Protein 1ZL0 (pdb70)

Sequence (609 aa):
SRPSSDQQTWQPIDGRVALIAPASAIATDVLEATLRQLEVHGVDYHLGRHVEARRYRYLAGTVEQRLEDLHNAFDMPPDITAVWCLRGGYGCGQLLPGLDWGRLQAASPRPLIGFSSDISVLLLSAFHRHGLPAIHGPVATGLGLSPLSAPREQQERLASLASVSRLLAGIDHELPVQHLGGHKQRVEGALIGGNLTALACCMAGTLGGLHAPAGSILVLEDVGEPYYRLERSLWQLLESIDARQLGAICLGSFTDCPRKEVAHSLERIFGEYAAAIEVPLYHHLPSGHGAQQNRAWPYGKTAVLEGNRLRWGGSSDQTWQPIDGRVALIAPASAIATDVLEATLRQLEVHGVDYHLGRHVEARYRYLAGTVEQRLEDLHNAFDMPPDDITAVWCLRGGGYGCGQLLPGLDWGRLQAASPRPLIGFSDISVLLSAFHRHGLPAIHGPVATGLGLSPLSAPREQQERLASLASVSRLLAGIDHELPVQHLGGHKQRVEGALIGGNLTALACMAGTLGGLHAPAGSILVLEDVGEPYYRLERSLWQLLESIDARQLGAICLGSFTDCPRKEVAHSLERIFFGEYAAAIEVPLYHHLPSGHGAQNRAWPYGKTAVLEGNRLRWGS

Radius of gyration: 25.65 Å; Cα contacts (8 Å, |Δi|>4): 1525; chains: 2; bounding box: 60×50×72 Å

B-factor: mean 13.14, std 9.2, range [4.33, 57.63]

Nearest PDB structures (foldseek):
  1zl0-assembly2_B  TM=1.003E+00  e=1.869E-71  Pseudomonas aeruginosa
  1zrs-assembly1_B  TM=9.990E-01  e=1.155E-65  Pseudomonas aeruginosa
  1zrs-assembly1_A  TM=1.002E+00  e=7.236E-65  Pseudomonas aeruginosa
  2aum-assembly1_A  TM=1.001E+00  e=9.242E-65  Pseudomonas aeruginosa
  2aun-assembly1_A  TM=1.001E+00  e=1.811E-64  Pseudomonas aeruginosa

Organism: Pseudomonas aeruginosa (strain ATCC 15692 / DSM 22644 / CIP 104116 / JCM 14847 / LMG 12228 / 1C / PRS 101 / PAO1) (NCBI:txid208964)

CATH classification: 3.40.50.10740 (+1 more: 3.50.30.60)

Foldseek 3Di:
DLPDLDQDADDDFFEEEEAALFFADDPQLVVLLVVVCVVNVHHYDYFPQNRDHDPGGSDDLVSRLVSVLVLLVDQRAAAYFYADHDGGNVVNVVPHDLVSNVPGDAYAYEEADLCLLVLQVCLVSVHWYKYAHGSSLSRDDADPDVVLSSLLSNRNSLVNCVSVVNDWKFWWAWQAFDQDKAKFFEGEGELVSQLVCQPHPSHGDADFRYEYEYEYEQAELVVSLVSVVSNCVRDVNLRYQAYEYEYHYNHDHVPPPDDSSRSVNVVCVVSNHTYMYHGQDYDGSRHHMDIGGAMWMDHHTMITRD/DLLDADADWFAEEEAALFFADDPQLVVLLVVLCVVRVHHYDYFPQNRDPDPGTSDDLVSRQVSVLVCQVDPRAAAYFYADHDGDNVVNVVPHPLVSSVPGDAYAYEEADLCLLVLQVCLVSVHWYKYAHGSSLSRDDADPPVVLSSLLSSRVSLVNCVSVVNDWKFWWFWDDFDQDKAKFFEGEGELQSQLVCQPHPSHGDADFRYEYEYEYEQDELVSSLVSVVSNCVRDVNLRYQAYEYEYHYNHDHPPPPDDSSRSVRVVCVVSRHTYMYHTQPYDGSRHHMDIGGFMWMDHHTMITGDD

Solvent-accessible surface area: 23197 Å² total; per-residue (Å²): 77,179,10,34,43,84,76,95,28,46,106,21,117,38,82,0,1,0,3,5,1,0,16,16,4,51,69,108,32,0,69,40,0,6,110,66,0,86,110,70,60,6,79,48,59,57,5,198,41,4,71,21,127,51,18,47,2,0,0,45,55,105,58,5,15,69,9,0,32,50,1,10,75,32,123,66,1,52,0,0,0,0,0,112,3,40,16,0,0,5,13,0,9,75,44,12,63,43,44,104,0,94,93,23,59,108,8,26,0,0,0,23,13,8,0,0,2,0,0,0,10,1,30,146,35,68,21,58,6,7,0,0,10,19,0,9,13,21,9,78,93,97,57,119,37,112,202,90,35,79,28,37,65,1,2,3,0,9,0,1,31,19,55,52,42,72,42,69,44,12,23,8,96,44,59,22,55,87,158,128,141,11,94,11,19,0,0,0,0,10,0,8,6,0,2,21,10,2,34,18,91,3,29,15,52,18,49,87,24,0,0,0,0,0,0,2,46,48,4,33,20,76,34,1,1,26,13,1,30,2,1,10,80,35,26,100,8,145,99,12,14,0,3,0,9,7,40,40,34,107,11,82,101,142,171,30,74,13,31,20,77,118,1,5,21,62,30,2,70,65,23,148,4,4,1,4,16,118,3,3,0,0,55,31,29,76,7,16,5,0,12,8,22,85,69,1,20,0,55,63,111,79,0,82,10,85,112,63,66,77,30,56,101,17,110,41,83,0,0,0,4,4,1,0,15,3,4,40,80,121,37,1,80,38,0,10,110,70,0,82,110,66,58,6,73,50,58,52,5,203,29,0,78,26,154,53,15,43,4,1,0,40,44,116,59,4,22,102,10,0,52,60,1,13,109,31,123,71,2,48,0,0,0,0,0,106,4,35,16,0,0,5,13,0,7,84,40,14,50,45,47,174,1,91,87,22,59,109,9,25,0,0,0,22,18,9,0,0,2,0,0,0,3,1,29,93,50,67,20,57,6,7,0,0,7,15,0,10,13,18,11,83,93,98,58,114,39,97,188,90,34,68,34,40,71,2,3,9,0,8,0,0,40,18,50,48,34,75,39,83,66,14,62,8,95,43,62,24,58,81,149,118,127,11,94,12,19,0,0,0,0,8,0,9,5,0,2,22,12,3,36,20,83,1,14,12,48,25,49,77,24,0,0,0,0,0,0,2,44,47,12,53,19,73,42,0,1,21,12,2,22,2,1,12,74,37,28,96,9,146,94,13,14,0,3,0,9,8,31,36,37,114,11,77,100,160,147,20,71,29,29,18,80,95,0,4,23,57,29,2,73,66,25,144,5,4,2,1,19,117,3,7,0,0,58,32,24,92,8,50,5,0,11,8,20,68,72,1,29,0,83,52,92,73,0,115,17,44,142

Structure (mmCIF, N/CA/C/O backbone):
data_1ZL0
#
_entry.id   1ZL0
#
_cell.length_a   53.678
_cell.length_b   79.803
_cell.length_c   70.832
_cell.angle_alpha   90.00
_cell.angle_beta   104.01
_cell.angle_gamma   90.00
#
_symmetry.space_group_name_H-M   'P 1 21 1'
#
loop_
_entity.id
_entity.type
_entity.pdbx_description
1 polymer 'hypothetical protein PA5198'
2 non-polymer 'POTASSIUM ION'
3 non-polymer 'SODIUM ION'
4 non-polymer 'L(+)-TARTARIC ACID'
5 non-polymer 1,2-ETHANEDIOL
6 non-polymer GLYCEROL
7 non-polymer DI(HYDROXYETHYL)ETHER
8 water water
#
loop_
_atom_site.group_PDB
_atom_site.id
_atom_site.type_symbol
_atom_site.label_atom_id
_atom_site.label_alt_id
_atom_site.label_comp_id
_atom_site.label_asym_id
_atom_site.label_entity_id
_atom_site.label_seq_id
_atom_site.pdbx_PDB_ins_code
_atom_site.Cartn_x
_atom_site.Cartn_y
_atom_site.Cartn_z
_atom_site.occupancy
_atom_site.B_iso_or_equiv
_atom_site.auth_seq_id
_atom_site.auth_comp_id
_atom_site.auth_asym_id
_atom_site.auth_atom_id
_atom_site.pdbx_PDB_model_num
ATOM 1 N N . SER A 1 5 ? -2.432 37.990 25.622 0.53 26.56 3 SER A N 1
ATOM 2 C CA . SER A 1 5 ? -2.331 39.035 24.597 0.53 26.82 3 SER A CA 1
ATOM 3 C C . SER A 1 5 ? -1.801 40.373 25.171 0.53 26.51 3 SER A C 1
ATOM 4 O O . SER A 1 5 ? -0.594 40.575 25.220 0.53 28.19 3 SER A O 1
ATOM 7 N N . ARG A 1 6 ? -2.697 41.271 25.583 0.53 25.96 4 ARG A N 1
ATOM 8 C CA . ARG A 1 6 ? -2.351 42.622 26.081 0.53 24.15 4 ARG A CA 1
ATOM 9 C C . ARG A 1 6 ? -2.834 43.052 27.487 0.53 22.60 4 ARG A C 1
ATOM 10 O O . ARG A 1 6 ? -2.341 44.045 28.024 0.53 22.18 4 ARG A O 1
ATOM 18 N N . PRO A 1 7 ? -3.788 42.331 28.095 1.00 20.83 5 PRO A N 1
ATOM 19 C CA . PRO A 1 7 ? -4.557 41.246 27.525 1.00 20.40 5 PRO A CA 1
ATOM 20 C C . PRO A 1 7 ? -5.589 41.741 26.499 1.00 21.28 5 PRO A C 1
ATOM 21 O O . PRO A 1 7 ? -5.837 42.946 26.372 1.00 20.66 5 PRO A O 1
ATOM 25 N N . SER A 1 8 ? -6.192 40.808 25.780 1.00 22.55 6 SER A N 1
ATOM 26 C CA . SER A 1 8 ? -7.146 41.150 24.750 1.00 23.60 6 SER A CA 1
ATOM 27 C C . SER A 1 8 ? -8.384 41.786 25.367 1.00 21.89 6 SER A C 1
ATOM 28 O O . SER A 1 8 ? -8.802 41.445 26.448 1.00 22.07 6 SER A O 1
ATOM 31 N N . SER A 1 9 ? -9.021 42.688 24.639 1.00 20.42 7 SER A N 1
ATOM 32 C CA . SER A 1 9 ? -10.252 43.358 25.071 1.00 19.63 7 SER A CA 1
ATOM 33 C C . SER A 1 9 ? -11.526 42.530 24.813 1.00 17.79 7 SER A C 1
ATOM 34 O O . SER A 1 9 ? -12.625 42.914 25.186 1.00 17.26 7 SER A O 1
ATOM 37 N N . ASP A 1 10 ? -11.358 41.395 24.184 1.00 17.83 8 ASP A N 1
ATOM 38 C CA . ASP A 1 10 ? -12.487 40.608 23.759 1.00 17.84 8 ASP A CA 1
ATOM 39 C C . ASP A 1 10 ? -13.348 40.155 25.024 1.00 15.83 8 ASP A C 1
ATOM 40 O O . ASP A 1 10 ? -12.779 39.782 26.063 1.00 17.82 8 ASP A O 1
ATOM 49 N N A GLN A 1 11 ? -14.668 40.231 24.949 0.62 12.69 9 GLN A N 1
ATOM 50 N N B GLN A 1 11 ? -14.679 40.292 24.894 0.38 14.01 9 GLN A N 1
ATOM 51 C CA A GLN A 1 11 ? -15.548 39.961 26.043 0.62 13.96 9 GLN A CA 1
ATOM 52 C CA B GLN A 1 11 ? -15.740 40.271 25.924 0.38 14.04 9 GLN A CA 1
ATOM 53 C C A GLN A 1 11 ? -16.818 39.187 25.657 0.62 12.20 9 GLN A C 1
ATOM 54 C C B GLN A 1 11 ? -16.827 39.210 25.649 0.38 12.46 9 GLN A C 1
ATOM 55 O O A GLN A 1 11 ? -17.768 39.054 26.455 0.62 14.06 9 GLN A O 1
ATOM 56 O O B GLN A 1 11 ? -17.707 38.981 26.493 0.38 13.16 9 GLN A O 1
ATOM 67 N N . THR A 1 12 ? -16.820 38.577 24.469 1.00 12.49 10 THR A N 1
ATOM 68 C CA . THR A 1 12 ? -17.913 37.679 24.135 1.00 11.27 10 THR A CA 1
ATOM 69 C C . THR A 1 12 ? -17.743 36.335 24.848 1.00 10.27 10 THR A C 1
ATOM 70 O O . THR A 1 12 ? -16.718 35.661 24.753 1.00 11.20 10 THR A O 1
ATOM 74 N N . TRP A 1 13 ? -18.788 35.947 25.541 1.00 9.66 11 TRP A N 1
ATOM 75 C CA . TRP A 1 13 ? -18.816 34.647 26.182 1.00 8.53 11 TRP A CA 1
ATOM 76 C C . TRP A 1 13 ? -18.932 33.540 25.196 1.00 9.62 11 TRP A C 1
ATOM 77 O O . TRP A 1 13 ? -19.526 33.676 24.127 1.00 13.97 11 TRP A O 1
ATOM 88 N N . GLN A 1 14 ? -18.342 32.410 25.510 1.00 8.56 12 GLN A N 1
ATOM 89 C CA . GLN A 1 14 ? -18.619 31.177 24.811 1.00 8.30 12 GLN A CA 1
ATOM 90 C C . GLN A 1 14 ? -19.752 30.440 25.482 1.00 8.85 12 GLN A C 1
ATOM 91 O O . GLN A 1 14 ? -19.934 30.551 26.701 1.00 9.37 12 GLN A O 1
ATOM 97 N N . PRO A 1 15 ? -20.530 29.644 24.737 1.00 9.36 13 PRO A N 1
ATOM 98 C CA . PRO A 1 15 ? -21.570 28.849 25.360 1.00 10.00 13 PRO A CA 1
ATOM 99 C C . PRO A 1 15 ? -20.973 27.977 26.438 1.00 9.98 13 PRO A C 1
ATOM 100 O O . PRO A 1 15 ? -19.875 27.446 26.263 1.00 9.69 13 PRO A O 1
ATOM 104 N N . ILE A 1 16 ? -21.706 27.779 27.520 1.00 10.93 14 ILE A N 1
ATOM 105 C CA . ILE A 1 16 ? -21.351 26.798 28.556 1.00 11.64 14 ILE A CA 1
ATOM 106 C C . ILE A 1 16 ? -22.340 25.679 28.424 1.00 15.32 14 ILE A C 1
ATOM 107 O O . ILE A 1 16 ? -23.521 25.888 28.606 1.00 17.32 14 ILE A O 1
ATOM 112 N N . ASP A 1 17 ? -21.833 24.519 28.029 1.00 18.41 15 ASP A N 1
ATOM 113 C CA . ASP A 1 17 ? -22.681 23.360 27.892 1.00 21.88 15 ASP A CA 1
ATOM 114 C C . ASP A 1 17 ? -23.001 22.823 29.281 1.00 19.11 15 ASP A C 1
ATOM 115 O O . ASP A 1 17 ? -22.206 22.945 30.218 1.00 21.11 15 ASP A O 1
ATOM 120 N N . GLY A 1 18 ? -24.197 22.319 29.464 1.00 18.00 16 GLY A N 1
ATOM 121 C CA . GLY A 1 18 ? -24.577 21.704 30.704 1.00 15.93 16 GLY A CA 1
ATOM 122 C C . GLY A 1 18 ? -25.107 22.741 31.674 1.00 14.35 16 GLY A C 1
ATOM 123 O O . GLY A 1 18 ? -25.826 23.676 31.300 1.00 17.23 16 GLY A O 1
ATOM 124 N N . ARG A 1 19 ? -24.789 22.551 32.938 1.00 12.79 17 ARG A N 1
ATOM 125 C CA . ARG A 1 19 ? -25.311 23.402 33.999 1.00 10.90 17 ARG A CA 1
ATOM 126 C C . ARG A 1 19 ? -24.181 23.745 34.953 1.00 9.68 17 ARG A C 1
ATOM 127 O O . ARG A 1 19 ? -23.345 22.896 35.266 1.00 9.72 17 ARG A O 1
ATOM 135 N N . VAL A 1 20 ? -24.156 25.002 35.380 1.00 8.29 18 VAL A N 1
ATOM 136 C CA . VAL A 1 20 ? -23.168 25.490 36.333 1.00 7.76 18 VAL A CA 1
ATOM 137 C C . VAL A 1 20 ? -23.741 25.427 37.738 1.00 7.41 18 VAL A C 1
ATOM 138 O O . VAL A 1 20 ? -24.793 26.031 38.018 1.00 8.45 18 VAL A O 1
ATOM 142 N N . ALA A 1 21 ? -23.077 24.718 38.638 1.00 7.36 19 ALA A N 1
ATOM 143 C CA . ALA A 1 21 ? -23.449 24.762 40.062 1.00 6.92 19 ALA A CA 1
ATOM 144 C C . ALA A 1 21 ? -22.850 25.986 40.709 1.00 6.40 19 ALA A C 1
ATOM 145 O O . ALA A 1 21 ? -21.638 26.213 40.612 1.00 8.02 19 ALA A O 1
ATOM 147 N N . LEU A 1 22 ? -23.679 26.761 41.386 1.00 6.61 20 LEU A N 1
ATOM 148 C CA . LEU A 1 22 ? -23.266 27.976 42.095 1.00 6.52 20 LEU A CA 1
ATOM 149 C C . LEU A 1 22 ? -23.284 27.678 43.594 1.00 6.57 20 LEU A C 1
ATOM 150 O O . LEU A 1 22 ? -24.294 27.196 44.130 1.00 7.58 20 LEU A O 1
ATOM 155 N N . ILE A 1 23 ? -22.155 27.909 44.259 1.00 6.19 21 ILE A N 1
ATOM 156 C CA . ILE A 1 23 ? -21.994 27.666 45.691 1.00 6.31 21 ILE A CA 1
ATOM 157 C C . ILE A 1 23 ? -21.292 28.846 46.328 1.00 6.01 21 ILE A C 1
ATOM 158 O O . ILE A 1 23 ? -20.617 29.620 45.625 1.00 6.35 21 ILE A O 1
ATOM 163 N N . ALA A 1 24 ? -21.428 28.974 47.643 1.00 5.94 22 ALA A N 1
ATOM 164 C CA . ALA A 1 24 ? -20.842 30.067 48.423 1.00 6.11 22 ALA A CA 1
ATOM 165 C C . ALA A 1 24 ? -20.048 29.451 49.580 1.00 6.34 22 ALA A C 1
ATOM 166 O O . ALA A 1 24 ? -20.561 29.338 50.684 1.00 6.45 22 ALA A O 1
ATOM 168 N N . PRO A 1 25 ? -18.800 29.035 49.337 1.00 5.99 23 PRO A N 1
ATOM 169 C CA . PRO A 1 25 ? -18.053 28.269 50.342 1.00 5.99 23 PRO A CA 1
ATOM 170 C C . PRO A 1 25 ? -17.302 29.136 51.306 1.00 5.77 23 PRO A C 1
ATOM 171 O O . PRO A 1 25 ? -16.620 28.587 52.204 1.00 6.39 23 PRO A O 1
ATOM 175 N N . ALA A 1 26 ? -17.341 30.449 51.143 1.00 6.01 24 ALA A N 1
ATOM 176 C CA . ALA A 1 26 ? -16.508 31.399 51.898 1.00 6.03 24 ALA A CA 1
ATOM 177 C C . ALA A 1 26 ? -17.398 32.465 52.495 1.00 6.30 24 ALA A C 1
ATOM 178 O O . ALA A 1 26 ? -18.238 32.148 53.362 1.00 7.03 24 ALA A O 1
ATOM 180 N N . SER A 1 27 ? -17.281 33.719 52.091 1.00 6.59 25 SER A N 1
ATOM 181 C CA . SER A 1 27 ? -18.076 34.798 52.667 1.00 6.93 25 SER A CA 1
ATOM 182 C C . SER A 1 27 ? -19.503 34.800 52.162 1.00 6.94 25 SER A C 1
ATOM 183 O O . SER A 1 27 ? -19.834 34.368 51.047 1.00 7.20 25 SER A O 1
ATOM 186 N N . ALA A 1 28 ? -20.364 35.342 53.025 1.00 7.04 26 ALA A N 1
ATOM 187 C CA . ALA A 1 28 ? -21.769 35.546 52.756 1.00 7.40 26 ALA A CA 1
ATOM 188 C C . ALA A 1 28 ? -21.991 36.485 51.590 1.00 8.33 26 ALA A C 1
ATOM 189 O O . ALA A 1 28 ? -21.152 37.334 51.245 1.00 10.20 26 ALA A O 1
ATOM 191 N N . ILE A 1 29 ? -23.137 36.353 50.970 1.00 8.59 27 ILE A N 1
ATOM 192 C CA . ILE A 1 29 ? -23.466 37.122 49.755 1.00 10.31 27 ILE A CA 1
ATOM 193 C C . ILE A 1 29 ? -24.711 37.970 49.959 1.00 9.84 27 ILE A C 1
ATOM 194 O O . ILE A 1 29 ? -25.649 37.584 50.653 1.00 11.82 27 ILE A O 1
ATOM 203 N N . ALA A 1 30 ? -24.747 39.110 49.328 1.00 9.50 28 ALA A N 1
ATOM 204 C CA . ALA A 1 30 ? -25.896 39.983 49.377 1.00 10.00 28 ALA A CA 1
ATOM 205 C C . ALA A 1 30 ? -26.959 39.536 48.390 1.00 8.83 28 ALA A C 1
ATOM 206 O O . ALA A 1 30 ? -26.660 39.147 47.268 1.00 9.31 28 ALA A O 1
ATOM 208 N N . THR A 1 31 ? -28.215 39.629 48.793 1.00 9.72 29 THR A N 1
ATOM 209 C CA . THR A 1 31 ? -29.318 39.186 47.963 1.00 9.72 29 THR A CA 1
ATOM 210 C C . THR A 1 31 ? -29.415 39.951 46.656 1.00 9.39 29 THR A C 1
ATOM 211 O O . THR A 1 31 ? -29.653 39.361 45.605 1.00 9.46 29 THR A O 1
ATOM 215 N N . ASP A 1 32 ? -29.230 41.277 46.682 1.00 9.19 30 ASP A N 1
ATOM 216 C CA . ASP A 1 32 ? -29.356 42.076 45.456 1.00 9.48 30 ASP A CA 1
ATOM 217 C C . ASP A 1 32 ? -28.271 41.708 44.463 1.00 9.32 30 ASP A C 1
ATOM 218 O O . ASP A 1 32 ? -28.553 41.529 43.277 1.00 9.96 30 ASP A O 1
ATOM 223 N N . VAL A 1 33 ? -27.047 41.533 44.932 1.00 8.79 31 VAL A N 1
ATOM 224 C CA . VAL A 1 33 ? -25.944 41.108 44.075 1.00 9.72 31 VAL A CA 1
ATOM 225 C C . VAL A 1 33 ? -26.208 39.714 43.523 1.00 8.57 31 VAL A C 1
ATOM 226 O O . VAL A 1 33 ? -25.958 39.445 42.341 1.00 8.83 31 VAL A O 1
ATOM 230 N N . LEU A 1 34 ? -26.716 38.802 44.365 1.00 8.28 32 LEU A N 1
ATOM 231 C CA . LEU A 1 34 ? -27.045 37.469 43.907 1.00 8.04 32 LEU A CA 1
ATOM 232 C C . LEU A 1 34 ? -28.072 37.528 42.785 1.00 8.22 32 LEU A C 1
ATOM 233 O O . LEU A 1 34 ? -27.909 36.877 41.737 1.00 8.67 32 LEU A O 1
ATOM 238 N N . GLU A 1 35 ? -29.152 38.280 42.965 1.00 8.84 33 GLU A N 1
ATOM 239 C CA . GLU A 1 35 ? -30.189 38.318 41.944 1.00 9.31 33 GLU A CA 1
ATOM 240 C C . GLU A 1 35 ? -29.652 38.889 40.654 1.00 8.71 33 GLU A C 1
ATOM 241 O O . GLU A 1 35 ? -29.983 38.369 39.584 1.00 9.77 33 GLU A O 1
ATOM 247 N N . ALA A 1 36 ? -28.840 39.933 40.733 1.00 9.28 34 ALA A N 1
ATOM 248 C CA . ALA A 1 36 ? -28.262 40.513 39.531 1.00 10.18 34 ALA A CA 1
ATOM 249 C C . ALA A 1 36 ? -27.346 39.523 38.828 1.00 9.79 34 ALA A C 1
ATOM 250 O O . ALA A 1 36 ? -27.283 39.456 37.591 1.00 10.49 34 ALA A O 1
ATOM 252 N N . THR A 1 37 ? -26.619 38.715 39.603 1.00 9.29 35 THR A N 1
ATOM 253 C CA . THR A 1 37 ? -25.773 37.649 39.068 1.00 8.67 35 THR A CA 1
ATOM 254 C C . THR A 1 37 ? -26.575 36.662 38.272 1.00 8.86 35 THR A C 1
ATOM 255 O O . THR A 1 37 ? -26.198 36.287 37.144 1.00 9.09 35 THR A O 1
ATOM 259 N N . LEU A 1 38 ? -27.663 36.180 38.861 1.00 8.05 36 LEU A N 1
ATOM 260 C CA . LEU A 1 38 ? -28.490 35.184 38.190 1.00 8.81 36 LEU A CA 1
ATOM 261 C C . LEU A 1 38 ? -29.096 35.719 36.904 1.00 9.52 36 LEU A C 1
ATOM 262 O O . LEU A 1 38 ? -29.147 35.002 35.883 1.00 10.16 36 LEU A O 1
ATOM 267 N N . ARG A 1 39 ? -29.535 36.974 36.919 1.00 10.21 37 ARG A N 1
ATOM 268 C CA . ARG A 1 39 ? -30.073 37.565 35.704 1.00 11.51 37 ARG A CA 1
ATOM 269 C C . ARG A 1 39 ? -29.017 37.604 34.607 1.00 10.14 37 ARG A C 1
ATOM 270 O O . ARG A 1 39 ? -29.356 37.372 33.443 1.00 10.60 37 ARG A O 1
ATOM 285 N N . GLN A 1 40 ? -27.780 37.953 34.942 1.00 9.44 38 GLN A N 1
ATOM 286 C CA . GLN A 1 40 ? -26.740 37.959 33.923 1.00 9.49 38 GLN A CA 1
ATOM 287 C C . GLN A 1 40 ? -26.428 36.568 33.388 1.00 8.46 38 GLN A C 1
ATOM 288 O O . GLN A 1 40 ? -26.123 36.426 32.208 1.00 9.46 38 GLN A O 1
ATOM 294 N N . LEU A 1 41 ? -26.452 35.526 34.218 1.00 8.56 39 LEU A N 1
ATOM 295 C CA . LEU A 1 41 ? -26.270 34.177 33.720 1.00 8.87 39 LEU A CA 1
ATOM 296 C C . LEU A 1 41 ? -27.371 33.846 32.711 1.00 10.08 39 LEU A C 1
ATOM 297 O O . LEU A 1 41 ? -27.090 33.264 31.642 1.00 9.96 39 LEU A O 1
ATOM 302 N N . GLU A 1 42 ? -28.595 34.237 33.003 1.00 9.91 40 GLU A N 1
ATOM 303 C CA . GLU A 1 42 ? -29.672 33.996 32.061 1.00 10.96 40 GLU A CA 1
ATOM 304 C C . GLU A 1 42 ? -29.469 34.782 30.752 1.00 11.07 40 GLU A C 1
ATOM 305 O O . GLU A 1 42 ? -29.724 34.249 29.666 1.00 12.33 40 GLU A O 1
ATOM 316 N N . VAL A 1 43 ? -29.022 36.026 30.831 1.00 10.62 41 VAL A N 1
ATOM 317 C CA . VAL A 1 43 ? -28.712 36.818 29.641 1.00 11.18 41 VAL A CA 1
ATOM 318 C C . VAL A 1 43 ? -27.760 36.040 28.729 1.00 10.73 41 VAL A C 1
ATOM 319 O O . VAL A 1 43 ? -27.919 36.055 27.500 1.00 10.60 41 VAL A O 1
ATOM 323 N N . HIS A 1 44 ? -26.760 35.383 29.306 1.00 10.23 42 HIS A N 1
ATOM 324 C CA . HIS A 1 44 ? -25.761 34.635 28.554 1.00 10.09 42 HIS A CA 1
ATOM 325 C C . HIS A 1 44 ? -26.200 33.205 28.228 1.00 10.56 42 HIS A C 1
ATOM 326 O O . HIS A 1 44 ? -25.414 32.423 27.670 1.00 13.48 42 HIS A O 1
ATOM 333 N N . GLY A 1 45 ? -27.426 32.829 28.562 1.00 11.32 43 GLY A N 1
ATOM 334 C CA . GLY A 1 45 ? -27.883 31.495 28.231 1.00 11.88 43 GLY A CA 1
ATOM 335 C C . GLY A 1 45 ? -27.224 30.394 29.053 1.00 11.79 43 GLY A C 1
ATOM 336 O O . GLY A 1 45 ? -27.091 29.257 28.574 1.00 14.11 43 GLY A O 1
ATOM 337 N N . VAL A 1 46 ? -26.789 30.725 30.267 1.00 9.94 44 VAL A N 1
ATOM 338 C CA . VAL A 1 46 ? -26.093 29.755 31.120 1.00 10.20 44 VAL A CA 1
ATOM 339 C C . VAL A 1 46 ? -27.095 29.169 32.095 1.00 9.65 44 VAL A C 1
ATOM 340 O O . VAL A 1 46 ? -27.589 29.870 32.969 1.00 12.91 44 VAL A O 1
ATOM 344 N N . ASP A 1 47 ? -27.335 27.875 32.002 1.00 9.62 45 ASP A N 1
ATOM 345 C CA . ASP A 1 47 ? -28.149 27.152 32.941 1.00 10.55 45 ASP A CA 1
ATOM 346 C C . ASP A 1 47 ? -27.380 26.970 34.239 1.00 9.35 45 ASP A C 1
ATOM 347 O O . ASP A 1 47 ? -26.174 26.687 34.208 1.00 9.62 45 ASP A O 1
ATOM 352 N N . TYR A 1 48 ? -28.041 27.146 35.362 1.00 9.54 46 TYR A N 1
ATOM 353 C CA . TYR A 1 48 ? -27.384 27.033 36.660 1.00 9.22 46 TYR A CA 1
ATOM 354 C C . TYR A 1 48 ? -28.212 26.224 37.623 1.00 8.75 46 TYR A C 1
ATOM 355 O O . TYR A 1 48 ? -29.432 26.055 37.473 1.00 10.94 46 TYR A O 1
ATOM 364 N N . HIS A 1 49 ? -27.561 25.800 38.696 1.00 8.46 47 HIS A N 1
ATOM 365 C CA . HIS A 1 49 ? -28.169 25.288 39.896 1.00 7.73 47 HIS A CA 1
ATOM 366 C C . HIS A 1 49 ? -27.656 26.123 41.056 1.00 7.45 47 HIS A C 1
ATOM 367 O O . HIS A 1 49 ? -26.476 26.273 41.234 1.00 8.75 47 HIS A O 1
ATOM 374 N N . LEU A 1 50 ? -28.593 26.680 41.806 1.00 7.78 48 LEU A N 1
ATOM 375 C CA . LEU A 1 50 ? -28.231 27.539 42.920 1.00 8.24 48 LEU A CA 1
ATOM 376 C C . LEU A 1 50 ? -28.167 26.711 44.197 1.00 7.73 48 LEU A C 1
ATOM 377 O O . LEU A 1 50 ? -29.123 26.073 44.609 1.00 8.82 48 LEU A O 1
ATOM 382 N N . GLY A 1 51 ? -27.039 26.760 44.903 1.00 7.86 49 GLY A N 1
ATOM 383 C CA . GLY A 1 51 ? -26.917 26.002 46.125 1.00 7.70 49 GLY A CA 1
ATOM 384 C C . GLY A 1 51 ? -27.972 26.409 47.135 1.00 8.02 49 GLY A C 1
ATOM 385 O O . GLY A 1 51 ? -28.303 27.594 47.301 1.00 8.35 49 GLY A O 1
ATOM 386 N N . ARG A 1 52 ? -28.470 25.410 47.871 1.00 7.61 50 ARG A N 1
ATOM 387 C CA . ARG A 1 52 ? -29.564 25.659 48.801 1.00 8.28 50 ARG A CA 1
ATOM 388 C C . ARG A 1 52 ? -29.214 26.591 49.941 1.00 8.92 50 ARG A C 1
ATOM 389 O O . ARG A 1 52 ? -30.128 27.172 50.539 1.00 11.85 50 ARG A O 1
ATOM 404 N N . HIS A 1 53 ? -27.950 26.749 50.270 1.00 7.52 51 HIS A N 1
ATOM 405 C CA . HIS A 1 53 ? -27.527 27.567 51.411 1.00 7.55 51 HIS A CA 1
ATOM 406 C C . HIS A 1 53 ? -26.783 28.813 51.015 1.00 7.46 51 HIS A C 1
ATOM 407 O O . HIS A 1 53 ? -26.156 29.431 51.866 1.00 7.39 51 HIS A O 1
ATOM 414 N N . VAL A 1 54 ? -26.866 29.234 49.745 1.00 7.25 52 VAL A N 1
ATOM 415 C CA . VAL A 1 54 ? -26.051 30.368 49.326 1.00 7.50 52 VAL A CA 1
ATOM 416 C C . VAL A 1 54 ? -26.417 31.684 49.996 1.00 7.91 52 VAL A C 1
ATOM 417 O O . VAL A 1 54 ? -25.573 32.577 50.021 1.00 9.89 52 VAL A O 1
ATOM 421 N N . GLU A 1 55 ? -27.629 31.799 50.531 1.00 8.34 53 GLU A N 1
ATOM 422 C CA . GLU A 1 55 ? -28.035 33.001 51.272 1.00 9.36 53 GLU A CA 1
ATOM 423 C C . GLU A 1 55 ? -27.858 32.872 52.767 1.00 9.78 53 GLU A C 1
ATOM 424 O O . GLU A 1 55 ? -28.192 33.812 53.486 1.00 11.99 53 GLU A O 1
ATOM 435 N N . ALA A 1 56 ? -27.306 31.756 53.250 1.00 9.38 54 ALA A N 1
ATOM 436 C CA . ALA A 1 56 ? -27.083 31.588 54.671 1.00 8.71 54 ALA A CA 1
ATOM 437 C C . ALA A 1 56 ? -26.055 32.567 55.175 1.00 9.23 54 ALA A C 1
ATOM 438 O O . ALA A 1 56 ? -25.175 32.991 54.440 1.00 9.86 54 ALA A O 1
ATOM 440 N N A ARG A 1 57 ? -26.182 32.848 56.462 0.51 9.06 55 ARG A N 1
ATOM 441 N N B ARG A 1 57 ? -26.159 32.960 56.441 0.49 9.56 55 ARG A N 1
ATOM 442 C CA A ARG A 1 57 ? -25.298 33.756 57.133 0.51 9.72 55 ARG A CA 1
ATOM 443 C CA B ARG A 1 57 ? -25.225 33.937 57.022 0.49 10.10 55 ARG A CA 1
ATOM 444 C C A ARG A 1 57 ? -24.902 33.181 58.468 0.51 9.56 55 ARG A C 1
ATOM 445 C C B ARG A 1 57 ? -24.912 33.475 58.452 0.49 9.85 55 ARG A C 1
ATOM 446 O O A ARG A 1 57 ? -25.727 32.638 59.218 0.51 11.69 55 ARG A O 1
ATOM 447 O O B ARG A 1 57 ? -25.842 33.329 59.255 0.49 12.56 55 ARG A O 1
ATOM 462 N N . TYR A 1 58 ? -23.618 33.271 58.770 1.00 8.29 56 TYR A N 1
ATOM 463 C CA . TYR A 1 58 ? -23.112 32.800 60.053 1.00 7.21 56 TYR A CA 1
ATOM 464 C C . TYR A 1 58 ? -21.903 33.684 60.324 1.00 6.93 56 TYR A C 1
ATOM 465 O O . TYR A 1 58 ? -20.843 33.493 59.731 1.00 6.86 56 TYR A O 1
ATOM 474 N N . ARG A 1 59 ? -22.086 34.718 61.154 1.00 7.05 57 ARG A N 1
ATOM 475 C CA . ARG A 1 59 ? -21.177 35.887 61.127 1.00 7.00 57 ARG A CA 1
ATOM 476 C C . ARG A 1 59 ? -20.919 36.243 59.672 1.00 7.19 57 ARG A C 1
ATOM 477 O O . ARG A 1 59 ? -21.873 36.265 58.881 1.00 8.14 57 ARG A O 1
ATOM 485 N N . TYR A 1 60 ? -19.695 36.479 59.261 1.00 6.65 58 TYR A N 1
ATOM 486 C CA . TYR A 1 60 ? -19.343 36.898 57.905 1.00 7.41 58 TYR A CA 1
ATOM 487 C C . TYR A 1 60 ? -19.323 35.749 56.913 1.00 6.74 58 TYR A C 1
ATOM 488 O O . TYR A 1 60 ? -19.198 35.977 55.709 1.00 8.11 58 TYR A O 1
ATOM 497 N N . LEU A 1 61 ? -19.434 34.501 57.376 1.00 6.50 59 LEU A N 1
ATOM 498 C CA . LEU A 1 61 ? -19.398 33.300 56.550 1.00 6.23 59 LEU A CA 1
ATOM 499 C C . LEU A 1 61 ? -20.768 33.038 55.934 1.00 6.36 59 LEU A C 1
ATOM 500 O O . LEU A 1 61 ? -21.811 33.360 56.491 1.00 6.70 59 LEU A O 1
ATOM 505 N N . ALA A 1 62 ? -20.746 32.365 54.776 1.00 6.42 60 ALA A N 1
ATOM 506 C CA . ALA A 1 62 ? -21.973 31.960 54.085 1.00 6.90 60 ALA A CA 1
ATOM 507 C C . ALA A 1 62 ? -22.527 30.683 54.702 1.00 6.80 60 ALA A C 1
ATOM 508 O O . ALA A 1 62 ? -22.564 29.616 54.108 1.00 8.06 60 ALA A O 1
ATOM 510 N N . GLY A 1 63 ? -22.964 30.807 55.950 1.00 6.81 61 GLY A N 1
ATOM 511 C CA . GLY A 1 63 ? -23.451 29.656 56.692 1.00 7.53 61 GLY A CA 1
ATOM 512 C C . GLY A 1 63 ? -22.354 28.899 57.403 1.00 6.90 61 GLY A C 1
ATOM 513 O O . GLY A 1 63 ? -21.159 29.185 57.334 1.00 7.05 61 GLY A O 1
ATOM 514 N N . THR A 1 64 ? -22.815 27.904 58.141 1.00 7.08 62 THR A N 1
ATOM 515 C CA . THR A 1 64 ? -21.914 27.010 58.865 1.00 7.13 62 THR A CA 1
ATOM 516 C C . THR A 1 64 ? -21.113 26.148 57.921 1.00 6.81 62 THR A C 1
ATOM 517 O O . THR A 1 64 ? -21.420 26.000 56.733 1.00 6.91 62 THR A O 1
ATOM 521 N N . VAL A 1 65 ? -20.054 25.531 58.437 1.00 6.91 63 VAL A N 1
ATOM 522 C CA . VAL A 1 65 ? -19.290 24.545 57.693 1.00 7.34 63 VAL A CA 1
ATOM 523 C C . VAL A 1 65 ? -20.224 23.469 57.143 1.00 7.52 63 VAL A C 1
ATOM 524 O O . VAL A 1 65 ? -20.092 23.067 55.991 1.00 7.56 63 VAL A O 1
ATOM 528 N N . GLU A 1 66 ? -21.145 22.969 57.976 1.00 7.40 64 GLU A N 1
ATOM 529 C CA . GLU A 1 66 ? -22.025 21.921 57.526 1.00 8.26 64 GLU A CA 1
ATOM 530 C C . GLU A 1 66 ? -22.904 22.390 56.362 1.00 7.79 64 GLU A C 1
ATOM 531 O O . GLU A 1 66 ? -23.094 21.655 55.382 1.00 8.56 64 GLU A O 1
ATOM 542 N N . GLN A 1 67 ? -23.461 23.594 56.442 1.00 7.57 65 GLN A N 1
ATOM 543 C CA . GLN A 1 67 ? -24.272 24.120 55.338 1.00 7.40 65 GLN A CA 1
ATOM 544 C C . GLN A 1 67 ? -23.473 24.228 54.039 1.00 7.38 65 GLN A C 1
ATOM 545 O O . GLN A 1 67 ? -23.958 23.899 52.956 1.00 7.65 65 GLN A O 1
ATOM 551 N N . ARG A 1 68 ? -22.269 24.755 54.162 1.00 6.79 66 ARG A N 1
ATOM 552 C CA . ARG A 1 68 ? -21.415 24.925 52.974 1.00 6.72 66 ARG A CA 1
ATOM 553 C C . ARG A 1 68 ? -20.957 23.597 52.395 1.00 6.74 66 ARG A C 1
ATOM 554 O O . ARG A 1 68 ? -20.900 23.439 51.170 1.00 6.83 66 ARG A O 1
ATOM 562 N N . LEU A 1 69 ? -20.634 22.611 53.247 1.00 7.02 67 LEU A N 1
ATOM 563 C CA . LEU A 1 69 ? -20.309 21.276 52.768 1.00 7.66 67 LEU A CA 1
ATOM 564 C C . LEU A 1 69 ? -21.495 20.621 52.088 1.00 7.61 67 LEU A C 1
ATOM 565 O O . LEU A 1 69 ? -21.320 19.939 51.079 1.00 8.15 67 LEU A O 1
ATOM 570 N N . GLU A 1 70 ? -22.687 20.816 52.619 1.00 7.60 68 GLU A N 1
ATOM 571 C CA . GLU A 1 70 ? -23.858 20.253 51.939 1.00 7.77 68 GLU A CA 1
ATOM 572 C C . GLU A 1 70 ? -23.925 20.756 50.497 1.00 7.86 68 GLU A C 1
ATOM 573 O O . GLU A 1 70 ? -24.184 19.986 49.558 1.00 8.41 68 GLU A O 1
ATOM 579 N N . ASP A 1 71 ? -23.736 22.059 50.286 1.00 7.37 69 ASP A N 1
ATOM 580 C CA . ASP A 1 71 ? -23.836 22.605 48.957 1.00 7.35 69 ASP A CA 1
ATOM 581 C C . ASP A 1 71 ? -22.683 22.149 48.079 1.00 7.59 69 ASP A C 1
ATOM 582 O O . ASP A 1 71 ? -22.872 21.857 46.901 1.00 7.79 69 ASP A O 1
ATOM 587 N N . LEU A 1 72 ? -21.466 22.107 48.630 1.00 7.30 70 LEU A N 1
ATOM 588 C CA . LEU A 1 72 ? -20.300 21.694 47.852 1.00 7.70 70 LEU A CA 1
ATOM 589 C C . LEU A 1 72 ? -20.440 20.247 47.436 1.00 8.18 70 LEU A C 1
ATOM 590 O O . LEU A 1 72 ? -20.271 19.890 46.261 1.00 8.49 70 LEU A O 1
ATOM 595 N N . HIS A 1 73 ? -20.796 19.365 48.350 1.00 8.21 71 HIS A N 1
ATOM 596 C CA . HIS A 1 73 ? -21.004 17.960 48.023 1.00 8.47 71 HIS A CA 1
ATOM 597 C C . HIS A 1 73 ? -22.127 17.811 46.990 1.00 8.98 71 HIS A C 1
ATOM 598 O O . HIS A 1 73 ? -22.001 17.037 46.053 1.00 8.97 71 HIS A O 1
ATOM 605 N N . ASN A 1 74 ? -23.233 18.531 47.144 1.00 8.58 72 ASN A N 1
ATOM 606 C CA . ASN A 1 74 ? -24.322 18.419 46.211 1.00 9.19 72 ASN A CA 1
ATOM 607 C C . ASN A 1 74 ? -23.904 18.795 44.784 1.00 8.64 72 ASN A C 1
ATOM 608 O O . ASN A 1 74 ? -24.399 18.241 43.810 1.00 8.69 72 ASN A O 1
ATOM 613 N N . ALA A 1 75 ? -23.016 19.789 44.658 1.00 8.35 73 ALA A N 1
ATOM 614 C CA . ALA A 1 75 ? -22.514 20.199 43.356 1.00 8.25 73 ALA A CA 1
ATOM 615 C C . ALA A 1 75 ? -21.831 19.074 42.608 1.00 8.90 73 ALA A C 1
ATOM 616 O O . ALA A 1 75 ? -21.752 19.124 41.376 1.00 9.57 73 ALA A O 1
ATOM 618 N N . PHE A 1 76 ? -21.336 18.079 43.358 1.00 8.98 74 PHE A N 1
ATOM 619 C CA . PHE A 1 76 ? -20.725 16.887 42.774 1.00 9.68 74 PHE A CA 1
ATOM 620 C C . PHE A 1 76 ? -21.656 15.702 42.701 1.00 10.54 74 PHE A C 1
ATOM 621 O O . PHE A 1 76 ? -21.408 14.762 41.964 1.00 13.11 74 PHE A O 1
ATOM 629 N N . ASP A 1 77 ? -22.765 15.716 43.398 1.00 11.69 75 ASP A N 1
ATOM 630 C CA . ASP A 1 77 ? -23.788 14.677 43.297 1.00 13.05 75 ASP A CA 1
ATOM 631 C C . ASP A 1 77 ? -24.654 14.765 42.079 1.00 13.40 75 ASP A C 1
ATOM 632 O O . ASP A 1 77 ? -25.160 13.730 41.614 1.00 15.97 75 ASP A O 1
ATOM 637 N N . MET A 1 78 ? -24.919 15.955 41.592 1.00 13.37 76 MET A N 1
ATOM 638 C CA . MET A 1 78 ? -25.887 16.159 40.523 1.00 13.44 76 MET A CA 1
ATOM 639 C C . MET A 1 78 ? -25.271 15.788 39.162 1.00 14.45 76 MET A C 1
ATOM 640 O O . MET A 1 78 ? -24.177 16.202 38.828 1.00 15.54 76 MET A O 1
ATOM 645 N N A PRO A 1 79 ? -25.989 15.014 38.360 0.71 16.15 77 PRO A N 1
ATOM 646 N N B PRO A 1 79 ? -25.926 14.898 38.408 0.28 17.03 77 PRO A N 1
ATOM 647 C CA A PRO A 1 79 ? -25.412 14.511 37.131 0.71 17.69 77 PRO A CA 1
ATOM 648 C CA B PRO A 1 79 ? -25.259 14.492 37.169 0.28 18.38 77 PRO A CA 1
ATOM 649 C C . PRO A 1 79 ? -25.100 15.511 36.036 1.00 19.18 77 PRO A C 1
ATOM 650 O O . PRO A 1 79 ? -24.234 15.296 35.185 1.00 20.21 77 PRO A O 1
ATOM 657 N N . ASP A 1 80 ? -25.844 16.589 35.989 1.00 18.03 78 ASP A N 1
ATOM 658 C CA . ASP A 1 80 ? -25.748 17.427 34.789 1.00 20.29 78 ASP A CA 1
ATOM 659 C C . ASP A 1 80 ? -24.761 18.605 34.862 1.00 16.35 78 ASP A C 1
ATOM 660 O O . ASP A 1 80 ? -24.667 19.443 33.946 1.00 16.56 78 ASP A O 1
ATOM 665 N N . ILE A 1 81 ? -23.983 18.659 35.941 1.00 13.46 79 ILE A N 1
ATOM 666 C CA . ILE A 1 81 ? -23.185 19.801 36.218 1.00 11.06 79 ILE A CA 1
ATOM 667 C C . ILE A 1 81 ? -21.853 19.703 35.495 1.00 11.09 79 ILE A C 1
ATOM 668 O O . ILE A 1 81 ? -21.177 18.661 35.568 1.00 12.56 79 ILE A O 1
ATOM 673 N N . THR A 1 82 ? -21.467 20.791 34.812 1.00 10.42 80 THR A N 1
ATOM 674 C CA . THR A 1 82 ? -20.217 20.829 34.055 1.00 10.93 80 THR A CA 1
ATOM 675 C C . THR A 1 82 ? -19.215 21.854 34.565 1.00 9.59 80 THR A C 1
ATOM 676 O O . THR A 1 82 ? -18.096 21.916 34.047 1.00 10.34 80 THR A O 1
ATOM 680 N N . ALA A 1 83 ? -19.573 22.648 35.571 1.00 9.13 81 ALA A N 1
ATOM 681 C CA . ALA A 1 83 ? -18.637 23.588 36.199 1.00 7.98 81 ALA A CA 1
ATOM 682 C C . ALA A 1 83 ? -19.233 23.950 37.546 1.00 7.24 81 ALA A C 1
ATOM 683 O O . ALA A 1 83 ? -20.443 23.930 37.718 1.00 7.88 81 ALA A O 1
ATOM 685 N N . VAL A 1 84 ? -18.377 24.285 38.505 1.00 6.72 82 VAL A N 1
ATOM 686 C CA . VAL A 1 84 ? -18.782 24.692 39.850 1.00 6.50 82 VAL A CA 1
ATOM 687 C C . VAL A 1 84 ? -18.192 26.066 40.078 1.00 6.33 82 VAL A C 1
ATOM 688 O O . VAL A 1 84 ? -16.974 26.196 40.231 1.00 7.09 82 VAL A O 1
ATOM 692 N N . TRP A 1 85 ? -19.010 27.097 40.028 1.00 6.13 83 TRP A N 1
ATOM 693 C CA . TRP A 1 85 ? -18.548 28.475 40.044 1.00 5.81 83 TRP A CA 1
ATOM 694 C C . TRP A 1 85 ? -18.843 29.050 41.411 1.00 6.39 83 TRP A C 1
ATOM 695 O O . TRP A 1 85 ? -20.000 29.211 41.848 1.00 6.75 83 TRP A O 1
ATOM 706 N N . CYS A 1 86 ? -17.775 29.357 42.158 1.00 6.18 84 CYS A N 1
ATOM 707 C CA . CYS A 1 86 ? -17.934 29.917 43.498 1.00 6.35 84 CYS A CA 1
ATOM 708 C C . CYS A 1 86 ? -18.430 31.370 43.406 1.00 5.89 84 CYS A C 1
ATOM 709 O O . CYS A 1 86 ? -17.933 32.158 42.593 1.00 6.92 84 CYS A O 1
ATOM 712 N N . LEU A 1 87 ? -19.395 31.699 44.256 1.00 6.25 85 LEU A N 1
ATOM 713 C CA . LEU A 1 87 ? -20.052 32.974 44.170 1.00 6.16 85 LEU A CA 1
ATOM 714 C C . LEU A 1 87 ? -19.213 34.114 44.717 1.00 6.56 85 LEU A C 1
ATOM 715 O O . LEU A 1 87 ? -19.289 35.230 44.202 1.00 6.89 85 LEU A O 1
ATOM 720 N N . ARG A 1 88 ? -18.447 33.884 45.771 1.00 6.67 86 ARG A N 1
ATOM 721 C CA . ARG A 1 88 ? -17.666 34.915 46.445 1.00 6.84 86 ARG A CA 1
ATOM 722 C C . ARG A 1 88 ? -16.509 34.250 47.159 1.00 6.39 86 ARG A C 1
ATOM 723 O O . ARG A 1 88 ? -16.633 33.102 47.602 1.00 6.94 86 ARG A O 1
ATOM 731 N N . GLY A 1 89 ? -15.377 34.930 47.226 1.00 6.63 87 GLY A N 1
ATOM 732 C CA . GLY A 1 89 ? -14.276 34.547 48.090 1.00 7.03 87 GLY A CA 1
ATOM 733 C C . GLY A 1 89 ? -14.407 35.202 49.436 1.00 6.72 87 GLY A C 1
ATOM 734 O O . GLY A 1 89 ? -15.419 35.063 50.106 1.00 7.28 87 GLY A O 1
ATOM 735 N N . GLY A 1 90 ? -13.369 35.928 49.834 1.00 7.16 88 GLY A N 1
ATOM 736 C CA . GLY A 1 90 ? -13.344 36.633 51.114 1.00 8.14 88 GLY A CA 1
ATOM 737 C C . GLY A 1 90 ? -12.622 35.829 52.115 1.00 7.93 88 GLY A C 1
ATOM 738 O O . GLY A 1 90 ? -11.392 35.912 52.224 1.00 8.68 88 GLY A O 1
ATOM 739 N N . TYR A 1 91 ? -13.319 35.038 52.842 1.00 7.67 89 TYR A N 1
ATOM 740 C CA . TYR A 1 91 ? -12.730 34.142 53.859 1.00 8.05 89 TYR A CA 1
ATOM 741 C C . TYR A 1 91 ? -13.651 32.993 54.142 1.00 7.13 89 TYR A C 1
ATOM 742 O O . TYR A 1 91 ? -14.852 33.165 54.352 1.00 7.21 89 TYR A O 1
ATOM 751 N N . GLY A 1 92 ? -13.082 31.787 54.225 1.00 7.08 90 GLY A N 1
ATOM 752 C CA . GLY A 1 92 ? -13.702 30.672 54.925 1.00 7.07 90 GLY A CA 1
ATOM 753 C C . GLY A 1 92 ? -13.682 29.328 54.259 1.00 6.63 90 GLY A C 1
ATOM 754 O O . GLY A 1 92 ? -14.071 28.344 54.913 1.00 6.74 90 GLY A O 1
ATOM 755 N N . CYS A 1 93 ? -13.277 29.199 52.998 1.00 6.92 91 CYS A N 1
ATOM 756 C CA . CYS A 1 93 ? -13.430 27.893 52.357 1.00 7.13 91 CYS A CA 1
ATOM 757 C C . CYS A 1 93 ? -12.481 26.838 52.859 1.00 6.36 91 CYS A C 1
ATOM 758 O O . CYS A 1 93 ? -12.755 25.659 52.762 1.00 6.95 91 CYS A O 1
ATOM 763 N N . GLY A 1 94 ? -11.345 27.259 53.421 1.00 6.55 92 GLY A N 1
ATOM 764 C CA . GLY A 1 94 ? -10.440 26.275 54.025 1.00 6.72 92 GLY A CA 1
ATOM 765 C C . GLY A 1 94 ? -11.067 25.515 55.157 1.00 6.31 92 GLY A C 1
ATOM 766 O O . GLY A 1 94 ? -10.699 24.370 55.436 1.00 6.69 92 GLY A O 1
ATOM 767 N N . GLN A 1 95 ? -12.070 26.107 55.806 1.00 5.94 93 GLN A N 1
ATOM 768 C CA . GLN A 1 95 ? -12.806 25.472 56.880 1.00 6.15 93 GLN A CA 1
ATOM 769 C C . GLN A 1 95 ? -13.502 24.204 56.426 1.00 6.22 93 GLN A C 1
ATOM 770 O O . GLN A 1 95 ? -13.850 23.369 57.271 1.00 6.80 93 GLN A O 1
ATOM 776 N N . LEU A 1 96 ? -13.744 24.064 55.132 1.00 6.18 94 LEU A N 1
ATOM 777 C CA . LEU A 1 96 ? -14.449 22.903 54.583 1.00 6.40 94 LEU A CA 1
ATOM 778 C C . LEU A 1 96 ? -13.541 21.699 54.390 1.00 6.44 94 LEU A C 1
ATOM 779 O O . LEU A 1 96 ? -14.018 20.585 54.142 1.00 7.71 94 LEU A O 1
ATOM 784 N N . LEU A 1 97 ? -12.226 21.907 54.427 1.00 6.72 95 LEU A N 1
ATOM 785 C CA . LEU A 1 97 ? -11.336 20.823 54.064 1.00 7.05 95 LEU A CA 1
ATOM 786 C C . LEU A 1 97 ? -11.375 19.616 54.969 1.00 7.88 95 LEU A C 1
ATOM 787 O O . LEU A 1 97 ? -11.342 18.499 54.458 1.00 8.77 95 LEU A O 1
ATOM 792 N N . PRO A 1 98 ? -11.428 19.776 56.289 1.00 7.85 96 PRO A N 1
ATOM 793 C CA . PRO A 1 98 ? -11.476 18.547 57.146 1.00 9.83 96 PRO A CA 1
ATOM 794 C C . PRO A 1 98 ? -12.638 17.629 56.817 1.00 9.96 96 PRO A C 1
ATOM 795 O O . PRO A 1 98 ? -12.459 16.401 56.835 1.00 12.68 96 PRO A O 1
ATOM 799 N N . GLY A 1 99 ? -13.793 18.154 56.472 1.00 9.15 97 GLY A N 1
ATOM 800 C CA . GLY A 1 99 ? -14.999 17.377 56.212 1.00 9.56 97 GLY A CA 1
ATOM 801 C C . GLY A 1 99 ? -15.295 17.026 54.772 1.00 9.55 97 GLY A C 1
ATOM 802 O O . GLY A 1 99 ? -16.305 16.408 54.491 1.00 11.27 97 GLY A O 1
ATOM 803 N N . LEU A 1 100 ? -14.430 17.439 53.850 1.00 9.60 98 LEU A N 1
ATOM 804 C CA . LEU A 1 100 ? -14.714 17.290 52.428 1.00 10.00 98 LEU A CA 1
ATOM 805 C C . LEU A 1 100 ? -14.521 15.843 52.019 1.00 10.56 98 LEU A C 1
ATOM 806 O O . LEU A 1 100 ? -13.485 15.231 52.290 1.00 12.40 98 LEU A O 1
ATOM 811 N N . ASP A 1 101 ? -15.511 15.305 51.321 1.00 11.63 99 ASP A N 1
ATOM 812 C CA . ASP A 1 101 ? -15.458 13.908 50.841 1.00 12.42 99 ASP A CA 1
ATOM 813 C C . ASP A 1 101 ? -14.859 13.847 49.441 1.00 11.44 99 ASP A C 1
ATOM 814 O O . ASP A 1 101 ? -15.536 14.019 48.432 1.00 10.92 99 ASP A O 1
ATOM 819 N N . TRP A 1 102 ? -13.543 13.653 49.402 1.00 11.45 100 TRP A N 1
ATOM 820 C CA . TRP A 1 102 ? -12.817 13.672 48.147 1.00 11.21 100 TRP A CA 1
ATOM 821 C C . TRP A 1 102 ? -13.251 12.568 47.188 1.00 11.08 100 TRP A C 1
ATOM 822 O O . TRP A 1 102 ? -13.297 12.790 45.998 1.00 11.67 100 TRP A O 1
ATOM 833 N N . GLY A 1 103 ? -13.612 11.403 47.710 1.00 12.33 101 GLY A N 1
ATOM 834 C CA . GLY A 1 103 ? -14.122 10.330 46.882 1.00 13.64 101 GLY A CA 1
ATOM 835 C C . GLY A 1 103 ? -15.383 10.699 46.150 1.00 12.98 101 GLY A C 1
ATOM 836 O O . GLY A 1 103 ? -15.555 10.351 44.973 1.00 13.29 101 GLY A O 1
ATOM 837 N N . ARG A 1 104 ? -16.299 11.396 46.823 1.00 12.45 102 ARG A N 1
ATOM 838 C CA . ARG A 1 104 ? -17.524 11.889 46.211 1.00 12.91 102 ARG A CA 1
ATOM 839 C C . ARG A 1 104 ? -17.223 12.862 45.097 1.00 11.60 102 ARG A C 1
ATOM 840 O O . ARG A 1 104 ? -17.794 12.768 44.015 1.00 12.74 102 ARG A O 1
ATOM 855 N N . LEU A 1 105 ? -16.260 13.766 45.310 1.00 10.59 103 LEU A N 1
ATOM 856 C CA . LEU A 1 105 ? -15.883 14.700 44.267 1.00 10.17 103 LEU A CA 1
ATOM 857 C C . LEU A 1 105 ? -15.236 13.994 43.082 1.00 9.88 103 LEU A C 1
ATOM 858 O O . LEU A 1 105 ? -15.535 14.285 41.933 1.00 11.22 103 LEU A O 1
ATOM 863 N N . GLN A 1 106 ? -14.348 13.043 43.354 1.00 10.27 104 GLN A N 1
ATOM 864 C CA . GLN A 1 106 ? -13.614 12.370 42.282 1.00 11.52 104 GLN A CA 1
ATOM 865 C C . GLN A 1 106 ? -14.508 11.441 41.460 1.00 13.03 104 GLN A C 1
ATOM 866 O O . GLN A 1 106 ? -14.199 11.159 40.300 1.00 13.96 104 GLN A O 1
ATOM 872 N N . ALA A 1 107 ? -15.599 10.969 42.028 1.00 12.56 105 ALA A N 1
ATOM 873 C CA . ALA A 1 107 ? -16.527 10.073 41.314 1.00 13.30 105 ALA A CA 1
ATOM 874 C C . ALA A 1 107 ? -17.355 10.778 40.265 1.00 13.59 105 ALA A C 1
ATOM 875 O O . ALA A 1 107 ? -17.889 10.136 39.343 1.00 16.03 105 ALA A O 1
ATOM 877 N N . ALA A 1 108 ? -17.501 12.100 40.411 1.00 11.94 106 ALA A N 1
ATOM 878 C CA . ALA A 1 108 ? -18.349 12.864 39.479 1.00 12.14 106 ALA A CA 1
ATOM 879 C C . ALA A 1 108 ? -17.665 13.153 38.170 1.00 10.97 106 ALA A C 1
ATOM 880 O O . ALA A 1 108 ? -16.425 13.274 38.103 1.00 11.76 106 ALA A O 1
ATOM 882 N N . SER A 1 109 ? -18.463 13.337 37.130 1.00 10.71 107 SER A N 1
ATOM 883 C CA . SER A 1 109 ? -17.944 13.740 35.848 1.00 11.08 107 SER A CA 1
ATOM 884 C C . SER A 1 109 ? -17.238 15.105 35.955 1.00 10.13 107 SER A C 1
ATOM 885 O O . SER A 1 109 ? -17.526 15.894 36.868 1.00 11.16 107 SER A O 1
ATOM 888 N N . PRO A 1 110 ? -16.295 15.400 35.056 1.00 10.96 108 PRO A N 1
ATOM 889 C CA . PRO A 1 110 ? -15.493 16.593 35.236 1.00 11.07 108 PRO A CA 1
ATOM 890 C C . PRO A 1 110 ? -16.315 17.881 35.300 1.00 10.08 108 PRO A C 1
ATOM 891 O O . PRO A 1 110 ? -17.193 18.128 34.479 1.00 11.31 108 PRO A O 1
ATOM 895 N N . ARG A 1 111 ? -15.963 18.733 36.267 1.00 8.33 109 ARG A N 1
ATOM 896 C CA . ARG A 1 111 ? -16.698 19.984 36.498 1.00 8.15 109 ARG A CA 1
ATOM 897 C C . ARG A 1 111 ? -15.737 20.959 37.173 1.00 7.77 109 ARG A C 1
ATOM 898 O O . ARG A 1 111 ? -15.628 20.998 38.404 1.00 7.89 109 ARG A O 1
ATOM 906 N N . PRO A 1 112 ? -14.976 21.719 36.386 1.00 7.14 110 PRO A N 1
ATOM 907 C CA . PRO A 1 112 ? -13.991 22.609 36.960 1.00 6.85 110 PRO A CA 1
ATOM 908 C C . PRO A 1 112 ? -14.556 23.545 38.025 1.00 6.98 110 PRO A C 1
ATOM 909 O O . PRO A 1 112 ? -15.597 24.161 37.845 1.00 7.61 110 PRO A O 1
ATOM 913 N N . LEU A 1 113 ? -13.807 23.682 39.118 1.00 6.74 111 LEU A N 1
ATOM 914 C CA . LEU A 1 113 ? -14.087 24.620 40.185 1.00 6.49 111 LEU A CA 1
ATOM 915 C C . LEU A 1 113 ? -13.481 25.976 39.866 1.00 6.42 111 LEU A C 1
ATOM 916 O O . LEU A 1 113 ? -12.298 26.033 39.525 1.00 7.06 111 LEU A O 1
ATOM 921 N N . ILE A 1 114 ? -14.262 27.069 39.956 1.00 6.32 112 ILE A N 1
ATOM 922 C CA . ILE A 1 114 ? -13.841 28.376 39.547 1.00 6.05 112 ILE A CA 1
ATOM 923 C C . ILE A 1 114 ? -13.906 29.386 40.690 1.00 5.72 112 ILE A C 1
ATOM 924 O O . ILE A 1 114 ? -14.930 29.526 41.362 1.00 6.02 112 ILE A O 1
ATOM 929 N N . GLY A 1 115 ? -12.830 30.156 40.862 1.00 5.67 113 GLY A N 1
ATOM 930 C CA . GLY A 1 115 ? -12.860 31.302 41.735 1.00 5.94 113 GLY A CA 1
ATOM 931 C C . GLY A 1 115 ? -11.464 31.860 41.955 1.00 5.46 113 GLY A C 1
ATOM 932 O O . GLY A 1 115 ? -10.512 31.442 41.288 1.00 5.93 113 GLY A O 1
ATOM 933 N N . PHE A 1 116 ? -11.326 32.783 42.870 1.00 5.72 114 PHE A N 1
ATOM 934 C CA . PHE A 1 116 ? -10.031 33.361 43.225 1.00 5.77 114 PHE A CA 1
ATOM 935 C C . PHE A 1 116 ? -10.120 33.834 44.670 1.00 5.45 114 PHE A C 1
ATOM 936 O O . PHE A 1 116 ? -11.061 33.485 45.384 1.00 6.06 114 PHE A O 1
ATOM 944 N N A SER A 1 117 ? -9.180 34.669 45.122 0.58 6.01 115 SER A N 1
ATOM 945 N N B SER A 1 117 ? -9.099 34.566 45.097 0.42 6.82 115 SER A N 1
ATOM 946 C CA A SER A 1 117 ? -9.256 35.171 46.496 0.58 5.96 115 SER A CA 1
ATOM 947 C CA B SER A 1 117 ? -9.054 35.038 46.460 0.42 7.81 115 SER A CA 1
ATOM 948 C C A SER A 1 117 ? -9.070 33.962 47.432 0.58 5.66 115 SER A C 1
ATOM 949 C C B SER A 1 117 ? -9.052 33.856 47.421 0.42 6.61 115 SER A C 1
ATOM 950 O O A SER A 1 117 ? -8.236 33.095 47.177 0.58 4.95 115 SER A O 1
ATOM 951 O O B SER A 1 117 ? -8.336 32.888 47.174 0.42 7.12 115 SER A O 1
ATOM 956 N N . ASP A 1 118 ? -9.873 33.873 48.464 1.00 6.21 116 ASP A N 1
ATOM 957 C CA . ASP A 1 118 ? -9.882 32.777 49.403 1.00 5.92 116 ASP A CA 1
ATOM 958 C C . ASP A 1 118 ? -10.086 31.440 48.712 1.00 6.11 116 ASP A C 1
ATOM 959 O O . ASP A 1 118 ? -9.596 30.408 49.191 1.00 6.31 116 ASP A O 1
ATOM 964 N N . ILE A 1 119 ? -10.802 31.431 47.567 1.00 5.69 117 ILE A N 1
ATOM 965 C CA . ILE A 1 119 ? -11.049 30.197 46.832 1.00 5.91 117 ILE A CA 1
ATOM 966 C C . ILE A 1 119 ? -9.775 29.536 46.367 1.00 5.81 117 ILE A C 1
ATOM 967 O O . ILE A 1 119 ? -9.740 28.323 46.147 1.00 5.72 117 ILE A O 1
ATOM 972 N N . SER A 1 120 ? -8.667 30.280 46.274 1.00 5.81 118 SER A N 1
ATOM 973 C CA . SER A 1 120 ? -7.358 29.731 45.958 1.00 6.04 118 SER A CA 1
ATOM 974 C C . SER A 1 120 ? -7.053 28.503 46.822 1.00 6.50 118 SER A C 1
ATOM 975 O O . SER A 1 120 ? -6.404 27.564 46.351 1.00 6.26 118 SER A O 1
ATOM 978 N N . VAL A 1 121 ? -7.486 28.506 48.076 1.00 6.14 119 VAL A N 1
ATOM 979 C CA . VAL A 1 121 ? -7.273 27.344 48.935 1.00 6.04 119 VAL A CA 1
ATOM 980 C C . VAL A 1 121 ? -7.919 26.085 48.388 1.00 5.87 119 VAL A C 1
ATOM 981 O O . VAL A 1 121 ? -7.316 25.019 48.424 1.00 6.02 119 VAL A O 1
ATOM 985 N N A LEU A 1 122 ? -9.182 26.150 47.995 0.52 6.30 120 LEU A N 1
ATOM 986 N N B LEU A 1 122 ? -9.160 26.193 47.959 0.48 5.96 120 LEU A N 1
ATOM 987 C CA A LEU A 1 122 ? -9.819 25.025 47.324 0.52 6.42 120 LEU A CA 1
ATOM 988 C CA B LEU A 1 122 ? -9.830 25.098 47.312 0.48 5.97 120 LEU A CA 1
ATOM 989 C C A LEU A 1 122 ? -9.202 24.710 45.950 0.52 6.18 120 LEU A C 1
ATOM 990 C C B LEU A 1 122 ? -9.212 24.734 45.989 0.48 5.78 120 LEU A C 1
ATOM 991 O O A LEU A 1 122 ? -9.093 23.520 45.594 0.52 8.05 120 LEU A O 1
ATOM 992 O O B LEU A 1 122 ? -9.137 23.529 45.723 0.48 6.10 120 LEU A O 1
ATOM 1001 N N . LEU A 1 123 ? -8.795 25.698 45.182 1.00 5.72 121 LEU A N 1
ATOM 1002 C CA . LEU A 1 123 ? -8.168 25.377 43.894 1.00 6.14 121 LEU A CA 1
ATOM 1003 C C . LEU A 1 123 ? -6.973 24.471 44.105 1.00 6.04 121 LEU A C 1
ATOM 1004 O O . LEU A 1 123 ? -6.814 23.450 43.439 1.00 6.40 121 LEU A O 1
ATOM 1009 N N . SER A 1 124 ? -6.130 24.827 45.076 1.00 5.94 122 SER A N 1
ATOM 1010 C CA . SER A 1 124 ? -4.960 24.043 45.438 1.00 6.49 122 SER A CA 1
ATOM 1011 C C . SER A 1 124 ? -5.337 22.649 45.892 1.00 5.94 122 SER A C 1
ATOM 1012 O O . SER A 1 124 ? -4.743 21.665 45.463 1.00 6.93 122 SER A O 1
ATOM 1015 N N . ALA A 1 125 ? -6.325 22.540 46.783 1.00 6.35 123 ALA A N 1
ATOM 1016 C CA . ALA A 1 125 ? -6.736 21.233 47.270 1.00 6.75 123 ALA A CA 1
ATOM 1017 C C . ALA A 1 125 ? -7.291 20.404 46.109 1.00 6.95 123 ALA A C 1
ATOM 1018 O O . ALA A 1 125 ? -7.085 19.169 46.054 1.00 7.52 123 ALA A O 1
ATOM 1020 N N . PHE A 1 126 ? -8.035 21.012 45.198 1.00 6.56 124 PHE A N 1
ATOM 1021 C CA . PHE A 1 126 ? -8.534 20.315 44.034 1.00 7.33 124 PHE A CA 1
ATOM 1022 C C . PHE A 1 126 ? -7.372 19.779 43.174 1.00 7.62 124 PHE A C 1
ATOM 1023 O O . PHE A 1 126 ? -7.368 18.607 42.793 1.00 7.94 124 PHE A O 1
ATOM 1031 N N . HIS A 1 127 ? -6.388 20.609 42.920 1.00 7.19 125 HIS A N 1
ATOM 1032 C CA . HIS A 1 127 ? -5.191 20.204 42.177 1.00 7.43 125 HIS A CA 1
ATOM 1033 C C . HIS A 1 127 ? -4.539 19.021 42.855 1.00 8.20 125 HIS A C 1
ATOM 1034 O O . HIS A 1 127 ? -4.181 18.027 42.188 1.00 8.25 125 HIS A O 1
ATOM 1041 N N . ARG A 1 128 ? -4.377 19.050 44.166 1.00 7.83 126 ARG A N 1
ATOM 1042 C CA . ARG A 1 128 ? -3.787 17.945 44.903 1.00 8.58 126 ARG A CA 1
ATOM 1043 C C . ARG A 1 128 ? -4.516 16.646 44.640 1.00 8.66 126 ARG A C 1
ATOM 1044 O O . ARG A 1 128 ? -3.904 15.579 44.626 1.00 9.96 126 ARG A O 1
ATOM 1059 N N . HIS A 1 129 ? -5.842 16.727 44.501 1.00 8.18 127 HIS A N 1
ATOM 1060 C CA . HIS A 1 129 ? -6.693 15.569 44.250 1.00 8.70 127 HIS A CA 1
ATOM 1061 C C . HIS A 1 129 ? -7.010 15.339 42.766 1.00 9.04 127 HIS A C 1
ATOM 1062 O O . HIS A 1 129 ? -7.862 14.529 42.463 1.00 10.99 127 HIS A O 1
ATOM 1069 N N . GLY A 1 130 ? -6.269 15.985 41.861 1.00 8.94 128 GLY A N 1
ATOM 1070 C CA . GLY A 1 130 ? -6.439 15.739 40.433 1.00 9.90 128 GLY A CA 1
ATOM 1071 C C . GLY A 1 130 ? -7.750 16.216 39.881 1.00 9.52 128 GLY A C 1
ATOM 1072 O O . GLY A 1 130 ? -8.249 15.625 38.904 1.00 12.23 128 GLY A O 1
ATOM 1073 N N . LEU A 1 131 ? -8.348 17.230 40.460 1.00 8.11 129 LEU A N 1
ATOM 1074 C CA . LEU A 1 131 ? -9.616 17.771 39.995 1.00 8.12 129 LEU A CA 1
ATOM 1075 C C . LEU A 1 131 ? -9.376 19.087 39.287 1.00 8.28 129 LEU A C 1
ATOM 1076 O O . LEU A 1 131 ? -8.632 19.949 39.789 1.00 8.28 129 LEU A O 1
ATOM 1081 N N . PRO A 1 132 ? -10.039 19.316 38.150 1.00 7.86 130 PRO A N 1
ATOM 1082 C CA . PRO A 1 132 ? -9.788 20.529 37.363 1.00 8.18 130 PRO A CA 1
ATOM 1083 C C . PRO A 1 132 ? -10.336 21.761 38.077 1.00 7.17 130 PRO A C 1
ATOM 1084 O O . PRO A 1 132 ? -11.333 21.707 38.822 1.00 7.30 130 PRO A O 1
ATOM 1088 N N . ALA A 1 133 ? -9.715 22.904 37.794 1.00 7.24 131 ALA A N 1
ATOM 1089 C CA . ALA A 1 133 ? -10.061 24.156 38.439 1.00 6.95 131 ALA A CA 1
ATOM 1090 C C . ALA A 1 133 ? -9.564 25.305 37.586 1.00 6.65 131 ALA A C 1
ATOM 1091 O O . ALA A 1 133 ? -8.672 25.145 36.740 1.00 7.25 131 ALA A O 1
ATOM 1093 N N . ILE A 1 134 ? -10.121 26.483 37.856 1.00 6.47 132 ILE A N 1
ATOM 1094 C CA . ILE A 1 134 ? -9.791 27.728 37.185 1.00 6.42 132 ILE A CA 1
ATOM 1095 C C . ILE A 1 134 ? -9.648 28.819 38.232 1.00 6.19 132 ILE A C 1
ATOM 1096 O O . ILE A 1 134 ? -10.552 28.999 39.041 1.00 6.26 132 ILE A O 1
ATOM 1101 N N . HIS A 1 135 ? -8.518 29.523 38.170 1.00 5.81 133 HIS A N 1
ATOM 1102 C CA . HIS A 1 135 ? -8.365 30.759 38.956 1.00 5.81 133 HIS A CA 1
ATOM 1103 C C . HIS A 1 135 ? -8.922 31.891 38.110 1.00 6.13 133 HIS A C 1
ATOM 1104 O O . HIS A 1 135 ? -8.374 32.218 37.053 1.00 6.46 133 HIS A O 1
ATOM 1111 N N . GLY A 1 136 ? -10.002 32.495 38.568 1.00 6.04 134 GLY A N 1
ATOM 1112 C CA . GLY A 1 136 ? -10.632 33.586 37.829 1.00 6.43 134 GLY A CA 1
ATOM 1113 C C . GLY A 1 136 ? -11.700 34.222 38.671 1.00 5.77 134 GLY A C 1
ATOM 1114 O O . GLY A 1 136 ? -11.886 33.878 39.839 1.00 6.25 134 GLY A O 1
ATOM 1115 N N . PRO A 1 137 ? -12.451 35.140 38.079 1.00 5.75 135 PRO A N 1
ATOM 1116 C CA . PRO A 1 137 ? -13.496 35.848 38.795 1.00 6.15 135 PRO A CA 1
ATOM 1117 C C . PRO A 1 137 ? -14.477 34.937 39.489 1.00 6.34 135 PRO A C 1
ATOM 1118 O O . PRO A 1 137 ? -14.801 33.861 39.015 1.00 6.93 135 PRO A O 1
ATOM 1122 N N . VAL A 1 138 ? -14.998 35.424 40.622 1.00 6.50 136 VAL A N 1
ATOM 1123 C CA . VAL A 1 138 ? -16.123 34.788 41.279 1.00 6.86 136 VAL A CA 1
ATOM 1124 C C . VAL A 1 138 ? -17.421 35.234 40.633 1.00 7.10 136 VAL A C 1
ATOM 1125 O O . VAL A 1 138 ? -17.500 36.312 40.019 1.00 7.48 136 VAL A O 1
ATOM 1129 N N . ALA A 1 139 ? -18.457 34.417 40.747 1.00 7.11 137 ALA A N 1
ATOM 1130 C CA . ALA A 1 139 ? -19.644 34.634 39.903 1.00 7.83 137 ALA A CA 1
ATOM 1131 C C . ALA A 1 139 ? -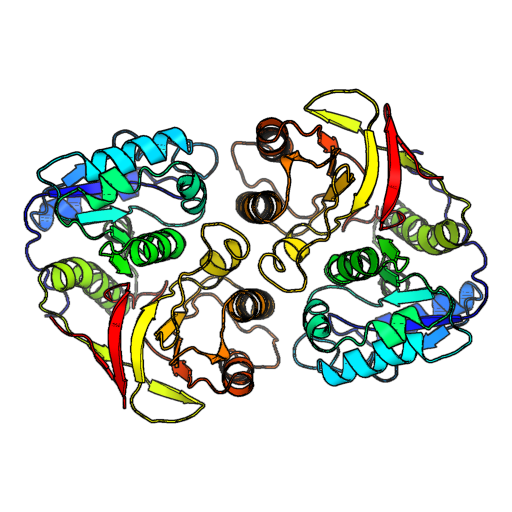20.384 35.919 40.269 1.00 7.57 137 ALA A C 1
ATOM 1132 O O . ALA A 1 139 ? -20.984 36.532 39.407 1.00 8.37 137 ALA A O 1
ATOM 1134 N N . THR A 1 140 ? -20.340 36.335 41.550 1.00 7.48 138 THR A N 1
ATOM 1135 C CA . THR A 1 140 ? -21.021 37.582 41.921 1.00 7.39 138 THR A CA 1
ATOM 1136 C C . THR A 1 140 ? -20.410 38.815 41.299 1.00 7.47 138 THR A C 1
ATOM 1137 O O . THR A 1 140 ? -21.006 39.868 41.346 1.00 8.21 138 THR A O 1
ATOM 1141 N N . GLY A 1 141 ? -19.229 38.712 40.660 1.00 8.60 139 GLY A N 1
ATOM 1142 C CA . GLY A 1 141 ? -18.761 39.821 39.858 1.00 9.50 139 GLY A CA 1
ATOM 1143 C C . GLY A 1 141 ? -19.780 40.281 38.808 1.00 10.32 139 GLY A C 1
ATOM 1144 O O . GLY A 1 141 ? -19.859 41.470 38.462 1.00 11.61 139 GLY A O 1
ATOM 1145 N N . LEU A 1 142 ? -20.607 39.347 38.348 1.00 9.88 140 LEU A N 1
ATOM 1146 C CA . LEU A 1 142 ? -21.676 39.682 37.407 1.00 11.08 140 LEU A CA 1
ATOM 1147 C C . LEU A 1 142 ? -22.741 40.608 37.953 1.00 11.34 140 LEU A C 1
ATOM 1148 O O . LEU A 1 142 ? -23.423 41.262 37.155 1.00 14.20 140 LEU A O 1
ATOM 1153 N N . GLY A 1 143 ? -22.905 40.625 39.269 1.00 10.34 141 GLY A N 1
ATOM 1154 C CA . GLY A 1 143 ? -23.985 41.343 39.929 1.00 11.79 141 GLY A CA 1
ATOM 1155 C C . GLY A 1 143 ? -23.558 42.589 40.635 1.00 12.42 141 GLY A C 1
ATOM 1156 O O . GLY A 1 143 ? -24.364 43.263 41.284 1.00 13.75 141 GLY A O 1
ATOM 1157 N N . LEU A 1 144 ? -22.289 42.918 40.555 1.00 11.89 142 LEU A N 1
ATOM 1158 C CA . LEU A 1 144 ? -21.786 44.128 41.228 1.00 13.36 142 LEU A CA 1
ATOM 1159 C C . LEU A 1 144 ? -22.254 45.374 40.516 1.00 14.09 142 LEU A C 1
ATOM 1160 O O . LEU A 1 144 ? -22.440 45.399 39.287 1.00 14.41 142 LEU A O 1
ATOM 1165 N N . SER A 1 145 ? -22.377 46.457 41.283 1.00 15.31 143 SER A N 1
ATOM 1166 C CA . SER A 1 145 ? -22.637 47.763 40.680 1.00 16.49 143 SER A CA 1
ATOM 1167 C C . SER A 1 145 ? -21.486 48.086 39.715 1.00 15.62 143 SER A C 1
ATOM 1168 O O . SER A 1 145 ? -20.326 47.815 40.041 1.00 13.71 143 SER A O 1
ATOM 1171 N N . PRO A 1 146 ? -21.793 48.613 38.510 1.00 16.70 144 PRO A N 1
ATOM 1172 C CA . PRO A 1 146 ? -20.707 48.864 37.585 1.00 16.49 144 PRO A CA 1
ATOM 1173 C C . PRO A 1 146 ? -19.651 49.807 38.122 1.00 16.07 144 PRO A C 1
ATOM 1174 O O . PRO A 1 146 ? -19.963 50.762 38.845 1.00 17.15 144 PRO A O 1
ATOM 1178 N N . LEU A 1 147 ? -18.425 49.602 37.674 1.00 14.70 145 LEU A N 1
ATOM 1179 C CA . LEU A 1 147 ? -17.342 50.514 37.966 1.00 15.09 145 LEU A CA 1
ATOM 1180 C C . LEU A 1 147 ? -17.590 51.833 37.267 1.00 17.41 145 LEU A C 1
ATOM 1181 O O . LEU A 1 147 ? -18.150 51.888 36.159 1.00 16.70 145 LEU A O 1
ATOM 1186 N N . SER A 1 148 ? -17.192 52.923 37.928 1.00 19.16 146 SER A N 1
ATOM 1187 C CA . SER A 1 148 ? -17.519 54.267 37.455 1.00 21.59 146 SER A CA 1
ATOM 1188 C C . SER A 1 148 ? -16.749 54.616 36.188 1.00 19.39 146 SER A C 1
ATOM 1189 O O . SER A 1 148 ? -17.258 55.364 35.350 1.00 19.55 146 SER A O 1
ATOM 1194 N N . ALA A 1 149 ? -15.534 54.101 36.051 1.00 17.11 147 ALA A N 1
ATOM 1195 C CA . ALA A 1 149 ? -14.722 54.356 34.847 1.00 16.16 147 ALA A CA 1
ATOM 1196 C C . ALA A 1 149 ? -15.106 53.323 33.793 1.00 13.94 147 ALA A C 1
ATOM 1197 O O . ALA A 1 149 ? -14.907 52.115 33.994 1.00 13.20 147 ALA A O 1
ATOM 1199 N N . PRO A 1 150 ? -15.660 53.763 32.653 1.00 13.48 148 PRO A N 1
ATOM 1200 C CA . PRO A 1 150 ? -16.068 52.830 31.607 1.00 13.93 148 PRO A CA 1
ATOM 1201 C C . PRO A 1 150 ? -14.989 51.830 31.195 1.00 14.06 148 PRO A C 1
ATOM 1202 O O . PRO A 1 150 ? -15.263 50.649 30.963 1.00 13.96 148 PRO A O 1
ATOM 1206 N N . ARG A 1 151 ? -13.744 52.277 31.135 1.00 13.72 149 ARG A N 1
ATOM 1207 C CA . ARG A 1 151 ? -12.688 51.386 30.718 1.00 15.01 149 ARG A CA 1
ATOM 1208 C C . ARG A 1 151 ? -12.460 50.268 31.759 1.00 13.16 149 ARG A C 1
ATOM 1209 O O . ARG A 1 151 ? -12.147 49.123 31.409 1.00 13.75 149 ARG A O 1
ATOM 1217 N N . GLU A 1 152 ? -12.623 50.576 33.038 1.00 13.13 150 GLU A N 1
ATOM 1218 C CA . GLU A 1 152 ? -12.466 49.556 34.078 1.00 13.56 150 GLU A CA 1
ATOM 1219 C C . GLU A 1 152 ? -13.659 48.624 34.030 1.00 10.34 150 GLU A C 1
ATOM 1220 O O . GLU A 1 152 ? -13.467 47.407 34.188 1.00 10.24 150 GLU A O 1
ATOM 1231 N N . GLN A 1 153 ? -14.861 49.119 33.808 1.00 10.95 151 GLN A N 1
ATOM 1232 C CA . GLN A 1 153 ? -16.012 48.237 33.690 1.00 10.86 151 GLN A CA 1
ATOM 1233 C C . GLN A 1 153 ? -15.829 47.282 32.525 1.00 10.76 151 GLN A C 1
ATOM 1234 O O . GLN A 1 153 ? -16.146 46.103 32.636 1.00 10.74 151 GLN A O 1
ATOM 1240 N N . GLN A 1 154 ? -15.323 47.777 31.406 1.00 11.25 152 GLN A N 1
ATOM 1241 C CA . GLN A 1 154 ? -15.104 46.907 30.265 1.00 12.11 152 GLN A CA 1
ATOM 1242 C C . GLN A 1 154 ? -14.113 45.798 30.605 1.00 10.82 152 GLN A C 1
ATOM 1243 O O . GLN A 1 154 ? -14.288 44.651 30.197 1.00 10.80 152 GLN A O 1
ATOM 1254 N N . GLU A 1 155 ? -13.078 46.118 31.353 1.00 10.17 153 GLU A N 1
ATOM 1255 C CA . GLU A 1 155 ? -12.114 45.116 31.782 1.00 9.99 153 GLU A CA 1
ATOM 1256 C C . GLU A 1 155 ? -12.720 44.112 32.746 1.00 8.56 153 GLU A C 1
ATOM 1257 O O . GLU A 1 155 ? -12.424 42.898 32.654 1.00 8.56 153 GLU A O 1
ATOM 1268 N N . ARG A 1 156 ? -13.563 44.532 33.666 1.00 8.22 154 ARG A N 1
ATOM 1269 C CA . ARG A 1 156 ? -14.293 43.592 34.494 1.00 8.32 154 ARG A CA 1
ATOM 1270 C C . ARG A 1 156 ? -15.075 42.627 33.615 1.00 8.07 154 ARG A C 1
ATOM 1271 O O . ARG A 1 156 ? -15.115 41.424 33.874 1.00 7.39 154 ARG A O 1
ATOM 1279 N N . LEU A 1 157 ? -15.773 43.149 32.606 1.00 8.20 155 LEU A N 1
ATOM 1280 C CA . LEU A 1 157 ? -16.604 42.313 31.755 1.00 8.16 155 LEU A CA 1
ATOM 1281 C C . LEU A 1 157 ? -15.737 41.345 30.932 1.00 7.75 155 LEU A C 1
ATOM 1282 O O . LEU A 1 157 ? -16.129 40.170 30.770 1.00 7.72 155 LEU A O 1
ATOM 1287 N N . ALA A 1 158 ? -14.601 41.795 30.431 1.00 7.92 156 ALA A N 1
ATOM 1288 C CA . ALA A 1 158 ? -13.705 40.886 29.704 1.00 7.79 156 ALA A CA 1
ATOM 1289 C C . ALA A 1 158 ? -13.197 39.795 30.649 1.00 7.90 156 ALA A C 1
ATOM 1290 O O . ALA A 1 158 ? -13.084 38.603 30.278 1.00 7.34 156 ALA A O 1
ATOM 1292 N N . SER A 1 159 ? -12.901 40.166 31.877 1.00 7.39 157 SER A N 1
ATOM 1293 C CA . SER A 1 159 ? -12.433 39.177 32.873 1.00 7.10 157 SER A CA 1
ATOM 1294 C C . SER A 1 159 ? -13.528 38.183 33.177 1.00 6.98 157 SER A C 1
ATOM 1295 O O . SER A 1 159 ? -13.280 36.970 33.222 1.00 6.68 157 SER A O 1
ATOM 1298 N N . LEU A 1 160 ? -14.773 38.601 33.330 1.00 6.78 158 LEU A N 1
ATOM 1299 C CA . LEU A 1 160 ? -15.871 37.654 33.549 1.00 7.45 158 LEU A CA 1
ATOM 1300 C C . LEU A 1 160 ? -16.040 36.728 32.361 1.00 7.19 158 LEU A C 1
ATOM 1301 O O . LEU A 1 160 ? -16.281 35.530 32.526 1.00 7.72 158 LEU A O 1
ATOM 1306 N N . ALA A 1 161 ? -15.960 37.266 31.135 1.00 7.08 159 ALA A N 1
ATOM 1307 C CA . ALA A 1 161 ? -16.115 36.466 29.922 1.00 7.16 159 ALA A CA 1
ATOM 1308 C C . ALA A 1 161 ? -15.031 35.401 29.801 1.00 7.53 159 ALA A C 1
ATOM 1309 O O . ALA A 1 161 ? -15.240 34.353 29.195 1.00 7.58 159 ALA A O 1
ATOM 1311 N N . SER A 1 162 ? -13.863 35.669 30.403 1.00 7.23 160 SER A N 1
ATOM 1312 C CA . SER A 1 162 ? -12.724 34.768 30.237 1.00 7.34 160 SER A CA 1
ATOM 1313 C C . SER A 1 162 ? -12.995 33.408 30.878 1.00 7.57 160 SER A C 1
ATOM 1314 O O . SER A 1 162 ? -12.344 32.448 30.485 1.00 7.83 160 SER A O 1
ATOM 1317 N N . VAL A 1 163 ? -13.927 33.304 31.824 1.00 6.87 161 VAL A N 1
ATOM 1318 C CA . VAL A 1 163 ? -14.239 32.008 32.441 1.00 7.61 161 VAL A CA 1
ATOM 1319 C C . VAL A 1 163 ? -14.833 31.079 31.379 1.00 7.49 161 VAL A C 1
ATOM 1320 O O . VAL A 1 163 ? -14.337 29.974 31.156 1.00 8.34 161 VAL A O 1
ATOM 1324 N N . SER A 1 164 ? -15.932 31.478 30.735 1.00 7.81 162 SER A N 1
ATOM 1325 C CA . SER A 1 164 ? -16.553 30.628 29.703 1.00 8.30 162 SER A CA 1
ATOM 1326 C C . SER A 1 164 ? -15.602 30.381 28.576 1.00 8.06 162 SER A C 1
ATOM 1327 O O . SER A 1 164 ? -15.616 29.298 27.973 1.00 8.95 162 SER A O 1
ATOM 1330 N N . ARG A 1 165 ? -14.776 31.366 28.219 1.00 8.69 163 ARG A N 1
ATOM 1331 C CA . ARG A 1 165 ? -13.858 31.193 27.120 1.00 8.98 163 ARG A CA 1
ATOM 1332 C C . ARG A 1 165 ? -12.792 30.162 27.442 1.00 8.99 163 ARG A C 1
ATOM 1333 O O . ARG A 1 165 ? -12.394 29.395 26.591 1.00 10.31 163 ARG A O 1
ATOM 1341 N N . LEU A 1 166 ? -12.329 30.158 28.696 1.00 8.65 164 LEU A N 1
ATOM 1342 C CA . LEU A 1 166 ? -11.336 29.162 29.112 1.00 8.73 164 LEU A CA 1
ATOM 1343 C C . LEU A 1 166 ? -11.975 27.775 29.215 1.00 9.31 164 LEU A C 1
ATOM 1344 O O . LEU A 1 166 ? -11.375 26.775 28.780 1.00 10.58 164 LEU A O 1
ATOM 1349 N N . LEU A 1 167 ? -13.182 27.667 29.758 1.00 9.03 165 LEU A N 1
ATOM 1350 C CA . LEU A 1 167 ? -13.902 26.392 29.768 1.00 9.67 165 LEU A CA 1
ATOM 1351 C C . LEU A 1 167 ? -14.015 25.815 28.375 1.00 10.68 165 LEU A C 1
ATOM 1352 O O . LEU A 1 167 ? -13.956 24.603 28.229 1.00 12.98 165 LEU A O 1
ATOM 1357 N N . ALA A 1 168 ? -14.199 26.655 27.365 1.00 9.99 166 ALA A N 1
ATOM 1358 C CA . ALA A 1 168 ? -14.350 26.241 25.980 1.00 11.06 166 ALA A CA 1
ATOM 1359 C C . ALA A 1 168 ? -13.023 25.980 25.323 1.00 12.22 166 ALA A C 1
ATOM 1360 O O . ALA A 1 168 ? -12.995 25.487 24.189 1.00 14.57 166 ALA A O 1
ATOM 1362 N N . GLY A 1 169 ? -11.912 26.348 25.946 1.00 12.22 167 GLY A N 1
ATOM 1363 C CA . GLY A 1 169 ? -10.593 26.085 25.407 1.00 13.29 167 GLY A CA 1
ATOM 1364 C C . GLY A 1 169 ? -10.154 27.045 24.335 1.00 14.21 167 GLY A C 1
ATOM 1365 O O . GLY A 1 169 ? -9.184 26.741 23.616 1.00 18.26 167 GLY A O 1
ATOM 1366 N N . ILE A 1 170 ? -10.765 28.229 24.239 1.00 13.14 168 ILE A N 1
ATOM 1367 C CA . ILE A 1 170 ? -10.422 29.106 23.134 1.00 13.74 168 ILE A CA 1
ATOM 1368 C C . ILE A 1 170 ? -9.326 30.098 23.441 1.00 13.47 168 ILE A C 1
ATOM 1369 O O . ILE A 1 170 ? -8.764 30.681 22.522 1.00 16.82 168 ILE A O 1
ATOM 1374 N N . ASP A 1 171 ? -9.045 30.349 24.711 1.00 12.19 169 ASP A N 1
ATOM 1375 C CA . ASP A 1 171 ? -7.978 31.241 25.115 1.00 11.82 169 ASP A CA 1
ATOM 1376 C C . ASP A 1 171 ? -6.844 30.400 25.652 1.00 11.29 169 ASP A C 1
ATOM 1377 O O . ASP A 1 171 ? -7.062 29.401 26.333 1.00 11.91 169 ASP A O 1
ATOM 1382 N N . HIS A 1 172 ? -5.626 30.805 25.323 1.00 10.21 170 HIS A N 1
ATOM 1383 C CA . HIS A 1 172 ? -4.450 30.002 25.527 1.00 10.69 170 HIS A CA 1
ATOM 1384 C C . HIS A 1 172 ? -3.288 30.689 26.218 1.00 10.21 170 HIS A C 1
ATOM 1385 O O . HIS A 1 172 ? -2.308 30.014 26.540 1.00 11.73 170 HIS A O 1
ATOM 1398 N N . GLU A 1 173 ? -3.304 31.988 26.388 1.00 10.05 171 GLU A N 1
ATOM 1399 C CA . GLU A 1 173 ? -2.140 32.677 26.921 1.00 10.72 171 GLU A CA 1
ATOM 1400 C C . GLU A 1 173 ? -2.546 33.990 27.567 1.00 9.39 171 GLU A C 1
ATOM 1401 O O . GLU A 1 173 ? -3.627 34.523 27.335 1.00 10.29 171 GLU A O 1
ATOM 1407 N N . LEU A 1 174 ? -1.627 34.474 28.396 1.00 9.43 172 LEU A N 1
ATOM 1408 C CA . LEU A 1 174 ? -1.727 35.795 29.038 1.00 8.84 172 LEU A CA 1
ATOM 1409 C C . LEU A 1 174 ? -0.379 36.461 28.992 1.00 9.33 172 LEU A C 1
ATOM 1410 O O . LEU A 1 174 ? 0.664 35.791 29.014 1.00 9.55 172 LEU A O 1
ATOM 1415 N N . PRO A 1 175 ? -0.354 37.801 28.981 1.00 9.04 173 PRO A N 1
ATOM 1416 C CA . PRO A 1 175 ? 0.913 38.517 28.987 1.00 9.57 173 PRO A CA 1
ATOM 1417 C C . PRO A 1 175 ? 1.570 38.524 30.364 1.00 9.06 173 PRO A C 1
ATOM 1418 O O . PRO A 1 175 ? 0.898 38.541 31.392 1.00 9.61 173 PRO A O 1
ATOM 1422 N N . VAL A 1 176 ? 2.907 38.542 30.337 1.00 8.72 174 VAL A N 1
ATOM 1423 C CA . VAL A 1 176 ? 3.760 38.682 31.497 1.00 8.57 174 VAL A CA 1
ATOM 1424 C C . VAL A 1 176 ? 5.006 39.449 31.097 1.00 8.96 174 VAL A C 1
ATOM 1425 O O . VAL A 1 176 ? 5.265 39.637 29.902 1.00 10.58 174 VAL A O 1
ATOM 1429 N N . GLN A 1 177 ? 5.794 39.820 32.090 1.00 9.68 175 GLN A N 1
ATOM 1430 C CA . GLN A 1 177 ? 7.083 40.444 31.878 1.00 10.60 175 GLN A CA 1
ATOM 1431 C C . GLN A 1 177 ? 8.078 39.815 32.834 1.00 9.65 175 GLN A C 1
ATOM 1432 O O . GLN A 1 177 ? 7.817 39.692 34.033 1.00 10.41 175 GLN A O 1
ATOM 1438 N N . HIS A 1 178 ? 9.240 39.446 32.335 1.00 9.77 176 HIS A N 1
ATOM 1439 C CA . HIS A 1 178 ? 10.320 38.984 33.188 1.00 9.52 176 HIS A CA 1
ATOM 1440 C C . HIS A 1 178 ? 10.788 40.087 34.139 1.00 10.14 176 HIS A C 1
ATOM 1441 O O . HIS A 1 178 ? 10.907 41.266 33.717 1.00 11.67 176 HIS A O 1
ATOM 1448 N N . LEU A 1 179 ? 11.108 39.708 35.363 1.00 9.65 177 LEU A N 1
ATOM 1449 C CA . LEU A 1 179 ? 11.563 40.660 36.378 1.00 10.11 177 LEU A CA 1
ATOM 1450 C C . LEU A 1 179 ? 12.903 40.317 36.973 1.00 11.11 177 LEU A C 1
ATOM 1451 O O . LEU A 1 179 ? 13.728 41.239 37.188 1.00 14.04 177 LEU A O 1
ATOM 1456 N N . GLY A 1 180 ? 13.183 39.048 37.263 1.00 9.83 178 GLY A N 1
ATOM 1457 C CA . GLY A 1 180 ? 14.449 38.713 37.913 1.00 11.38 178 GLY A CA 1
ATOM 1458 C C . GLY A 1 180 ? 14.810 37.271 37.671 1.00 9.71 178 GLY A C 1
ATOM 1459 O O . GLY A 1 180 ? 13.967 36.429 37.297 1.00 9.44 178 GLY A O 1
ATOM 1460 N N . GLY A 1 181 ? 16.069 36.936 37.885 1.00 10.54 179 GLY A N 1
ATOM 1461 C CA . GLY A 1 181 ? 16.507 35.580 37.706 1.00 10.62 179 GLY A CA 1
ATOM 1462 C C . GLY A 1 181 ? 16.717 35.219 36.248 1.00 10.83 179 GLY A C 1
ATOM 1463 O O . GLY A 1 181 ? 16.683 36.079 35.365 1.00 11.65 179 GLY A O 1
ATOM 1464 N N . HIS A 1 182 ? 16.885 33.928 35.977 1.00 11.50 180 HIS A N 1
ATOM 1465 C CA . HIS A 1 182 ? 17.200 33.494 34.625 1.00 11.49 180 HIS A CA 1
ATOM 1466 C C . HIS A 1 182 ? 16.033 33.750 33.671 1.00 11.39 180 HIS A C 1
ATOM 1467 O O . HIS A 1 182 ? 14.880 33.888 34.097 1.00 10.74 180 HIS A O 1
ATOM 1474 N N . LYS A 1 183 ? 16.357 33.812 32.384 1.00 12.19 181 LYS A N 1
ATOM 1475 C CA . LYS A 1 183 ? 15.395 34.121 31.314 1.00 12.88 181 LYS A CA 1
ATOM 1476 C C . LYS A 1 183 ? 15.035 32.930 30.452 1.00 13.34 181 LYS A C 1
ATOM 1477 O O . LYS A 1 183 ? 14.396 33.085 29.375 1.00 16.00 181 LYS A O 1
ATOM 1483 N N . GLN A 1 184 ? 15.435 31.735 30.860 1.00 11.98 182 GLN A N 1
ATOM 1484 C CA . GLN A 1 184 ? 15.110 30.572 30.080 1.00 12.68 182 GLN A CA 1
ATOM 1485 C C . GLN A 1 184 ? 13.663 30.169 30.221 1.00 11.23 182 GLN A C 1
ATOM 1486 O O . GLN A 1 184 ? 12.990 30.465 31.204 1.00 11.49 182 GLN A O 1
ATOM 1492 N N . ARG A 1 185 ? 13.152 29.455 29.241 1.00 11.06 183 ARG A N 1
ATOM 1493 C CA . ARG A 1 185 ? 11.798 28.940 29.251 1.00 12.02 183 ARG A CA 1
ATOM 1494 C C . ARG A 1 185 ? 11.518 28.099 30.470 1.00 10.93 183 ARG A C 1
ATOM 1495 O O . ARG A 1 185 ? 12.353 27.302 30.865 1.00 12.45 183 ARG A O 1
ATOM 1503 N N . VAL A 1 186 ? 10.365 28.303 31.087 1.00 9.48 184 VAL A N 1
ATOM 1504 C CA . VAL A 1 186 ? 9.950 27.523 32.257 1.00 9.58 184 VAL A CA 1
ATOM 1505 C C . VAL A 1 186 ? 8.632 26.839 31.932 1.00 9.41 184 VAL A C 1
ATOM 1506 O O . VAL A 1 186 ? 7.692 27.501 31.486 1.00 11.28 184 VAL A O 1
ATOM 1510 N N . GLU A 1 187 ? 8.537 25.542 32.172 1.00 9.63 185 GLU A N 1
ATOM 1511 C CA . GLU A 1 187 ? 7.317 24.770 31.928 1.00 9.36 185 GLU A CA 1
ATOM 1512 C C . GLU A 1 187 ? 6.943 24.039 33.202 1.00 9.59 185 GLU A C 1
ATOM 1513 O O . GLU A 1 187 ? 7.772 23.308 33.774 1.00 10.71 185 GLU A O 1
ATOM 1519 N N . GLY A 1 188 ? 5.716 24.225 33.668 1.00 8.59 186 GLY A N 1
ATOM 1520 C CA . GLY A 1 188 ? 5.265 23.536 34.878 1.00 8.64 186 GLY A CA 1
ATOM 1521 C C . GLY A 1 188 ? 3.828 23.857 35.177 1.00 7.64 186 GLY A C 1
ATOM 1522 O O . GLY A 1 188 ? 3.225 24.702 34.536 1.00 8.51 186 GLY A O 1
ATOM 1523 N N . ALA A 1 189 ? 3.279 23.201 36.196 1.00 8.39 187 ALA A N 1
ATOM 1524 C CA . ALA A 1 189 ? 1.889 23.391 36.571 1.00 8.41 187 ALA A CA 1
ATOM 1525 C C . ALA A 1 189 ? 1.637 24.785 37.139 1.00 7.16 187 ALA A C 1
ATOM 1526 O O . ALA A 1 189 ? 2.417 25.251 37.988 1.00 7.99 187 ALA A O 1
ATOM 1528 N N . LEU A 1 190 ? 0.553 25.403 36.759 1.00 7.45 188 LEU A N 1
ATOM 1529 C CA . LEU A 1 190 ? 0.144 26.681 37.353 1.00 7.08 188 LEU A CA 1
ATOM 1530 C C . LEU A 1 190 ? -0.500 26.453 38.704 1.00 6.62 188 LEU A C 1
ATOM 1531 O O . LEU A 1 190 ? -1.471 25.721 38.840 1.00 7.90 188 LEU A O 1
ATOM 1536 N N . ILE A 1 191 ? 0.040 27.121 39.722 1.00 6.65 189 ILE A N 1
ATOM 1537 C CA . ILE A 1 191 ? -0.481 27.014 41.083 1.00 6.90 189 ILE A CA 1
ATOM 1538 C C . ILE A 1 191 ? -0.528 28.423 41.677 1.00 6.61 189 ILE A C 1
ATOM 1539 O O . ILE A 1 191 ? 0.056 29.358 41.144 1.00 6.99 189 ILE A O 1
ATOM 1544 N N . GLY A 1 192 ? -1.151 28.537 42.852 1.00 6.16 190 GLY A N 1
ATOM 1545 C CA . GLY A 1 192 ? -1.106 29.770 43.600 1.00 6.78 190 GLY A CA 1
ATOM 1546 C C . GLY A 1 192 ? -2.416 30.526 43.632 1.00 5.86 190 GLY A C 1
ATOM 1547 O O . GLY A 1 192 ? -3.471 29.957 43.847 1.00 7.22 190 GLY A O 1
ATOM 1548 N N . GLY A 1 193 ? -2.318 31.836 43.489 1.00 6.02 191 GLY A N 1
ATOM 1549 C CA . GLY A 1 193 ? -3.423 32.744 43.658 1.00 5.96 191 GLY A CA 1
ATOM 1550 C C . GLY A 1 193 ? -3.153 33.733 44.752 1.00 5.87 191 GLY A C 1
ATOM 1551 O O . GLY A 1 193 ? -2.142 34.432 44.718 1.00 6.81 191 GLY A O 1
ATOM 1552 N N . ASN A 1 194 ? -4.074 33.846 45.698 1.00 5.63 192 ASN A N 1
ATOM 1553 C CA . ASN A 1 194 ? -3.952 34.879 46.724 1.00 5.81 192 ASN A CA 1
ATOM 1554 C C . ASN A 1 194 ? -2.908 34.521 47.757 1.00 5.63 192 ASN A C 1
ATOM 1555 O O . ASN A 1 194 ? -2.996 33.502 48.442 1.00 5.82 192 ASN A O 1
ATOM 1560 N N . LEU A 1 195 ? -1.914 35.387 47.913 1.00 5.56 193 LEU A N 1
ATOM 1561 C CA . LEU A 1 195 ? -0.778 35.142 48.788 1.00 5.63 193 LEU A CA 1
ATOM 1562 C C . LEU A 1 195 ? -1.244 34.970 50.263 1.00 5.96 193 LEU A C 1
ATOM 1563 O O . LEU A 1 195 ? -0.862 34.024 50.920 1.00 6.19 193 LEU A O 1
ATOM 1568 N N . THR A 1 196 ? -2.071 35.890 50.730 1.00 6.08 194 THR A N 1
ATOM 1569 C CA . THR A 1 196 ? -2.566 35.823 52.105 1.00 6.97 194 THR A CA 1
ATOM 1570 C C . THR A 1 196 ? -3.301 34.525 52.360 1.00 6.54 194 THR A C 1
ATOM 1571 O O . THR A 1 196 ? -3.067 33.855 53.362 1.00 6.99 194 THR A O 1
ATOM 1575 N N . ALA A 1 197 ? -4.231 34.166 51.495 1.00 6.60 195 ALA A N 1
ATOM 1576 C CA . ALA A 1 197 ? -5.045 33.006 51.691 1.00 6.95 195 ALA A CA 1
ATOM 1577 C C . ALA A 1 197 ? -4.206 31.761 51.816 1.00 6.03 195 ALA A C 1
ATOM 1578 O O . ALA A 1 197 ? -4.474 30.871 52.627 1.00 6.34 195 ALA A O 1
ATOM 1580 N N . LEU A 1 198 ? -3.215 31.632 50.927 1.00 5.98 196 LEU A N 1
ATOM 1581 C CA . LEU A 1 198 ? -2.369 30.471 50.940 1.00 6.25 196 LEU A CA 1
ATOM 1582 C C . LEU A 1 198 ? -1.439 30.443 52.121 1.00 5.78 196 LEU A C 1
ATOM 1583 O O . LEU A 1 198 ? -1.242 29.369 52.728 1.00 6.93 196 LEU A O 1
ATOM 1588 N N . ALA A 1 199 ? -0.842 31.556 52.485 1.00 5.68 197 ALA A N 1
ATOM 1589 C CA . ALA A 1 199 ? -0.015 31.576 53.685 1.00 5.84 197 ALA A CA 1
ATOM 1590 C C . ALA A 1 199 ? -0.793 31.159 54.901 1.00 5.75 197 ALA A C 1
ATOM 1591 O O . ALA A 1 199 ? -0.254 30.487 55.786 1.00 5.84 197 ALA A O 1
ATOM 1593 N N A CYS A 1 200 ? -2.070 31.537 54.950 0.64 5.18 198 CYS A N 1
ATOM 1594 N N B CYS A 1 200 ? -2.075 31.487 54.983 0.36 6.51 198 CYS A N 1
ATOM 1595 C CA A CYS A 1 200 ? -2.952 31.209 56.088 0.64 4.33 198 CYS A CA 1
ATOM 1596 C CA B CYS A 1 200 ? -2.850 31.135 56.194 0.36 8.01 198 CYS A CA 1
ATOM 1597 C C A CYS A 1 200 ? -3.374 29.750 56.164 0.64 5.19 198 CYS A C 1
ATOM 1598 C C B CYS A 1 200 ? -3.257 29.658 56.247 0.36 7.14 198 CYS A C 1
ATOM 1599 O O A CYS A 1 200 ? -4.092 29.435 57.122 0.64 4.79 198 CYS A O 1
ATOM 1600 O O B CYS A 1 200 ? -3.809 29.176 57.223 0.32 6.19 198 CYS A O 1
ATOM 1605 N N . MET A 1 201 ? -2.938 28.916 55.223 1.00 5.58 199 MET A N 1
ATOM 1606 C CA . MET A 1 201 ? -3.132 27.477 55.278 1.00 6.03 199 MET A CA 1
ATOM 1607 C C . MET A 1 201 ? -1.854 26.735 55.574 1.00 5.62 199 MET A C 1
ATOM 1608 O O . MET A 1 201 ? -1.886 25.507 55.703 1.00 5.88 199 MET A O 1
ATOM 1613 N N . ALA A 1 202 ? -0.714 27.403 55.582 1.00 5.43 200 ALA A N 1
ATOM 1614 C CA . ALA A 1 202 ? 0.532 26.692 55.832 1.00 5.68 200 ALA A CA 1
ATOM 1615 C C . ALA A 1 202 ? 0.474 25.999 57.189 1.00 5.42 200 ALA A C 1
ATOM 1616 O O . ALA A 1 202 ? -0.060 26.503 58.169 1.00 5.81 200 ALA A O 1
ATOM 1618 N N . GLY A 1 203 ? 1.044 24.803 57.230 1.00 5.74 201 GLY A N 1
ATOM 1619 C CA . GLY A 1 203 ? 1.047 23.982 58.420 1.00 6.15 201 GLY A CA 1
ATOM 1620 C C . GLY A 1 203 ? -0.242 23.247 58.658 1.00 5.28 201 GLY A C 1
ATOM 1621 O O . GLY A 1 203 ? -0.361 22.585 59.695 1.00 6.30 201 GLY A O 1
ATOM 1622 N N . THR A 1 204 ? -1.189 23.304 57.751 1.00 5.60 202 THR A N 1
ATOM 1623 C CA . THR A 1 204 ? -2.480 22.643 57.900 1.00 6.10 202 THR A CA 1
ATOM 1624 C C . THR A 1 204 ? -2.684 21.658 56.780 1.00 6.31 202 THR A C 1
ATOM 1625 O O . THR A 1 204 ? -1.948 21.679 55.778 1.00 6.80 202 THR A O 1
ATOM 1629 N N . LEU A 1 205 ? -3.747 20.882 56.883 1.00 7.17 203 LEU A N 1
ATOM 1630 C CA . LEU A 1 205 ? -4.119 19.973 55.834 1.00 8.70 203 LEU A CA 1
ATOM 1631 C C . LEU A 1 205 ? -4.437 20.648 54.541 1.00 9.07 203 LEU A C 1
ATOM 1632 O O . LEU A 1 205 ? -4.528 19.965 53.517 1.00 12.98 203 LEU A O 1
ATOM 1637 N N . GLY A 1 206 ? -4.645 21.956 54.508 1.00 7.76 204 GLY A N 1
ATOM 1638 C CA . GLY A 1 206 ? -4.851 22.716 53.303 1.00 8.32 204 GLY A CA 1
ATOM 1639 C C . GLY A 1 206 ? -3.690 23.478 52.736 1.00 7.72 204 GLY A C 1
ATOM 1640 O O . GLY A 1 206 ? -3.881 24.333 51.866 1.00 8.06 204 GLY A O 1
ATOM 1641 N N . GLY A 1 207 ? -2.495 23.159 53.173 1.00 7.15 205 GLY A N 1
ATOM 1642 C CA . GLY A 1 207 ? -1.305 23.786 52.619 1.00 6.83 205 GLY A CA 1
ATOM 1643 C C . GLY A 1 207 ? -1.261 23.637 51.110 1.00 6.86 205 GLY A C 1
ATOM 1644 O O . GLY A 1 207 ? -1.645 22.631 50.535 1.00 7.54 205 GLY A O 1
ATOM 1645 N N . LEU A 1 208 ? -0.712 24.673 50.475 1.00 6.63 206 LEU A N 1
ATOM 1646 C CA . LEU A 1 208 ? -0.567 24.710 49.015 1.00 6.32 206 LEU A CA 1
ATOM 1647 C C . LEU A 1 208 ? 0.069 23.453 48.479 1.00 6.84 206 LEU A C 1
ATOM 1648 O O . LEU A 1 208 ? 1.115 23.013 48.941 1.00 6.97 206 LEU A O 1
ATOM 1653 N N . HIS A 1 209 ? -0.537 22.936 47.405 1.00 6.78 207 HIS A N 1
ATOM 1654 C CA . HIS A 1 209 ? 0.055 21.841 46.625 1.00 6.94 207 HIS A CA 1
ATOM 1655 C C . HIS A 1 209 ? 1.050 22.446 45.667 1.00 6.70 207 HIS A C 1
ATOM 1656 O O . HIS A 1 209 ? 0.671 23.217 44.761 1.00 7.42 207 HIS A O 1
ATOM 1663 N N . ALA A 1 210 ? 2.320 22.153 45.836 1.00 7.51 208 ALA A N 1
ATOM 1664 C CA . ALA A 1 210 ? 3.395 22.795 45.102 1.00 7.80 208 ALA A CA 1
ATOM 1665 C C . ALA A 1 210 ? 4.377 21.786 44.568 1.00 9.21 208 ALA A C 1
ATOM 1666 O O . ALA A 1 210 ? 5.519 21.687 45.043 1.00 9.21 208 ALA A O 1
ATOM 1668 N N . PRO A 1 211 ? 3.964 20.995 43.573 1.00 9.05 209 PRO A N 1
ATOM 1669 C CA . PRO A 1 211 ? 4.892 19.988 43.028 1.00 10.39 209 PRO A CA 1
ATOM 1670 C C . PRO A 1 211 ? 6.098 20.643 42.365 1.00 9.46 209 PRO A C 1
ATOM 1671 O O . PRO A 1 211 ? 6.050 21.786 41.902 1.00 8.81 209 PRO A O 1
ATOM 1675 N N . ALA A 1 212 ? 7.171 19.898 42.245 1.00 9.69 210 ALA A N 1
ATOM 1676 C CA . ALA A 1 212 ? 8.377 20.388 41.621 1.00 9.80 210 ALA A CA 1
ATOM 1677 C C . ALA A 1 212 ? 8.087 20.910 40.226 1.00 8.89 210 ALA A C 1
ATOM 1678 O O . ALA A 1 212 ? 7.315 20.343 39.442 1.00 11.08 210 ALA A O 1
ATOM 1680 N N . GLY A 1 213 ? 8.707 22.052 39.931 1.00 8.58 211 GLY A N 1
ATOM 1681 C CA . GLY A 1 213 ? 8.643 22.680 38.620 1.00 9.48 211 GLY A CA 1
ATOM 1682 C C . GLY A 1 213 ? 7.504 23.629 38.407 1.00 8.11 211 GLY A C 1
ATOM 1683 O O . GLY A 1 213 ? 7.385 24.253 37.355 1.00 9.52 211 GLY A O 1
ATOM 1684 N N . SER A 1 214 ? 6.636 23.782 39.417 1.00 8.66 212 SER A N 1
ATOM 1685 C CA . SER A 1 214 ? 5.435 24.595 39.270 1.00 8.96 212 SER A CA 1
ATOM 1686 C C . SER A 1 214 ? 5.723 26.066 39.101 1.00 7.86 212 SER A C 1
ATOM 1687 O O . SER A 1 214 ? 6.779 26.586 39.523 1.00 8.23 212 SER A O 1
ATOM 1690 N N . ILE A 1 215 ? 4.783 26.740 38.455 1.00 7.58 213 ILE A N 1
ATOM 1691 C CA . ILE A 1 215 ? 4.799 28.181 38.299 1.00 7.26 213 ILE A CA 1
ATOM 1692 C C . ILE A 1 215 ? 3.833 28.743 39.345 1.00 7.08 213 ILE A C 1
ATOM 1693 O O . ILE A 1 215 ? 2.623 28.524 39.267 1.00 7.14 213 ILE A O 1
ATOM 1698 N N . LEU A 1 216 ? 4.397 29.403 40.362 1.00 6.65 214 LEU A N 1
ATOM 1699 C CA . LEU A 1 216 ? 3.637 29.945 41.486 1.00 6.20 214 LEU A CA 1
ATOM 1700 C C . LEU A 1 216 ? 3.182 31.339 41.175 1.00 5.99 214 LEU A C 1
ATOM 1701 O O . LEU A 1 216 ? 3.981 32.290 41.177 1.00 6.93 214 LEU A O 1
ATOM 1706 N N . VAL A 1 217 ? 1.883 31.479 40.914 1.00 5.91 215 VAL A N 1
ATOM 1707 C CA . VAL A 1 217 ? 1.257 32.789 40.706 1.00 5.88 215 VAL A CA 1
ATOM 1708 C C . VAL A 1 217 ? 0.889 33.381 42.058 1.00 6.02 215 VAL A C 1
ATOM 1709 O O . VAL A 1 217 ? 0.340 32.675 42.911 1.00 6.28 215 VAL A O 1
ATOM 1713 N N . LEU A 1 218 ? 1.182 34.652 42.257 1.00 6.00 216 LEU A N 1
ATOM 1714 C CA . LEU A 1 218 ? 0.809 35.364 43.503 1.00 5.84 216 LEU A CA 1
ATOM 1715 C C . LEU A 1 218 ? 0.201 36.697 43.196 1.00 6.16 216 LEU A C 1
ATOM 1716 O O . LEU A 1 218 ? 0.757 37.464 42.411 1.00 6.88 216 LEU A O 1
ATOM 1721 N N . GLU A 1 219 ? -0.900 37.021 43.864 1.00 5.86 217 GLU A N 1
ATOM 1722 C CA . GLU A 1 219 ? -1.536 38.322 43.820 1.00 5.94 217 GLU A CA 1
ATOM 1723 C C . GLU A 1 219 ? -2.002 38.645 45.224 1.00 5.92 217 GLU A C 1
ATOM 1724 O O . GLU A 1 219 ? -2.194 37.731 46.046 1.00 6.09 217 GLU A O 1
ATOM 1730 N N . ASP A 1 220 ? -2.272 39.902 45.507 1.00 6.13 218 ASP A N 1
ATOM 1731 C CA . ASP A 1 220 ? -2.952 40.211 46.787 1.00 6.26 218 ASP A CA 1
ATOM 1732 C C . ASP A 1 220 ? -3.603 41.573 46.751 1.00 6.60 218 ASP A C 1
ATOM 1733 O O . ASP A 1 220 ? -3.583 42.296 45.745 1.00 6.78 218 ASP A O 1
ATOM 1738 N N . VAL A 1 221 ? -4.226 41.902 47.886 1.00 6.76 219 VAL A N 1
ATOM 1739 C CA . VAL A 1 221 ? -5.055 43.088 48.018 1.00 6.77 219 VAL A CA 1
ATOM 1740 C C . VAL A 1 221 ? -5.006 43.597 49.457 1.00 7.55 219 VAL A C 1
ATOM 1741 O O . VAL A 1 221 ? -5.068 42.790 50.383 1.00 7.69 219 VAL A O 1
ATOM 1745 N N . GLY A 1 222 ? -4.930 44.888 49.646 1.00 7.83 220 GLY A N 1
ATOM 1746 C CA . GLY A 1 222 ? -5.180 45.459 50.960 1.00 9.31 220 GLY A CA 1
ATOM 1747 C C . GLY A 1 222 ? -4.104 45.218 51.987 1.00 9.96 220 GLY A C 1
ATOM 1748 O O . GLY A 1 222 ? -4.424 45.182 53.165 1.00 14.07 220 GLY A O 1
ATOM 1749 N N . GLU A 1 223 ? -2.853 45.065 51.585 1.00 8.40 221 GLU A N 1
ATOM 1750 C CA . GLU A 1 223 ? -1.790 44.677 52.501 1.00 9.74 221 GLU A CA 1
ATOM 1751 C C . GLU A 1 223 ? -0.702 45.710 52.559 1.00 9.02 221 GLU A C 1
ATOM 1752 O O . GLU A 1 223 ? -0.179 46.125 51.528 1.00 9.70 221 GLU A O 1
ATOM 1763 N N . PRO A 1 224 ? -0.215 46.039 53.772 1.00 7.67 222 PRO A N 1
ATOM 1764 C CA . PRO A 1 224 ? 1.055 46.717 53.928 1.00 7.76 222 PRO A CA 1
ATOM 1765 C C . PRO A 1 224 ? 2.172 45.810 53.457 1.00 6.65 222 PRO A C 1
ATOM 1766 O O . PRO A 1 224 ? 2.063 44.570 53.508 1.00 8.17 222 PRO A O 1
ATOM 1770 N N . TYR A 1 225 ? 3.291 46.398 53.042 1.00 7.19 223 TYR A N 1
ATOM 1771 C CA . TYR A 1 225 ? 4.386 45.582 52.504 1.00 7.40 223 TYR A CA 1
ATOM 1772 C C . TYR A 1 225 ? 4.915 44.597 53.525 1.00 7.07 223 TYR A C 1
ATOM 1773 O O . TYR A 1 225 ? 5.219 43.451 53.151 1.00 7.88 223 TYR A O 1
ATOM 1782 N N . TYR A 1 226 ? 5.013 44.958 54.813 1.00 7.01 224 TYR A N 1
ATOM 1783 C CA . TYR A 1 226 ? 5.572 43.978 55.770 1.00 6.83 224 TYR A CA 1
ATOM 1784 C C . TYR A 1 226 ? 4.704 42.740 55.848 1.00 7.38 224 TYR A C 1
ATOM 1785 O O . TYR A 1 226 ? 5.209 41.652 56.107 1.00 8.28 224 TYR A O 1
ATOM 1794 N N . ARG A 1 227 ? 3.385 42.893 55.679 1.00 7.68 225 ARG A N 1
ATOM 1795 C CA . ARG A 1 227 ? 2.501 41.755 55.749 1.00 7.68 225 ARG A CA 1
ATOM 1796 C C . ARG A 1 227 ? 2.643 40.868 54.515 1.00 7.78 225 ARG A C 1
ATOM 1797 O O . ARG A 1 227 ? 2.568 39.629 54.617 1.00 8.60 225 ARG A O 1
ATOM 1812 N N . LEU A 1 228 ? 2.812 41.464 53.358 1.00 8.03 226 LEU A N 1
ATOM 1813 C CA . LEU A 1 228 ? 3.152 40.695 52.162 1.00 8.12 226 LEU A CA 1
ATOM 1814 C C . LEU A 1 228 ? 4.429 39.911 52.346 1.00 7.50 226 LEU A C 1
ATOM 1815 O O . LEU A 1 228 ? 4.516 38.732 52.027 1.00 7.48 226 LEU A O 1
ATOM 1820 N N . GLU A 1 229 ? 5.470 40.543 52.923 1.00 7.01 227 GLU A N 1
ATOM 1821 C CA . GLU A 1 229 ? 6.707 39.836 53.184 1.00 6.81 227 GLU A CA 1
ATOM 1822 C C . GLU A 1 229 ? 6.522 38.681 54.172 1.00 5.96 227 GLU A C 1
ATOM 1823 O O . GLU A 1 229 ? 7.010 37.592 53.967 1.00 6.00 227 GLU A O 1
ATOM 1829 N N . ARG A 1 230 ? 5.787 38.947 55.238 1.00 6.09 228 ARG A N 1
ATOM 1830 C CA . ARG A 1 230 ? 5.526 37.934 56.244 1.00 6.00 228 ARG A CA 1
ATOM 1831 C C . ARG A 1 230 ? 4.808 36.733 55.623 1.00 5.79 228 ARG A C 1
ATOM 1832 O O . ARG A 1 230 ? 5.174 35.582 55.901 1.00 5.95 228 ARG A O 1
ATOM 1847 N N . SER A 1 231 ? 3.826 36.974 54.777 1.00 5.88 229 SER A N 1
ATOM 1848 C CA . SER A 1 231 ? 3.122 35.911 54.092 1.00 5.84 229 SER A CA 1
ATOM 1849 C C . SER A 1 231 ? 4.029 35.175 53.116 1.00 5.64 229 SER A C 1
ATOM 1850 O O . SER A 1 231 ? 3.969 33.935 53.034 1.00 6.00 229 SER A O 1
ATOM 1853 N N . LEU A 1 232 ? 4.849 35.892 52.376 1.00 6.06 230 LEU A N 1
ATOM 1854 C CA . LEU A 1 232 ? 5.765 35.283 51.421 1.00 6.01 230 LEU A CA 1
ATOM 1855 C C . LEU A 1 232 ? 6.811 34.429 52.087 1.00 5.44 230 LEU A C 1
ATOM 1856 O O . LEU A 1 232 ? 7.080 33.304 51.656 1.00 6.01 230 LEU A O 1
ATOM 1861 N N . TRP A 1 233 ? 7.396 34.912 53.177 1.00 5.91 231 TRP A N 1
ATOM 1862 C CA . TRP A 1 233 ? 8.388 34.140 53.915 1.00 5.85 231 TRP A CA 1
ATOM 1863 C C . TRP A 1 233 ? 7.762 32.825 54.358 1.00 5.75 231 TRP A C 1
ATOM 1864 O O . TRP A 1 233 ? 8.326 31.745 54.182 1.00 5.87 231 TRP A O 1
ATOM 1875 N N . GLN A 1 234 ? 6.569 32.911 54.977 1.00 5.83 232 GLN A N 1
ATOM 1876 C CA . GLN A 1 234 ? 5.871 31.714 55.456 1.00 5.50 232 GLN A CA 1
ATOM 1877 C C . GLN A 1 234 ? 5.583 30.780 54.301 1.00 5.41 232 GLN A C 1
ATOM 1878 O O . GLN A 1 234 ? 5.838 29.577 54.393 1.00 5.98 232 GLN A O 1
ATOM 1884 N N . LEU A 1 235 ? 4.962 31.270 53.235 1.00 5.27 233 LEU A N 1
ATOM 1885 C CA . LEU A 1 235 ? 4.534 30.389 52.179 1.00 5.84 233 LEU A CA 1
ATOM 1886 C C . LEU A 1 235 ? 5.733 29.704 51.559 1.00 5.70 233 LEU A C 1
ATOM 1887 O O . LEU A 1 235 ? 5.726 28.475 51.367 1.00 6.20 233 LEU A O 1
ATOM 1892 N N . LEU A 1 236 ? 6.755 30.441 51.197 1.00 5.91 234 LEU A N 1
ATOM 1893 C CA . LEU A 1 236 ? 7.929 29.828 50.562 1.00 6.31 234 LEU A CA 1
ATOM 1894 C C . LEU A 1 236 ? 8.628 28.874 51.510 1.00 6.62 234 LEU A C 1
ATOM 1895 O O . LEU A 1 236 ? 9.039 27.793 51.090 1.00 7.02 234 LEU A O 1
ATOM 1900 N N . GLU A 1 237 ? 8.783 29.242 52.800 1.00 6.17 235 GLU A N 1
ATOM 1901 C CA . GLU A 1 237 ? 9.420 28.337 53.737 1.00 6.85 235 GLU A CA 1
ATOM 1902 C C . GLU A 1 237 ? 8.662 27.027 53.887 1.00 6.80 235 GLU A C 1
ATOM 1903 O O . GLU A 1 237 ? 9.239 25.968 54.061 1.00 8.00 235 GLU A O 1
ATOM 1914 N N . SER A 1 238 ? 7.336 27.101 53.795 1.00 6.32 236 SER A N 1
ATOM 1915 C CA . SER A 1 238 ? 6.460 25.981 54.023 1.00 6.70 236 SER A CA 1
ATOM 1916 C C . SER A 1 238 ? 6.367 24.956 52.894 1.00 6.64 236 SER A C 1
ATOM 1917 O O . SER A 1 238 ? 5.803 23.874 53.114 1.00 8.09 236 SER A O 1
ATOM 1920 N N . ILE A 1 239 ? 6.881 25.285 51.722 1.00 6.87 237 ILE A N 1
ATOM 1921 C CA . ILE A 1 239 ? 6.857 24.409 50.547 1.00 7.30 237 ILE A CA 1
ATOM 1922 C C . ILE A 1 239 ? 8.276 24.130 50.123 1.00 7.61 237 ILE A C 1
ATOM 1923 O O . ILE A 1 239 ? 9.245 24.677 50.693 1.00 7.86 237 ILE A O 1
ATOM 1928 N N . ASP A 1 240 ? 8.461 23.299 49.105 1.00 8.14 238 ASP A N 1
ATOM 1929 C CA . ASP A 1 240 ? 9.782 23.048 48.536 1.00 8.78 238 ASP A CA 1
ATOM 1930 C C . ASP A 1 240 ? 10.078 24.132 47.507 1.00 8.82 238 ASP A C 1
ATOM 1931 O O . ASP A 1 240 ? 10.023 23.942 46.283 1.00 8.79 238 ASP A O 1
ATOM 1940 N N . ALA A 1 241 ? 10.358 25.327 48.020 1.00 8.35 239 ALA A N 1
ATOM 1941 C CA . ALA A 1 241 ? 10.399 26.515 47.177 1.00 8.22 239 ALA A CA 1
ATOM 1942 C C . ALA A 1 241 ? 11.514 26.462 46.150 1.00 7.77 239 ALA A C 1
ATOM 1943 O O . ALA A 1 241 ? 11.340 26.942 45.026 1.00 8.14 239 ALA A O 1
ATOM 1945 N N . ARG A 1 242 ? 12.654 25.907 46.552 1.00 8.16 240 ARG A N 1
ATOM 1946 C CA . ARG A 1 242 ? 13.798 25.832 45.623 1.00 9.06 240 ARG A CA 1
ATOM 1947 C C . ARG A 1 242 ? 13.528 24.933 44.428 1.00 8.86 240 ARG A C 1
ATOM 1948 O O . ARG A 1 242 ? 14.247 25.025 43.428 1.00 11.28 240 ARG A O 1
ATOM 1963 N N . GLN A 1 243 ? 12.497 24.104 44.481 1.00 8.08 241 GLN A N 1
ATOM 1964 C CA . GLN A 1 243 ? 12.147 23.252 43.367 1.00 8.65 241 GLN A CA 1
ATOM 1965 C C . GLN A 1 243 ? 11.071 23.856 42.447 1.00 8.25 241 GLN A C 1
ATOM 1966 O O . GLN A 1 243 ? 10.700 23.255 41.446 1.00 9.64 241 GLN A O 1
ATOM 1977 N N . LEU A 1 244 ? 10.568 25.061 42.768 1.00 7.80 242 LEU A N 1
ATOM 1978 C CA . LEU A 1 244 ? 9.650 25.743 41.878 1.00 7.59 242 LEU A CA 1
ATOM 1979 C C . LEU A 1 244 ? 10.310 26.062 40.548 1.00 7.79 242 LEU A C 1
ATOM 1980 O O . LEU A 1 244 ? 11.505 26.303 40.464 1.00 8.78 242 LEU A O 1
ATOM 1985 N N . GLY A 1 245 ? 9.507 26.123 39.500 1.00 7.96 243 GLY A N 1
ATOM 1986 C CA . GLY A 1 245 ? 9.958 26.602 38.205 1.00 8.27 243 GLY A CA 1
ATOM 1987 C C . GLY A 1 245 ? 10.088 28.098 38.125 1.00 7.69 243 GLY A C 1
ATOM 1988 O O . GLY A 1 245 ? 11.018 28.639 37.521 1.00 8.36 243 GLY A O 1
ATOM 1989 N N . ALA A 1 246 ? 9.111 28.804 38.681 1.00 7.70 244 ALA A N 1
ATOM 1990 C CA . ALA A 1 246 ? 9.067 30.274 38.605 1.00 7.61 244 ALA A CA 1
ATOM 1991 C C . ALA A 1 246 ? 8.083 30.782 39.619 1.00 7.42 244 ALA A C 1
ATOM 1992 O O . ALA A 1 246 ? 7.209 30.062 40.083 1.00 7.61 244 ALA A O 1
ATOM 1994 N N . ILE A 1 247 ? 8.203 32.081 39.932 1.00 7.14 245 ILE A N 1
ATOM 1995 C CA . ILE A 1 247 ? 7.171 32.852 40.631 1.00 6.93 245 ILE A CA 1
ATOM 1996 C C . ILE A 1 247 ? 6.670 33.889 39.633 1.00 6.85 245 ILE A C 1
ATOM 1997 O O . ILE A 1 247 ? 7.490 34.547 38.975 1.00 7.54 245 ILE A O 1
ATOM 2002 N N . CYS A 1 248 ? 5.370 34.031 39.523 1.00 6.62 246 CYS A N 1
ATOM 2003 C CA . CYS A 1 248 ? 4.766 34.945 38.546 1.00 6.58 246 CYS A CA 1
ATOM 2004 C C . CYS A 1 248 ? 3.778 35.820 39.270 1.00 6.39 246 CYS A C 1
ATOM 2005 O O . CYS A 1 248 ? 2.718 35.381 39.721 1.00 7.24 246 CYS A O 1
ATOM 2008 N N . LEU A 1 249 ? 4.100 37.102 39.394 1.00 6.80 247 LEU A N 1
ATOM 2009 C CA . LEU A 1 249 ? 3.231 38.038 40.114 1.00 6.87 247 LEU A CA 1
ATOM 2010 C C . LEU A 1 249 ? 2.119 38.557 39.239 1.00 6.66 247 LEU A C 1
ATOM 2011 O O . LEU A 1 249 ? 2.312 39.025 38.108 1.00 7.30 247 LEU A O 1
ATOM 2016 N N . GLY A 1 250 ? 0.914 38.496 39.786 1.00 6.44 248 GLY A N 1
ATOM 2017 C CA . GLY A 1 250 ? -0.217 39.280 39.354 1.00 6.80 248 GLY A CA 1
ATOM 2018 C C . GLY A 1 250 ? -0.230 40.615 40.055 1.00 6.44 248 GLY A C 1
ATOM 2019 O O . GLY A 1 250 ? 0.809 41.181 40.359 1.00 7.50 248 GLY A O 1
ATOM 2020 N N . SER A 1 251 ? -1.429 41.166 40.221 1.00 6.83 249 SER A N 1
ATOM 2021 C CA . SER A 1 251 ? -1.546 42.510 40.768 1.00 7.30 249 SER A CA 1
ATOM 2022 C C . SER A 1 251 ? -1.521 42.501 42.306 1.00 6.59 249 SER A C 1
ATOM 2023 O O . SER A 1 251 ? -1.901 41.526 42.955 1.00 6.77 249 SER A O 1
ATOM 2026 N N . PHE A 1 252 ? -1.111 43.641 42.821 1.00 7.23 250 PHE A N 1
ATOM 2027 C CA . PHE A 1 252 ? -1.132 43.943 44.244 1.00 7.53 250 PHE A CA 1
ATOM 2028 C C . PHE A 1 252 ? -1.891 45.232 44.396 1.00 8.51 250 PHE A C 1
ATOM 2029 O O . PHE A 1 252 ? -1.340 46.319 44.190 1.00 11.82 250 PHE A O 1
ATOM 2037 N N . THR A 1 253 ? -3.191 45.109 44.647 1.00 8.58 251 THR A N 1
ATOM 2038 C CA . THR A 1 253 ? -4.154 46.181 44.603 1.00 10.36 251 THR A CA 1
ATOM 2039 C C . THR A 1 253 ? -4.392 46.758 45.980 1.00 8.87 251 THR A C 1
ATOM 2040 O O . THR A 1 253 ? -4.484 46.017 46.959 1.00 8.99 251 THR A O 1
ATOM 2047 N N . ASP A 1 254 ? -4.503 48.077 46.099 1.00 9.48 252 ASP A N 1
ATOM 2048 C CA . ASP A 1 254 ? -4.724 48.708 47.398 1.00 10.93 252 ASP A CA 1
ATOM 2049 C C . ASP A 1 254 ? -3.679 48.239 48.409 1.00 10.03 252 ASP A C 1
ATOM 2050 O O . ASP A 1 254 ? -3.985 47.926 49.538 1.00 11.12 252 ASP A O 1
ATOM 2059 N N . CYS A 1 255 ? -2.426 48.148 47.943 1.00 9.76 253 CYS A N 1
ATOM 2060 C CA . CYS A 1 255 ? -1.269 47.836 48.777 1.00 11.72 253 CYS A CA 1
ATOM 2061 C C . CYS A 1 255 ? -0.312 49.078 48.690 1.00 13.91 253 CYS A C 1
ATOM 2062 O O . CYS A 1 255 ? 0.730 49.019 48.102 1.00 15.68 253 CYS A O 1
ATOM 2065 N N . PRO A 1 256 ? -0.754 50.265 49.082 1.00 16.92 254 PRO A N 1
ATOM 2066 C CA . PRO A 1 256 ? 0.120 51.435 48.955 1.00 18.32 254 PRO A CA 1
ATOM 2067 C C . PRO A 1 256 ? 1.475 51.255 49.635 1.00 19.02 254 PRO A C 1
ATOM 2068 O O . PRO A 1 256 ? 1.577 50.638 50.716 1.00 15.41 254 PRO A O 1
ATOM 2072 N N . ARG A 1 257 ? 2.509 51.809 49.044 1.00 18.52 255 ARG A N 1
ATOM 2073 C CA . ARG A 1 257 ? 3.841 51.694 49.597 1.00 17.95 255 ARG A CA 1
ATOM 2074 C C . ARG A 1 257 ? 4.073 52.381 50.971 1.00 18.88 255 ARG A C 1
ATOM 2075 O O . ARG A 1 257 ? 4.919 51.932 51.769 1.00 16.51 255 ARG A O 1
ATOM 2083 N N . LYS A 1 258 ? 3.377 53.497 51.237 1.00 21.11 256 LYS A N 1
ATOM 2084 C CA . LYS A 1 258 ? 3.497 54.222 52.572 1.00 24.00 256 LYS A CA 1
ATOM 2085 C C . LYS A 1 258 ? 4.943 54.419 53.047 1.00 23.88 256 LYS A C 1
ATOM 2086 O O . LYS A 1 258 ? 5.356 54.100 54.196 1.00 24.57 256 LYS A O 1
ATOM 2092 N N . GLU A 1 259 ? 5.718 54.905 52.126 1.00 21.77 257 GLU A N 1
ATOM 2093 C CA . GLU A 1 259 ? 7.111 55.294 52.497 1.00 20.88 257 GLU A CA 1
ATOM 2094 C C . GLU A 1 259 ? 8.082 54.144 52.824 1.00 15.67 257 GLU A C 1
ATOM 2095 O O . GLU A 1 259 ? 9.218 54.398 53.191 1.00 15.28 257 GLU A O 1
ATOM 2101 N N . VAL A 1 260 ? 7.676 52.904 52.637 1.00 12.18 258 VAL A N 1
ATOM 2102 C CA . VAL A 1 260 ? 8.599 51.816 52.766 1.00 10.87 258 VAL A CA 1
ATOM 2103 C C . VAL A 1 260 ? 9.759 52.001 51.764 1.00 10.47 258 VAL A C 1
ATOM 2104 O O . VAL A 1 260 ? 9.557 52.371 50.602 1.00 11.68 258 VAL A O 1
ATOM 2108 N N . ALA A 1 261 ? 10.982 51.754 52.220 1.00 10.04 259 ALA A N 1
ATOM 2109 C CA . ALA A 1 261 ? 12.177 52.102 51.482 1.00 11.21 259 ALA A CA 1
ATOM 2110 C C . ALA A 1 261 ? 12.446 51.231 50.292 1.00 11.48 259 ALA A C 1
ATOM 2111 O O . ALA A 1 261 ? 13.212 51.627 49.415 1.00 14.46 259 ALA A O 1
ATOM 2113 N N . HIS A 1 262 ? 11.889 50.017 50.284 1.00 9.31 260 HIS A N 1
ATOM 2114 C CA . HIS A 1 262 ? 12.077 49.066 49.197 1.00 9.70 260 HIS A CA 1
ATOM 2115 C C . HIS A 1 262 ? 10.773 48.896 48.475 1.00 10.06 260 HIS A C 1
ATOM 2116 O O . HIS A 1 262 ? 9.712 48.796 49.081 1.00 10.63 260 HIS A O 1
ATOM 2123 N N . SER A 1 263 ? 10.857 48.803 47.155 1.00 10.02 261 SER A N 1
ATOM 2124 C CA . SER A 1 263 ? 9.688 48.521 46.335 1.00 10.47 261 SER A CA 1
ATOM 2125 C C . SER A 1 263 ? 9.256 47.067 46.505 1.00 10.12 261 SER A C 1
ATOM 2126 O O . SER A 1 263 ? 10.006 46.199 46.961 1.00 9.78 261 SER A O 1
ATOM 2129 N N . LEU A 1 264 ? 8.026 46.810 46.118 1.00 10.89 262 LEU A N 1
ATOM 2130 C CA . LEU A 1 264 ? 7.539 45.471 46.122 1.00 12.72 262 LEU A CA 1
ATOM 2131 C C . LEU A 1 264 ? 8.357 44.573 45.215 1.00 11.79 262 LEU A C 1
ATOM 2132 O O . LEU A 1 264 ? 8.635 43.404 45.545 1.00 13.44 262 LEU A O 1
ATOM 2137 N N . GLU A 1 265 ? 8.776 45.085 44.055 1.00 11.17 263 GLU A N 1
ATOM 2138 C CA . GLU A 1 265 ? 9.627 44.327 43.146 1.00 12.96 263 GLU A CA 1
ATOM 2139 C C . GLU A 1 265 ? 10.939 43.982 43.805 1.00 10.11 263 GLU A C 1
ATOM 2140 O O . GLU A 1 265 ? 11.452 42.876 43.616 1.00 10.88 263 GLU A O 1
ATOM 2146 N N . ARG A 1 266 ? 11.521 44.905 44.561 1.00 9.44 264 ARG A N 1
ATOM 2147 C CA . ARG A 1 266 ? 12.742 44.597 45.274 1.00 9.03 264 ARG A CA 1
ATOM 2148 C C . ARG A 1 266 ? 12.540 43.497 46.292 1.00 8.08 264 ARG A C 1
ATOM 2149 O O . ARG A 1 266 ? 13.357 42.573 46.386 1.00 8.24 264 ARG A O 1
ATOM 2157 N N . ILE A 1 267 ? 11.481 43.579 47.078 1.00 7.84 265 ILE A N 1
ATOM 2158 C CA . ILE A 1 267 ? 11.241 42.593 48.138 1.00 7.83 265 ILE A CA 1
ATOM 2159 C C . ILE A 1 267 ? 11.019 41.212 47.523 1.00 7.33 265 ILE A C 1
ATOM 2160 O O . ILE A 1 267 ? 11.676 40.233 47.880 1.00 7.79 265 ILE A O 1
ATOM 2165 N N . PHE A 1 268 ? 10.094 41.098 46.573 1.00 7.59 266 PHE A N 1
ATOM 2166 C CA . PHE A 1 268 ? 9.870 39.809 45.930 1.00 7.56 266 PHE A CA 1
ATOM 2167 C C . PHE A 1 268 ? 11.105 39.330 45.202 1.00 7.50 266 PHE A C 1
ATOM 2168 O O . PHE A 1 268 ? 11.400 38.113 45.215 1.00 7.93 266 PHE A O 1
ATOM 2176 N N . GLY A 1 269 ? 11.817 40.240 44.547 1.00 7.66 267 GLY A N 1
ATOM 2177 C CA . GLY A 1 269 ? 13.045 39.874 43.839 1.00 8.42 267 GLY A CA 1
ATOM 2178 C C . GLY A 1 269 ? 14.078 39.272 44.761 1.00 7.83 267 GLY A C 1
ATOM 2179 O O . GLY A 1 269 ? 14.775 38.306 44.408 1.00 8.04 267 GLY A O 1
ATOM 2180 N N . GLU A 1 270 ? 14.218 39.816 45.972 1.00 7.75 268 GLU A N 1
ATOM 2181 C CA . GLU A 1 270 ? 15.180 39.299 46.942 1.00 7.82 268 GLU A CA 1
ATOM 2182 C C . GLU A 1 270 ? 14.835 37.900 47.366 1.00 7.73 268 GLU A C 1
ATOM 2183 O O . GLU A 1 270 ? 15.713 37.028 47.439 1.00 8.14 268 GLU A O 1
ATOM 2194 N N . TYR A 1 271 ? 13.547 37.646 47.634 1.00 7.48 269 TYR A N 1
ATOM 2195 C CA . TYR A 1 271 ? 13.137 36.317 48.006 1.00 7.51 269 TYR A CA 1
ATOM 2196 C C . TYR A 1 271 ? 13.305 35.324 46.876 1.00 6.92 269 TYR A C 1
ATOM 2197 O O . TYR A 1 271 ? 13.774 34.195 47.091 1.00 8.09 269 TYR A O 1
ATOM 2206 N N . ALA A 1 272 ? 12.933 35.690 45.638 1.00 7.44 270 ALA A N 1
ATOM 2207 C CA . ALA A 1 272 ? 13.071 34.747 44.506 1.00 7.35 270 ALA A CA 1
ATOM 2208 C C . ALA A 1 272 ? 14.532 34.439 44.237 1.00 7.72 270 ALA A C 1
ATOM 2209 O O . ALA A 1 272 ? 14.908 33.295 43.985 1.00 7.92 270 ALA A O 1
ATOM 2211 N N . ALA A 1 273 ? 15.405 35.445 44.336 1.00 8.03 271 ALA A N 1
ATOM 2212 C CA . ALA A 1 273 ? 16.829 35.208 44.070 1.00 8.74 271 A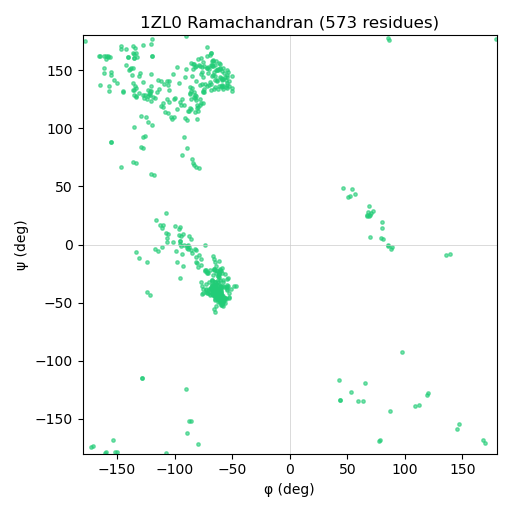LA A CA 1
ATOM 2213 C C . ALA A 1 273 ? 17.409 34.286 45.099 1.00 8.83 271 ALA A C 1
ATOM 2214 O O . ALA A 1 273 ? 18.240 33.420 44.781 1.00 9.27 271 ALA A O 1
ATOM 2216 N N . ALA A 1 274 ? 16.991 34.402 46.357 1.00 8.55 272 ALA A N 1
ATOM 2217 C CA . ALA A 1 274 ? 17.542 33.589 47.416 1.00 9.07 272 ALA A CA 1
ATOM 2218 C C . ALA A 1 274 ? 17.236 32.111 47.282 1.00 9.34 272 ALA A C 1
ATOM 2219 O O . ALA A 1 274 ? 17.972 31.287 47.820 1.00 12.82 272 ALA A O 1
ATOM 2221 N N . ILE A 1 275 ? 16.188 31.774 46.533 1.00 8.76 273 ILE A N 1
ATOM 2222 C CA . ILE A 1 275 ? 15.850 30.370 46.237 1.00 8.93 273 ILE A CA 1
ATOM 2223 C C . ILE A 1 275 ? 16.199 30.011 44.780 1.00 9.00 273 ILE A C 1
ATOM 2224 O O . ILE A 1 275 ? 15.887 28.912 44.358 1.00 9.42 273 ILE A O 1
ATOM 2229 N N . GLU A 1 276 ? 16.833 30.912 44.050 1.00 9.06 274 GLU A N 1
ATOM 2230 C CA . GLU A 1 276 ? 17.249 30.691 42.651 1.00 9.34 274 GLU A CA 1
ATOM 2231 C C . GLU A 1 276 ? 16.075 30.321 41.763 1.00 8.76 274 GLU A C 1
ATOM 2232 O O . GLU A 1 276 ? 16.163 29.419 40.913 1.00 11.24 274 GLU A O 1
ATOM 2238 N N . VAL A 1 277 ? 14.958 31.013 41.928 1.00 7.73 275 VAL A N 1
ATOM 2239 C CA . VAL A 1 277 ? 13.753 30.817 41.146 1.00 8.41 275 VAL A CA 1
ATOM 2240 C C . VAL A 1 277 ? 13.464 32.096 40.383 1.00 8.65 275 VAL A C 1
ATOM 2241 O O . VAL A 1 277 ? 13.411 33.174 41.003 1.00 9.14 275 VAL A O 1
ATOM 2245 N N . PRO A 1 278 ? 13.297 32.037 39.045 1.00 8.31 276 PRO A N 1
ATOM 2246 C CA . PRO A 1 278 ? 13.061 33.287 38.299 1.00 8.66 276 PRO A CA 1
ATOM 2247 C C . PRO A 1 278 ? 11.701 33.874 38.649 1.00 8.04 276 PRO A C 1
ATOM 2248 O O . PRO A 1 278 ? 10.758 33.191 39.056 1.00 8.48 276 PRO A O 1
ATOM 2252 N N . LEU A 1 279 ? 11.640 35.184 38.476 1.00 8.10 277 LEU A N 1
ATOM 2253 C CA . LEU A 1 279 ? 10.529 36.021 38.842 1.00 8.03 277 LEU A CA 1
ATOM 2254 C C . LEU A 1 279 ? 9.974 36.780 37.646 1.00 7.07 277 LEU A C 1
ATOM 2255 O O . LEU A 1 279 ? 10.730 37.436 36.916 1.00 8.07 277 LEU A O 1
ATOM 2260 N N . TYR A 1 280 ? 8.672 36.687 37.450 1.00 7.26 278 TYR A N 1
ATOM 2261 C CA . TYR A 1 280 ? 7.899 37.390 36.422 1.00 7.51 278 TYR A CA 1
ATOM 2262 C C . TYR A 1 280 ? 6.882 38.254 37.119 1.00 7.14 278 TYR A C 1
ATOM 2263 O O . TYR A 1 280 ? 6.528 38.018 38.280 1.00 7.44 278 TYR A O 1
ATOM 2272 N N . HIS A 1 281 ? 6.333 39.227 36.395 1.00 7.58 279 HIS A N 1
ATOM 2273 C CA . HIS A 1 281 ? 5.268 40.070 36.931 1.00 7.97 279 HIS A CA 1
ATOM 2274 C C . HIS A 1 281 ? 4.379 40.565 35.843 1.00 7.04 279 HIS A C 1
ATOM 2275 O O . HIS A 1 281 ? 4.521 40.233 34.672 1.00 8.78 279 HIS A O 1
ATOM 2282 N N . HIS A 1 282 ? 3.397 41.365 36.219 1.00 7.94 280 HIS A N 1
ATOM 2283 C CA . HIS A 1 282 ? 2.421 41.965 35.317 1.00 8.84 280 HIS A CA 1
ATOM 2284 C C . HIS A 1 282 ? 1.483 40.943 34.719 1.00 7.81 280 HIS A C 1
ATOM 2285 O O . HIS A 1 282 ? 0.825 41.221 33.700 1.00 9.58 280 HIS A O 1
ATOM 2292 N N . LEU A 1 283 ? 1.266 39.795 35.349 1.00 7.26 281 LEU A N 1
ATOM 2293 C CA . LEU A 1 283 ? 0.184 38.922 34.919 1.00 7.28 281 LEU A CA 1
ATOM 2294 C C . LEU A 1 283 ? -1.145 39.614 35.252 1.00 7.08 281 LEU A C 1
ATOM 2295 O O . LEU A 1 283 ? -1.288 40.136 36.375 1.00 6.97 281 LEU A O 1
ATOM 2300 N N . PRO A 1 284 ? -2.102 39.656 34.329 1.00 7.14 282 PRO A N 1
ATOM 2301 C CA . PRO A 1 284 ? -3.360 40.398 34.579 1.00 7.17 282 PRO A CA 1
ATOM 2302 C C . PRO A 1 284 ? -4.356 39.535 35.362 1.00 7.11 282 PRO A C 1
ATOM 2303 O O . PRO A 1 284 ? -5.386 39.115 34.842 1.00 8.12 282 PRO A O 1
ATOM 2307 N N . SER A 1 285 ? -4.015 39.308 36.616 1.00 6.85 283 SER A N 1
ATOM 2308 C CA . SER A 1 285 ? -4.715 38.418 37.510 1.00 6.18 283 SER A CA 1
ATOM 2309 C C . SER A 1 285 ? -4.671 39.011 38.891 1.00 6.30 283 SER A C 1
ATOM 2310 O O . SER A 1 285 ? -3.591 39.370 39.352 1.00 6.99 283 SER A O 1
ATOM 2313 N N . GLY A 1 286 ? -5.822 39.081 39.555 1.00 6.16 284 GLY A N 1
ATOM 2314 C CA . GLY A 1 286 ? -5.884 39.619 40.915 1.00 7.13 284 GLY A CA 1
ATOM 2315 C C . GLY A 1 286 ? -7.179 40.326 41.192 1.00 7.10 284 GLY A C 1
ATOM 2316 O O . GLY A 1 286 ? -8.219 40.055 40.596 1.00 6.80 284 GLY A O 1
ATOM 2317 N N . HIS A 1 287 ? -7.112 41.253 42.146 1.00 6.83 285 HIS A N 1
ATOM 2318 C CA . HIS A 1 287 ? -8.256 41.966 42.692 1.00 6.91 285 HIS A CA 1
ATOM 2319 C C . HIS A 1 287 ? -8.626 43.246 41.985 1.00 8.40 285 HIS A C 1
ATOM 2320 O O . HIS A 1 287 ? -9.585 43.899 42.399 1.00 11.75 285 HIS A O 1
ATOM 2327 N N . GLY A 1 288 ? -7.875 43.656 40.999 1.00 9.47 286 GLY A N 1
ATOM 2328 C CA . GLY A 1 288 ? -8.362 44.780 40.195 1.00 11.74 286 GLY A CA 1
ATOM 2329 C C . GLY A 1 288 ? -9.390 44.418 39.167 1.00 11.28 286 GLY A C 1
ATOM 2330 O O . GLY A 1 288 ? -9.904 43.300 39.099 1.00 11.82 286 GLY A O 1
ATOM 2331 N N . ALA A 1 289 ? -9.729 45.378 38.312 1.00 13.17 287 ALA A N 1
ATOM 2332 C CA . ALA A 1 289 ? -10.677 45.051 37.242 1.00 13.20 287 ALA A CA 1
ATOM 2333 C C . ALA A 1 289 ? -10.112 43.938 36.371 1.00 12.23 287 ALA A C 1
ATOM 2334 O O . ALA A 1 289 ? -10.885 43.094 35.841 1.00 11.79 287 ALA A O 1
ATOM 2336 N N A GLN A 1 290 ? -8.776 43.954 36.143 0.58 11.74 288 GLN A N 1
ATOM 2337 N N B GLN A 1 290 ? -8.804 43.936 36.201 0.42 12.26 288 GLN A N 1
ATOM 2338 C CA A GLN A 1 290 ? -8.070 42.900 35.379 0.58 12.12 288 GLN A CA 1
ATOM 2339 C CA B GLN A 1 290 ? -8.163 42.964 35.376 0.42 12.85 288 GLN A CA 1
ATOM 2340 C C A GLN A 1 290 ? -7.941 41.643 36.189 0.58 9.40 288 GLN A C 1
ATOM 2341 C C B GLN A 1 290 ? -7.915 41.664 36.142 0.42 10.09 288 GLN A C 1
ATOM 2342 O O A GLN A 1 290 ? -7.137 41.567 37.127 0.58 11.72 288 GLN A O 1
ATOM 2343 O O B GLN A 1 290 ? -7.035 41.598 37.007 0.42 11.84 288 GLN A O 1
ATOM 2354 N N . ASN A 1 291 ? -8.692 40.633 35.824 1.00 7.85 289 ASN A N 1
ATOM 2355 C CA . ASN A 1 291 ? -8.612 39.353 36.497 1.00 7.20 289 ASN A CA 1
ATOM 2356 C C . ASN A 1 291 ? -8.929 38.234 35.545 1.00 6.40 289 ASN A C 1
ATOM 2357 O O . ASN A 1 291 ? -9.999 37.657 35.574 1.00 7.34 289 ASN A O 1
ATOM 2362 N N . ARG A 1 292 ? -7.999 37.988 34.629 1.00 7.18 290 ARG A N 1
ATOM 2363 C CA . ARG A 1 292 ? -8.226 37.002 33.558 1.00 7.04 290 ARG A CA 1
ATOM 2364 C C . ARG A 1 292 ? -8.045 35.584 34.063 1.00 6.79 290 ARG A C 1
ATOM 2365 O O . ARG A 1 292 ? -7.098 35.268 34.793 1.00 7.37 290 ARG A O 1
ATOM 2373 N N . ALA A 1 293 ? -8.941 34.703 33.656 1.00 7.12 291 ALA A N 1
ATOM 2374 C CA . ALA A 1 293 ? -8.891 33.320 34.091 1.00 7.19 291 ALA A CA 1
ATOM 2375 C C . ALA A 1 293 ? -7.663 32.608 33.584 1.00 6.85 291 ALA A C 1
ATOM 2376 O O . ALA A 1 293 ? -7.190 32.833 32.444 1.00 8.07 291 ALA A O 1
ATOM 2378 N N . TRP A 1 294 ? -7.145 31.702 34.401 1.00 6.43 292 TRP A N 1
ATOM 2379 C CA . TRP A 1 294 ? -6.079 30.813 34.001 1.00 6.71 292 TRP A CA 1
ATOM 2380 C C . TRP A 1 294 ? -6.365 29.435 34.583 1.00 6.51 292 TRP A C 1
ATOM 2381 O O . TRP A 1 294 ? -7.018 29.284 35.620 1.00 6.66 292 TRP A O 1
ATOM 2392 N N . PRO A 1 295 ? -5.908 28.378 33.884 1.00 6.56 293 PRO A N 1
ATOM 2393 C CA . PRO A 1 295 ? -6.252 27.010 34.254 1.00 6.73 293 PRO A CA 1
ATOM 2394 C C . PRO A 1 295 ? -5.381 26.515 35.388 1.00 7.03 293 PRO A C 1
ATOM 2395 O O . PRO A 1 295 ? -4.155 26.454 35.298 1.00 8.25 293 PRO A O 1
ATOM 2399 N N . TYR A 1 296 ? -6.012 26.204 36.513 1.00 6.64 294 TYR A N 1
ATOM 2400 C CA . TYR A 1 296 ? -5.294 25.896 37.740 1.00 6.53 294 TYR A CA 1
ATOM 2401 C C . TYR A 1 296 ? -4.869 24.450 37.746 1.00 6.34 294 TYR A C 1
ATOM 2402 O O . TYR A 1 296 ? -5.667 23.532 37.582 1.00 7.33 294 TYR A O 1
ATOM 2411 N N . GLY A 1 297 ? -3.570 24.237 37.966 1.00 6.72 295 GLY A N 1
ATOM 2412 C CA . GLY A 1 297 ? -2.993 22.907 37.978 1.00 7.32 295 GLY A CA 1
ATOM 2413 C C . GLY A 1 297 ? -2.598 22.388 36.606 1.00 7.84 295 GLY A C 1
ATOM 2414 O O . GLY A 1 297 ? -2.091 21.294 36.488 1.00 10.25 295 GLY A O 1
ATOM 2415 N N . LYS A 1 298 ? -2.817 23.173 35.560 1.00 7.83 296 LYS A N 1
ATOM 2416 C CA . LYS A 1 298 ? -2.478 22.801 34.206 1.00 8.09 296 LYS A CA 1
ATOM 2417 C C . LYS A 1 298 ? -1.068 23.259 33.872 1.00 7.86 296 LYS A C 1
ATOM 2418 O O . LYS A 1 298 ? -0.626 24.335 34.280 1.00 8.25 296 LYS A O 1
ATOM 2429 N N . THR A 1 299 ? -0.369 22.453 33.089 1.00 8.81 297 THR A N 1
ATOM 2430 C CA . THR A 1 299 ? 0.955 22.838 32.595 1.00 9.86 297 THR A CA 1
ATOM 2431 C C . THR A 1 299 ? 0.891 24.090 31.742 1.00 9.36 297 THR A C 1
ATOM 2432 O O . THR A 1 299 ? 0.028 24.217 30.865 1.00 10.54 297 THR A O 1
ATOM 2436 N N . ALA A 1 300 ? 1.827 24.986 31.973 1.00 8.50 298 ALA A N 1
ATOM 2437 C CA . ALA A 1 300 ? 1.979 26.178 31.150 1.00 8.86 298 ALA A CA 1
ATOM 2438 C C . ALA A 1 300 ? 3.437 26.478 30.974 1.00 9.23 298 ALA A C 1
ATOM 2439 O O . ALA A 1 300 ? 4.312 25.942 31.657 1.00 9.56 298 ALA A O 1
ATOM 2441 N N . VAL A 1 301 ? 3.717 27.389 30.039 1.00 9.47 299 VAL A N 1
ATOM 2442 C CA . VAL A 1 301 ? 5.082 27.784 29.716 1.00 9.49 299 VAL A CA 1
ATOM 2443 C C . VAL A 1 301 ? 5.221 29.282 29.823 1.00 9.26 299 VAL A C 1
ATOM 2444 O O . VAL A 1 301 ? 4.425 30.049 29.243 1.00 10.19 299 VAL A O 1
ATOM 2448 N N . LEU A 1 302 ? 6.226 29.728 30.568 1.00 9.36 300 LEU A N 1
ATOM 2449 C CA . LEU A 1 302 ? 6.679 31.120 30.587 1.00 9.96 300 LEU A CA 1
ATOM 2450 C C . LEU A 1 302 ? 7.813 31.295 29.620 1.00 9.73 300 LEU A C 1
ATOM 2451 O O . LEU A 1 302 ? 8.835 30.597 29.704 1.00 11.56 300 LEU A O 1
ATOM 2456 N N . GLU A 1 303 ? 7.629 32.165 28.643 1.00 10.80 301 GLU A N 1
ATOM 2457 C CA . GLU A 1 303 ? 8.605 32.361 27.534 1.00 14.25 301 GLU A CA 1
ATOM 2458 C C . GLU A 1 303 ? 8.375 33.738 26.970 1.00 14.10 301 GLU A C 1
ATOM 2459 O O . GLU A 1 303 ? 7.278 34.085 26.612 1.00 13.74 301 GLU A O 1
ATOM 2470 N N . GLY A 1 304 ? 9.467 34.489 26.795 1.00 17.15 302 GLY A N 1
ATOM 2471 C CA . GLY A 1 304 ? 9.416 35.924 26.565 1.00 17.85 302 GLY A CA 1
ATOM 2472 C C . GLY A 1 304 ? 8.415 36.657 27.472 1.00 15.92 302 GLY A C 1
ATOM 2473 O O . GLY A 1 304 ? 8.571 36.805 28.684 1.00 19.18 302 GLY A O 1
ATOM 2474 N N . ASN A 1 305 ? 7.448 37.209 26.803 1.00 14.09 303 ASN A N 1
ATOM 2475 C CA . ASN A 1 305 ? 6.428 38.039 27.391 1.00 12.74 303 ASN A CA 1
ATOM 2476 C C . ASN A 1 305 ? 5.080 37.364 27.465 1.00 9.74 303 ASN A C 1
ATOM 2477 O O . ASN A 1 305 ? 4.047 38.022 27.475 1.00 10.50 303 ASN A O 1
ATOM 2486 N N . ARG A 1 306 ? 5.063 36.015 27.534 1.00 9.07 304 ARG A N 1
ATOM 2487 C CA . ARG A 1 306 ? 3.780 35.333 27.655 1.00 10.08 304 ARG A CA 1
ATOM 2488 C C . ARG A 1 306 ? 3.875 34.126 28.589 1.00 9.11 304 ARG A C 1
ATOM 2489 O O . ARG A 1 306 ? 4.900 33.476 28.740 1.00 9.25 304 ARG A O 1
ATOM 2504 N N . LEU A 1 307 ? 2.697 33.826 29.130 1.00 8.38 305 LEU A N 1
ATOM 2505 C CA . LEU A 1 307 ? 2.372 32.582 29.848 1.00 8.02 305 LEU A CA 1
ATOM 2506 C C . LEU A 1 307 ? 1.379 31.853 28.959 1.00 8.67 305 LEU A C 1
ATOM 2507 O O . LEU A 1 307 ? 0.304 32.391 28.685 1.00 10.76 305 LEU A O 1
ATOM 2512 N N . ARG A 1 308 ? 1.717 30.661 28.497 1.00 8.76 306 ARG A N 1
ATOM 2513 C CA . ARG A 1 308 ? 0.910 29.965 27.509 1.00 9.65 306 ARG A CA 1
ATOM 2514 C C . ARG A 1 308 ? 0.644 28.544 27.931 1.00 10.04 306 ARG A C 1
ATOM 2515 O O . ARG A 1 308 ? 1.560 27.798 28.301 1.00 11.00 306 ARG A O 1
ATOM 2523 N N . TRP A 1 309 ? -0.615 28.135 27.875 1.00 10.93 307 TRP A N 1
ATOM 2524 C CA . TRP A 1 309 ? -1.029 26.756 28.145 1.00 11.63 307 TRP A CA 1
ATOM 2525 C C . TRP A 1 309 ? -1.640 26.087 26.937 1.00 14.89 307 TRP A C 1
ATOM 2526 O O A TRP A 1 309 ? -2.029 26.774 25.977 0.66 10.96 307 TRP A O 1
ATOM 2527 O O B TRP A 1 309 ? -1.921 24.871 27.020 0.34 12.42 307 TRP A O 1
ATOM 2538 N N A GLY A 1 310 ? -1.687 24.757 26.946 0.66 19.81 308 GLY A N 1
ATOM 2539 N N B GLY A 1 310 ? -1.931 26.811 25.865 0.34 20.42 308 GLY A N 1
ATOM 2540 C CA A GLY A 1 310 ? -2.178 23.993 25.784 0.66 24.62 308 GLY A CA 1
ATOM 2541 C CA B GLY A 1 310 ? -2.592 26.193 24.727 0.34 24.38 308 GLY A CA 1
ATOM 2542 C C A GLY A 1 310 ? -3.522 23.424 26.143 0.66 27.41 308 GLY A C 1
ATOM 2543 C C B GLY A 1 310 ? -3.962 25.643 25.080 0.34 26.59 308 GLY A C 1
ATOM 2544 O O A GLY A 1 310 ? -4.466 24.182 26.354 0.66 29.21 308 GLY A O 1
ATOM 2545 O O B GLY A 1 310 ? -4.847 26.382 25.507 0.34 27.67 308 GLY A O 1
ATOM 2546 N N A SER B 1 9 ? 5.227 49.112 95.965 0.53 28.30 7 SER B N 1
ATOM 2547 N N B SER B 1 9 ? 2.933 49.732 94.894 0.47 22.51 7 SER B N 1
ATOM 2548 C CA A SER B 1 9 ? 4.018 48.770 95.178 0.53 25.53 7 SER B CA 1
ATOM 2549 C CA B SER B 1 9 ? 4.150 48.904 95.093 0.47 21.76 7 SER B CA 1
ATOM 2550 C C A SER B 1 9 ? 4.408 47.966 93.929 0.53 21.22 7 SER B C 1
ATOM 2551 C C B SER B 1 9 ? 4.442 47.993 93.890 0.47 18.81 7 SER B C 1
ATOM 2552 O O A SER B 1 9 ? 5.568 47.593 93.747 0.53 18.76 7 SER B O 1
ATOM 2553 O O B SER B 1 9 ? 5.581 47.555 93.708 0.47 17.13 7 SER B O 1
ATOM 2558 N N . ASP B 1 10 ? 3.426 47.671 93.099 1.00 17.42 8 ASP B N 1
ATOM 2559 C CA . ASP B 1 10 ? 3.673 46.893 91.891 1.00 15.44 8 ASP B CA 1
ATOM 2560 C C . ASP B 1 10 ? 4.458 47.683 90.867 1.00 13.46 8 ASP B C 1
ATOM 2561 O O . ASP B 1 10 ? 4.909 47.096 89.896 1.00 14.43 8 ASP B O 1
ATOM 2566 N N . GLN B 1 11 ? 4.660 48.992 91.045 1.00 12.43 9 GLN B N 1
ATOM 2567 C CA . GLN B 1 11 ? 5.529 49.736 90.165 1.00 12.41 9 GLN B CA 1
ATOM 2568 C C . GLN B 1 11 ? 6.978 49.677 90.578 1.00 11.18 9 GLN B C 1
ATOM 2569 O O . GLN B 1 11 ? 7.840 50.182 89.890 1.00 11.31 9 GLN B O 1
ATOM 2575 N N . THR B 1 12 ? 7.280 49.054 91.728 1.00 10.86 10 THR B N 1
ATOM 2576 C CA . THR B 1 12 ? 8.661 48.981 92.212 1.00 11.10 10 THR B CA 1
ATOM 2577 C C . THR B 1 12 ? 9.416 47.836 91.504 1.00 9.08 10 THR B C 1
ATOM 2578 O O . THR B 1 12 ? 8.993 46.687 91.533 1.00 10.25 10 THR B O 1
ATOM 2582 N N . TRP B 1 13 ? 10.524 48.199 90.894 1.00 8.76 11 TRP B N 1
ATOM 2583 C CA . TRP B 1 13 ? 11.380 47.231 90.238 1.00 7.74 11 TRP B CA 1
ATOM 2584 C C . TRP B 1 13 ? 12.195 46.477 91.281 1.00 8.40 11 TRP B C 1
ATOM 2585 O O . TRP B 1 13 ? 12.456 46.962 92.375 1.00 9.47 11 TRP B O 1
ATOM 2596 N N . GLN B 1 14 ? 12.702 45.322 90.864 1.00 7.68 12 GLN B N 1
ATOM 2597 C CA . GLN B 1 14 ? 13.851 44.684 91.532 1.00 7.64 12 GLN B CA 1
ATOM 2598 C C . GLN B 1 14 ? 15.110 45.016 90.759 1.00 8.33 12 GLN B C 1
ATOM 2599 O O . GLN B 1 14 ? 15.083 45.198 89.544 1.00 8.61 12 GLN B O 1
ATOM 2605 N N . PRO B 1 15 ? 16.248 45.035 91.441 1.00 8.52 13 PRO B N 1
ATOM 2606 C CA . PRO B 1 15 ? 17.515 45.116 90.740 1.00 9.92 13 PRO B CA 1
ATOM 2607 C C . PRO B 1 15 ? 17.630 43.941 89.765 1.00 8.85 13 PRO B C 1
ATOM 2608 O O . PRO B 1 15 ? 17.114 42.873 90.033 1.00 8.34 13 PRO B O 1
ATOM 2612 N N . ILE B 1 16 ? 18.307 44.191 88.645 1.00 9.47 14 ILE B N 1
ATOM 2613 C CA . ILE B 1 16 ? 18.633 43.134 87.689 1.00 9.69 14 ILE B CA 1
ATOM 2614 C C . ILE B 1 16 ? 20.103 42.814 87.833 1.00 9.84 14 ILE B C 1
ATOM 2615 O O . ILE B 1 16 ? 20.951 43.673 87.712 1.00 11.40 14 ILE B O 1
ATOM 2620 N N . ASP B 1 17 ? 20.406 41.566 88.114 1.00 10.17 15 ASP B N 1
ATOM 2621 C CA . ASP B 1 17 ? 21.770 41.175 88.257 1.00 11.99 15 ASP B CA 1
ATOM 2622 C C . ASP B 1 17 ? 22.560 41.232 86.961 1.00 10.29 15 ASP B C 1
ATOM 2623 O O . ASP B 1 17 ? 22.040 41.112 85.853 1.00 12.08 15 ASP B O 1
ATOM 2628 N N . GLY B 1 18 ? 23.862 41.419 87.066 1.00 10.37 16 GLY B N 1
ATOM 2629 C CA . GLY B 1 18 ? 24.728 41.413 85.906 1.00 10.09 16 GLY B CA 1
ATOM 2630 C C . GLY B 1 18 ? 24.354 42.463 84.899 1.00 8.65 16 GLY B C 1
ATOM 2631 O O . GLY B 1 18 ? 24.144 43.598 85.231 1.00 9.75 16 GLY B O 1
ATOM 2632 N N . ARG B 1 19 ? 24.327 42.067 83.629 1.00 9.01 17 ARG B N 1
ATOM 2633 C CA . ARG B 1 19 ? 24.081 43.010 82.519 1.00 7.82 17 ARG B CA 1
ATOM 2634 C C . ARG B 1 19 ? 23.011 42.446 81.605 1.00 6.95 17 ARG B C 1
ATOM 2635 O O . ARG B 1 19 ? 22.913 41.243 81.378 1.00 8.31 17 ARG B O 1
ATOM 2650 N N . VAL B 1 20 ? 22.198 43.340 81.072 1.00 6.83 18 VAL B N 1
ATOM 2651 C CA . VAL B 1 20 ? 21.144 42.993 80.131 1.00 6.79 18 VAL B CA 1
ATOM 2652 C C . VAL B 1 20 ? 21.619 43.293 78.725 1.00 6.24 18 VAL B C 1
ATOM 2653 O O . VAL B 1 20 ? 22.023 44.413 78.430 1.00 7.31 18 VAL B O 1
ATOM 2657 N N . ALA B 1 21 ? 21.549 42.305 77.832 1.00 5.94 19 ALA B N 1
ATOM 2658 C CA . ALA B 1 21 ? 21.838 42.520 76.422 1.00 6.06 19 ALA B CA 1
ATOM 2659 C C . ALA B 1 21 ? 20.577 42.996 75.726 1.00 5.82 19 ALA B C 1
ATOM 2660 O O . ALA B 1 21 ? 19.527 42.359 75.811 1.00 7.40 19 ALA B O 1
ATOM 2662 N N . LEU B 1 22 ? 20.681 44.128 75.051 1.00 5.65 20 LEU B N 1
ATOM 2663 C CA . LEU B 1 22 ? 19.615 44.694 74.253 1.00 5.59 20 LEU B CA 1
ATOM 2664 C C . LEU B 1 22 ? 19.855 44.371 72.781 1.00 5.74 20 LEU B C 1
ATOM 2665 O O . LEU B 1 22 ? 20.935 44.659 72.258 1.00 6.56 20 LEU B O 1
ATOM 2670 N N . ILE B 1 23 ? 18.866 43.769 72.146 1.00 5.56 21 ILE B N 1
ATOM 2671 C CA . ILE B 1 23 ? 18.916 43.392 70.726 1.00 5.94 21 ILE B CA 1
ATOM 2672 C C . ILE B 1 23 ? 17.602 43.785 70.080 1.00 5.14 21 ILE B C 1
ATOM 2673 O O . ILE B 1 23 ? 16.594 43.923 70.753 1.00 5.66 21 ILE B O 1
ATOM 2678 N N . ALA B 1 24 ? 17.620 43.884 68.748 1.00 5.56 22 ALA B N 1
ATOM 2679 C CA . ALA B 1 24 ? 16.454 44.259 67.950 1.00 5.51 22 ALA B CA 1
ATOM 2680 C C . ALA B 1 24 ? 16.283 43.239 66.838 1.00 5.48 22 ALA B C 1
ATOM 2681 O O . ALA B 1 24 ? 16.776 43.436 65.729 1.00 5.94 22 ALA B O 1
ATOM 2683 N N . PRO B 1 25 ? 15.625 42.102 67.123 1.00 5.36 23 PRO B N 1
ATOM 2684 C CA . PRO B 1 25 ? 15.606 40.986 66.153 1.00 5.52 23 PRO B CA 1
ATOM 2685 C C . PRO B 1 25 ? 14.468 41.068 65.142 1.00 5.24 23 PRO B C 1
ATOM 2686 O O . PRO B 1 25 ? 14.365 40.183 64.296 1.00 5.84 23 PRO B O 1
ATOM 2690 N N . ALA B 1 26 ? 13.635 42.085 65.234 1.00 5.48 24 ALA B N 1
ATOM 2691 C CA . ALA B 1 26 ? 12.407 42.194 64.464 1.00 5.94 24 ALA B CA 1
ATOM 2692 C C . ALA B 1 26 ? 12.364 43.559 63.767 1.00 6.14 24 ALA B C 1
ATOM 2693 O O . ALA B 1 26 ? 13.228 43.822 62.916 1.00 6.76 24 ALA B O 1
ATOM 2695 N N . SER B 1 27 ? 11.422 44.412 64.117 1.00 6.24 25 SER B N 1
ATOM 2696 C CA . SER B 1 27 ? 11.297 45.702 63.450 1.00 7.39 25 SER B CA 1
ATOM 2697 C C . SER B 1 27 ? 12.306 46.717 63.924 1.00 6.61 25 SER B C 1
ATOM 2698 O O . SER B 1 27 ? 12.823 46.666 65.050 1.00 6.91 25 SER B O 1
ATOM 2703 N N . ALA B 1 28 ? 12.611 47.669 63.042 1.00 7.29 26 ALA B N 1
ATOM 2704 C CA . ALA B 1 28 ? 13.542 48.772 63.306 1.00 7.53 26 ALA B CA 1
ATOM 2705 C C . ALA B 1 28 ? 13.067 49.631 64.462 1.00 7.88 26 ALA B C 1
ATOM 2706 O O . ALA B 1 28 ? 11.893 49.745 64.773 1.00 8.77 26 ALA B O 1
ATOM 2708 N N . ILE B 1 29 ? 14.048 50.219 65.102 1.00 7.92 27 ILE B N 1
ATOM 2709 C CA . ILE B 1 29 ? 13.914 50.974 66.330 1.00 9.91 27 ILE B CA 1
ATOM 2710 C C . ILE B 1 29 ? 14.009 52.476 66.088 1.00 8.98 27 ILE B C 1
ATOM 2711 O O . ILE B 1 29 ? 14.924 52.924 65.406 1.00 11.36 27 ILE B O 1
ATOM 2720 N N . ALA B 1 30 ? 13.115 53.268 66.637 1.00 7.30 28 ALA B N 1
ATOM 2721 C CA . ALA B 1 30 ? 13.229 54.730 66.594 1.00 7.79 28 ALA B CA 1
ATOM 2722 C C . ALA B 1 30 ? 14.304 55.181 67.570 1.00 7.03 28 ALA B C 1
ATOM 2723 O O . ALA B 1 30 ? 14.290 54.799 68.746 1.00 7.26 28 ALA B O 1
ATOM 2725 N N . THR B 1 31 ? 15.220 56.033 67.109 1.00 6.26 29 THR B N 1
ATOM 2726 C CA . THR B 1 31 ? 16.300 56.485 67.974 1.00 6.55 29 THR B CA 1
ATOM 2727 C C . THR B 1 31 ? 15.812 57.255 69.194 1.00 5.44 29 THR B C 1
ATOM 2728 O O . THR B 1 31 ? 16.390 57.087 70.269 1.00 5.80 29 THR B O 1
ATOM 2732 N N . ASP B 1 32 ? 14.780 58.084 69.062 1.00 5.54 30 ASP B N 1
ATOM 2733 C CA . ASP B 1 32 ? 14.352 58.838 70.227 1.00 5.64 30 ASP B CA 1
ATOM 2734 C C . ASP B 1 32 ? 13.866 57.882 71.328 1.00 5.46 30 ASP B C 1
ATOM 2735 O O . ASP B 1 32 ? 14.105 58.066 72.525 1.00 5.89 30 ASP B O 1
ATOM 2740 N N . VAL B 1 33 ? 13.136 56.855 70.915 1.00 5.56 31 VAL B N 1
ATOM 2741 C CA . VAL B 1 33 ? 12.599 55.867 71.834 1.00 6.06 31 VAL B CA 1
ATOM 2742 C C . VAL B 1 33 ? 13.733 55.055 72.434 1.00 5.65 31 VAL B C 1
ATOM 2743 O O . VAL B 1 33 ? 13.718 54.749 73.624 1.00 5.79 31 VAL B O 1
ATOM 2747 N N . LEU B 1 34 ? 14.720 54.680 71.630 1.00 5.53 32 LEU B N 1
ATOM 2748 C CA . LEU B 1 34 ? 15.904 53.990 72.128 1.00 5.34 32 LEU B CA 1
ATOM 2749 C C . LEU B 1 34 ? 16.576 54.804 73.224 1.00 5.01 32 LEU B C 1
ATOM 2750 O O . LEU B 1 34 ? 16.892 54.301 74.294 1.00 5.18 32 LEU B O 1
ATOM 2755 N N . GLU B 1 35 ? 16.822 56.092 72.962 1.00 4.95 33 GLU B N 1
ATOM 2756 C CA . GLU B 1 35 ? 17.521 56.879 73.964 1.00 5.14 33 GLU B CA 1
ATOM 2757 C C . GLU B 1 35 ? 16.726 56.991 75.260 1.00 5.01 33 GLU B C 1
ATOM 2758 O O . GLU B 1 35 ? 17.304 56.882 76.349 1.00 5.59 33 GLU B O 1
ATOM 2764 N N . ALA B 1 36 ? 15.419 57.167 75.163 1.00 5.59 34 ALA B N 1
ATOM 2765 C CA . ALA B 1 36 ? 14.575 57.248 76.360 1.00 5.95 34 ALA B CA 1
ATOM 2766 C C . ALA B 1 36 ? 14.578 55.941 77.111 1.00 5.84 34 ALA B C 1
ATOM 2767 O O . ALA B 1 36 ? 14.547 55.914 78.350 1.00 6.51 34 ALA B O 1
ATOM 2769 N N . THR B 1 37 ? 14.653 54.823 76.404 1.00 5.76 35 THR B N 1
ATOM 2770 C CA . THR B 1 37 ? 14.772 53.486 76.979 1.00 6.07 35 THR B CA 1
ATOM 2771 C C . THR B 1 37 ? 16.050 53.400 77.800 1.00 5.73 35 THR B C 1
ATOM 2772 O O . THR B 1 37 ? 16.031 52.937 78.945 1.00 6.36 35 THR B O 1
ATOM 2776 N N . LEU B 1 38 ? 17.169 53.820 77.214 1.00 5.47 36 LEU B N 1
ATOM 2777 C CA . LEU B 1 38 ? 18.451 53.754 77.916 1.00 6.00 36 LEU B CA 1
ATOM 2778 C C . LEU B 1 38 ? 18.431 54.631 79.147 1.00 5.77 36 LEU B C 1
ATOM 2779 O O . LEU B 1 38 ? 18.939 54.241 80.213 1.00 6.43 36 LEU B O 1
ATOM 2784 N N . ARG B 1 39 ? 17.858 55.841 79.067 1.00 6.11 37 ARG B N 1
ATOM 2785 C CA . ARG B 1 39 ? 17.797 56.694 80.255 1.00 6.36 37 ARG B CA 1
ATOM 2786 C C . ARG B 1 39 ? 16.999 56.013 81.365 1.00 6.53 37 ARG B C 1
ATOM 2787 O O . ARG B 1 39 ? 17.378 56.118 82.536 1.00 7.28 37 ARG B O 1
ATOM 2802 N N . GLN B 1 40 ? 15.913 55.339 81.037 1.00 6.55 38 GLN B N 1
ATOM 2803 C CA . GLN B 1 40 ? 15.121 54.649 82.067 1.00 7.10 38 GLN B CA 1
ATOM 2804 C C . GLN B 1 40 ? 15.852 53.458 82.652 1.00 7.27 38 GLN B C 1
ATOM 2805 O O . GLN B 1 40 ? 15.777 53.222 83.856 1.00 7.79 38 GLN B O 1
ATOM 2816 N N . LEU B 1 41 ? 16.589 52.695 81.837 1.00 6.76 39 LEU B N 1
ATOM 2817 C CA . LEU B 1 41 ? 17.412 51.635 82.391 1.00 6.79 39 LEU B CA 1
ATOM 2818 C C . LEU B 1 41 ? 18.422 52.197 83.368 1.00 7.56 39 LEU B C 1
ATOM 2819 O O . LEU B 1 41 ? 18.648 51.630 84.459 1.00 8.00 39 LEU B O 1
ATOM 2824 N N . GLU B 1 42 ? 19.023 53.340 83.049 1.00 7.48 40 GLU B N 1
ATOM 2825 C CA . GLU B 1 42 ? 19.972 53.984 83.953 1.00 8.43 40 GLU B CA 1
ATOM 2826 C C . GLU B 1 42 ? 19.313 54.413 85.252 1.00 8.92 40 GLU B C 1
ATOM 2827 O O . GLU B 1 42 ? 19.892 54.238 86.347 1.00 10.17 40 GLU B O 1
ATOM 2833 N N . VAL B 1 43 ? 18.134 55.009 85.186 1.00 8.90 41 VAL B N 1
ATOM 2834 C CA . VAL B 1 43 ? 17.408 55.370 86.414 1.00 11.03 41 VAL B CA 1
ATOM 2835 C C . VAL B 1 43 ? 17.224 54.167 87.318 1.00 10.51 41 VAL B C 1
ATOM 2836 O O . VAL B 1 43 ? 17.328 54.280 88.543 1.00 12.55 41 VAL B O 1
ATOM 2840 N N . HIS B 1 44 ? 16.967 52.999 86.762 1.00 10.25 42 HIS B N 1
ATOM 2841 C CA . HIS B 1 44 ? 16.787 51.767 87.525 1.00 10.67 42 HIS B CA 1
ATOM 2842 C C . HIS B 1 44 ? 18.062 50.998 87.820 1.00 11.52 42 HIS B C 1
ATOM 2843 O O . HIS B 1 44 ? 18.004 49.887 88.370 1.00 12.96 42 HIS B O 1
ATOM 2850 N N . GLY B 1 45 ? 19.219 51.553 87.500 1.00 10.51 43 GLY B N 1
ATOM 2851 C CA . GLY B 1 45 ? 20.489 50.915 87.765 1.00 10.91 43 GLY B CA 1
ATOM 2852 C C . GLY B 1 45 ? 20.761 49.680 87.002 1.00 10.85 43 GLY B C 1
ATOM 2853 O O . GLY B 1 45 ? 21.512 48.805 87.446 1.00 13.91 43 GLY B O 1
ATOM 2854 N N . VAL B 1 46 ? 20.126 49.543 85.852 1.00 9.37 44 VAL B N 1
ATOM 2855 C CA . VAL B 1 46 ? 20.300 48.364 85.024 1.00 9.31 44 VAL B CA 1
ATOM 2856 C C . VAL B 1 46 ? 21.482 48.551 84.114 1.00 9.36 44 VAL B C 1
ATOM 2857 O O . VAL B 1 46 ? 21.471 49.460 83.279 1.00 12.41 44 VAL B O 1
ATOM 2861 N N . ASP B 1 47 ? 22.497 47.716 84.257 1.00 8.25 45 ASP B N 1
ATOM 2862 C CA . ASP B 1 47 ? 23.639 47.694 83.361 1.00 9.00 45 ASP B CA 1
ATOM 2863 C C . ASP B 1 47 ? 23.195 47.033 82.081 1.00 9.35 45 ASP B C 1
ATOM 2864 O O . ASP B 1 47 ? 22.490 46.022 82.114 1.00 10.88 45 ASP B O 1
ATOM 2873 N N . TYR B 1 48 ? 23.504 47.636 80.952 1.00 8.11 46 TYR B N 1
ATOM 2874 C CA . TYR B 1 48 ? 23.089 47.091 79.678 1.00 7.64 46 TYR B CA 1
ATOM 2875 C C . TYR B 1 48 ? 24.238 47.065 78.708 1.00 7.20 46 TYR B C 1
ATOM 2876 O O . TYR B 1 48 ? 25.249 47.773 78.843 1.00 8.57 46 TYR B O 1
ATOM 2885 N N . HIS B 1 49 ? 24.077 46.255 77.673 1.00 7.17 47 HIS B N 1
ATOM 2886 C CA . HIS B 1 49 ? 24.920 46.226 76.478 1.00 7.63 47 HIS B CA 1
ATOM 2887 C C . HIS B 1 49 ? 24.021 46.460 75.275 1.00 7.12 47 HIS B C 1
ATOM 2888 O O . HIS B 1 49 ? 23.025 45.763 75.093 1.00 7.87 47 HIS B O 1
ATOM 2895 N N . LEU B 1 50 ? 24.377 47.422 74.450 1.00 7.58 48 LEU B N 1
ATOM 2896 C CA . LEU B 1 50 ? 23.621 47.745 73.252 1.00 8.22 48 LEU B CA 1
ATOM 2897 C C . LEU B 1 50 ? 24.160 46.964 72.063 1.00 8.27 48 LEU B C 1
ATOM 2898 O O . LEU B 1 50 ? 25.300 47.104 71.683 1.00 9.41 48 LEU B O 1
ATOM 2903 N N . GLY B 1 51 ? 23.329 46.137 71.437 1.00 7.71 49 GLY B N 1
ATOM 2904 C CA . GLY B 1 51 ? 23.750 45.415 70.290 1.00 8.45 49 GLY B CA 1
ATOM 2905 C C . GLY B 1 51 ? 24.285 46.334 69.200 1.00 7.64 49 GLY B C 1
ATOM 2906 O O . GLY B 1 51 ? 23.769 47.424 68.955 1.00 8.46 49 GLY B O 1
ATOM 2907 N N . ARG B 1 52 ? 25.332 45.893 68.526 1.00 8.66 50 ARG B N 1
ATOM 2908 C CA . ARG B 1 52 ? 26.015 46.716 67.520 1.00 9.38 50 ARG B CA 1
ATOM 2909 C C . ARG B 1 52 ? 25.123 47.185 66.402 1.00 8.53 50 ARG B C 1
ATOM 2910 O O . ARG B 1 52 ? 25.393 48.246 65.859 1.00 8.87 50 ARG B O 1
ATOM 2918 N N . HIS B 1 53 ? 24.096 46.425 66.042 1.00 8.15 51 HIS B N 1
ATOM 2919 C CA . HIS B 1 53 ? 23.247 46.743 64.915 1.00 8.15 51 HIS B CA 1
ATOM 2920 C C . HIS B 1 53 ? 21.855 47.179 65.308 1.00 7.99 51 HIS B C 1
ATOM 2921 O O . HIS B 1 53 ? 20.975 47.215 64.455 1.00 8.03 51 HIS B O 1
ATOM 2928 N N . VAL B 1 54 ? 21.624 47.559 66.579 1.00 7.67 52 VAL B N 1
ATOM 2929 C CA . VAL B 1 54 ? 20.246 47.806 66.994 1.00 7.88 52 VAL B CA 1
ATOM 2930 C C . VAL B 1 54 ? 19.580 48.931 66.240 1.00 7.89 52 VAL B C 1
ATOM 2931 O O . VAL B 1 54 ? 18.381 48.935 66.122 1.00 9.72 52 VAL B O 1
ATOM 2938 N N . GLU B 1 55 ? 20.357 49.905 65.739 1.00 8.50 53 GLU B N 1
ATOM 2939 C CA . GLU B 1 55 ? 19.794 51.051 65.003 1.00 9.15 53 GLU B CA 1
ATOM 2940 C C . GLU B 1 55 ? 19.702 50.859 63.524 1.00 9.48 53 GLU B C 1
ATOM 2941 O O . GLU B 1 55 ? 19.179 51.732 62.825 1.00 10.82 53 GLU B O 1
ATOM 2947 N N . ALA B 1 56 ? 20.138 49.691 63.047 1.00 8.93 54 ALA B N 1
ATOM 2948 C CA . ALA B 1 56 ? 20.080 49.408 61.602 1.00 9.46 54 ALA B CA 1
ATOM 2949 C C . ALA B 1 56 ? 18.670 49.391 61.075 1.00 8.62 54 ALA B C 1
ATOM 2950 O O . ALA B 1 56 ? 17.734 49.060 61.771 1.00 8.71 54 ALA B O 1
ATOM 2952 N N . ARG B 1 57 ? 18.543 49.763 59.809 1.00 9.46 55 ARG B N 1
ATOM 2953 C CA . ARG B 1 57 ? 17.282 49.740 59.112 1.00 9.37 55 ARG B CA 1
ATOM 2954 C C . ARG B 1 57 ? 17.471 49.099 57.765 1.00 9.72 55 ARG B C 1
ATOM 2955 O O . ARG B 1 57 ? 18.370 49.477 57.012 1.00 12.95 55 ARG B O 1
ATOM 2963 N N . TYR B 1 58 ? 16.669 48.100 57.462 1.00 8.11 56 TYR B N 1
ATOM 2964 C CA . TYR B 1 58 ? 16.657 47.426 56.171 1.00 7.56 56 TYR B CA 1
ATOM 2965 C C . TYR B 1 58 ? 15.178 47.319 55.869 1.00 7.52 56 TYR B C 1
ATOM 2966 O O . TYR B 1 58 ? 14.470 46.502 56.451 1.00 7.13 56 TYR B O 1
ATOM 2975 N N . ARG B 1 59 ? 14.676 48.204 55.013 1.00 7.99 57 ARG B N 1
ATOM 2976 C CA . ARG B 1 59 ? 13.236 48.503 54.996 1.00 8.01 57 ARG B CA 1
ATOM 2977 C C . ARG B 1 59 ? 12.760 48.649 56.451 1.00 7.21 57 ARG B C 1
ATOM 2978 O O . ARG B 1 59 ? 13.420 49.351 57.215 1.00 8.11 57 ARG B O 1
ATOM 2986 N N . TYR B 1 60 ? 11.656 48.039 56.822 1.00 7.02 58 TYR B N 1
ATOM 2987 C CA . TYR B 1 60 ? 11.080 48.150 58.169 1.00 7.38 58 TYR B CA 1
ATOM 2988 C C . TYR B 1 60 ? 11.757 47.227 59.180 1.00 7.08 58 TYR B C 1
ATOM 2989 O O . TYR B 1 60 ? 11.414 47.270 60.368 1.00 8.14 58 TYR B O 1
ATOM 2998 N N . LEU B 1 61 ? 12.680 46.388 58.752 1.00 6.52 59 LEU B N 1
ATOM 2999 C CA . LEU B 1 61 ? 13.388 45.450 59.614 1.00 6.74 59 LEU B CA 1
ATOM 3000 C C . LEU B 1 61 ? 14.569 46.132 60.285 1.00 6.52 59 LEU B C 1
ATOM 3001 O O . LEU B 1 61 ? 15.147 47.087 59.735 1.00 6.67 59 LEU B O 1
ATOM 3006 N N . ALA B 1 62 ? 14.950 45.674 61.471 1.00 6.16 60 ALA B N 1
ATOM 3007 C CA . ALA B 1 62 ? 16.108 46.196 62.199 1.00 6.03 60 ALA B CA 1
ATOM 3008 C C . ALA B 1 62 ? 17.396 45.614 61.619 1.00 6.13 60 ALA B C 1
ATOM 3009 O O . ALA B 1 62 ? 18.112 44.833 62.233 1.00 7.29 60 ALA B O 1
ATOM 3011 N N . GLY B 1 63 ? 17.685 45.982 60.376 1.00 6.71 61 GLY B N 1
ATOM 3012 C CA . GLY B 1 63 ? 18.825 45.446 59.686 1.00 6.85 61 GLY B CA 1
ATOM 3013 C C . GLY B 1 63 ? 18.540 44.129 59.004 1.00 6.41 61 GLY B C 1
ATOM 3014 O O . GLY B 1 63 ? 17.451 43.553 59.069 1.00 6.55 61 GLY B O 1
ATOM 3015 N N . THR B 1 64 ? 19.556 43.627 58.315 1.00 7.38 62 THR B N 1
ATOM 3016 C CA . THR B 1 64 ? 19.463 42.339 57.637 1.00 7.74 62 THR B CA 1
ATOM 3017 C C . THR B 1 64 ? 19.400 41.214 58.642 1.00 7.26 62 THR B C 1
ATOM 3018 O O . THR B 1 64 ? 19.746 41.363 59.821 1.00 6.75 62 THR B O 1
ATOM 3022 N N . VAL B 1 65 ? 18.973 40.047 58.176 1.00 7.30 63 VAL B N 1
ATOM 3023 C CA . VAL B 1 65 ? 19.015 38.848 58.991 1.00 8.07 63 VAL B CA 1
ATOM 3024 C C . VAL B 1 65 ? 20.387 38.658 59.539 1.00 7.08 63 VAL B C 1
ATOM 3025 O O . VAL B 1 65 ? 20.572 38.314 60.725 1.00 7.81 63 VAL B O 1
ATOM 3029 N N . GLU B 1 66 ? 21.416 38.826 58.713 1.00 7.79 64 GLU B N 1
ATOM 3030 C CA . GLU B 1 66 ? 22.782 38.608 59.214 1.00 8.37 64 GLU B CA 1
ATOM 3031 C C . GLU B 1 66 ? 23.134 39.562 60.329 1.00 8.09 64 GLU B C 1
ATOM 3032 O O . GLU B 1 66 ? 23.783 39.170 61.315 1.00 8.67 64 GLU B O 1
ATOM 3043 N N . GLN B 1 67 ? 22.781 40.830 60.203 1.00 7.71 65 GLN B N 1
ATOM 3044 C CA . GLN B 1 67 ? 23.080 41.804 61.248 1.00 7.49 65 GLN B CA 1
ATOM 3045 C C . GLN B 1 67 ? 22.378 41.440 62.558 1.00 7.08 65 GLN B C 1
ATOM 3046 O O . GLN B 1 67 ? 22.978 41.498 63.639 1.00 7.29 65 GLN B O 1
ATOM 3052 N N . ARG B 1 68 ? 21.123 41.053 62.470 1.00 6.73 66 ARG B N 1
ATOM 3053 C CA . ARG B 1 68 ? 20.379 40.659 63.658 1.00 6.45 66 ARG B CA 1
ATOM 3054 C C . ARG B 1 68 ? 20.906 39.392 64.273 1.00 6.59 66 ARG B C 1
ATOM 3055 O O . ARG B 1 68 ? 20.971 39.294 65.519 1.00 6.67 66 ARG B O 1
ATOM 3063 N N . LEU B 1 69 ? 21.305 38.421 63.465 1.00 6.76 67 LEU B N 1
ATOM 3064 C CA . LEU B 1 69 ? 21.930 37.221 63.992 1.00 7.07 67 LEU B CA 1
ATOM 3065 C C . LEU B 1 69 ? 23.245 37.538 64.697 1.00 7.29 67 LEU B C 1
ATOM 3066 O O . LEU B 1 69 ? 23.558 36.944 65.721 1.00 7.84 67 LEU B O 1
ATOM 3071 N N . GLU B 1 70 ? 24.030 38.469 64.169 1.00 7.06 68 GLU B N 1
ATOM 3072 C CA . GLU B 1 70 ? 25.290 38.811 64.828 1.00 7.75 68 GLU B CA 1
ATOM 3073 C C . GLU B 1 70 ? 24.985 39.350 66.221 1.00 7.06 68 GLU B C 1
ATOM 3074 O O . GLU B 1 70 ? 25.651 38.951 67.193 1.00 7.70 68 GLU B O 1
ATOM 3080 N N . ASP B 1 71 ? 23.993 40.210 66.349 1.00 7.06 69 ASP B N 1
ATOM 3081 C CA . ASP B 1 71 ? 23.679 40.776 67.682 1.00 6.97 69 ASP B CA 1
ATOM 3082 C C . ASP B 1 71 ? 23.155 39.701 68.611 1.00 6.49 69 ASP B C 1
ATOM 3083 O O . ASP B 1 71 ? 23.522 39.674 69.796 1.00 6.89 69 ASP B O 1
ATOM 3088 N N . LEU B 1 72 ? 22.277 38.827 68.129 1.00 6.43 70 LEU B N 1
ATOM 3089 C CA . LEU B 1 72 ? 21.703 37.801 68.993 1.00 7.07 70 LEU B CA 1
ATOM 3090 C C . LEU B 1 72 ? 22.801 36.832 69.457 1.00 7.19 70 LEU B C 1
ATOM 3091 O O . LEU B 1 72 ? 22.907 36.502 70.637 1.00 7.70 70 LEU B O 1
ATOM 3100 N N . HIS B 1 73 ? 23.635 36.374 68.518 1.00 7.16 71 HIS B N 1
ATOM 3101 C CA . HIS B 1 73 ? 24.732 35.468 68.911 1.00 7.40 71 HIS B CA 1
ATOM 3102 C C . HIS B 1 73 ? 25.659 36.141 69.912 1.00 7.43 71 HIS B C 1
ATOM 3103 O O . HIS B 1 73 ? 26.119 35.523 70.885 1.00 7.85 71 HIS B O 1
ATOM 3110 N N . ASN B 1 74 ? 25.985 37.419 69.711 1.00 7.53 72 ASN B N 1
ATOM 3111 C CA . ASN B 1 74 ? 26.862 38.103 70.644 1.00 7.90 72 ASN B CA 1
ATOM 3112 C C . ASN B 1 74 ? 26.246 38.214 72.026 1.00 7.30 72 ASN B C 1
ATOM 3113 O O . ASN B 1 74 ? 26.932 38.093 73.047 1.00 7.72 72 ASN B O 1
ATOM 3122 N N . ALA B 1 75 ? 24.914 38.372 72.103 1.00 7.45 73 ALA B N 1
ATOM 3123 C CA . ALA B 1 75 ? 24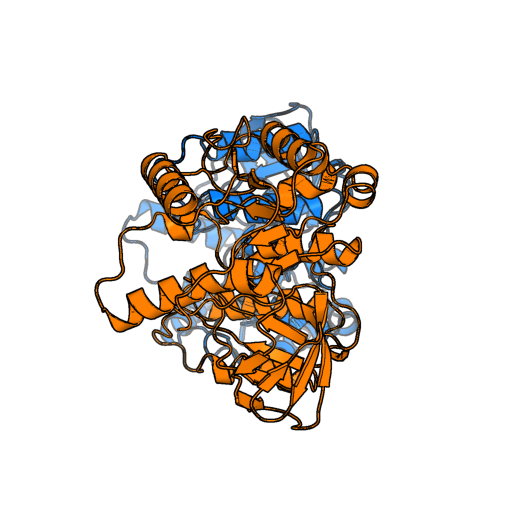.215 38.422 73.376 1.00 7.69 73 ALA B CA 1
ATOM 3124 C C . ALA B 1 75 ? 24.363 37.141 74.177 1.00 8.36 73 ALA B C 1
ATOM 3125 O O . ALA B 1 75 ? 24.310 37.165 75.401 1.00 8.27 73 ALA B O 1
ATOM 3127 N N . PHE B 1 76 ? 24.562 36.005 73.483 1.00 8.10 74 PHE B N 1
ATOM 3128 C CA . PHE B 1 76 ? 24.797 34.707 74.114 1.00 8.61 74 PHE B CA 1
ATOM 3129 C C . PHE B 1 76 ? 26.249 34.368 74.294 1.00 9.16 74 PHE B C 1
ATOM 3130 O O . PHE B 1 76 ? 26.565 33.438 75.017 1.00 12.88 74 PHE B O 1
ATOM 3138 N N . ASP B 1 77 ? 27.158 35.165 73.731 1.00 9.03 75 ASP B N 1
ATOM 3139 C CA . ASP B 1 77 ? 28.599 34.964 73.855 1.00 9.17 75 ASP B CA 1
ATOM 3140 C C . ASP B 1 77 ? 29.232 35.784 74.979 1.00 8.99 75 ASP B C 1
ATOM 3141 O O . ASP B 1 77 ? 30.239 35.373 75.555 1.00 11.65 75 ASP B O 1
ATOM 3146 N N . MET B 1 78 ? 28.665 36.930 75.302 1.00 8.93 76 MET B N 1
ATOM 3147 C CA . MET B 1 78 ? 29.280 37.812 76.265 1.00 9.81 76 MET B CA 1
ATOM 3148 C C . MET B 1 78 ? 29.114 37.223 77.665 1.00 10.20 76 MET B C 1
ATOM 3149 O O . MET B 1 78 ? 28.054 36.749 78.026 1.00 10.43 76 MET B O 1
ATOM 3154 N N A PRO B 1 79 ? 30.151 37.007 78.446 0.54 13.00 77 PRO B N 1
ATOM 3155 N N B PRO B 1 79 ? 30.162 37.452 78.473 0.46 10.66 77 PRO B N 1
ATOM 3156 C CA A PRO B 1 79 ? 29.956 36.217 79.695 0.54 13.96 77 PRO B CA 1
ATOM 3157 C CA B PRO B 1 79 ? 30.152 37.103 79.863 0.46 11.80 77 PRO B CA 1
ATOM 3158 C C A PRO B 1 79 ? 29.109 36.837 80.817 0.54 14.09 77 PRO B C 1
ATOM 3159 C C B PRO B 1 79 ? 29.227 38.051 80.616 0.46 10.86 77 PRO B C 1
ATOM 3160 O O A PRO B 1 79 ? 28.617 36.090 81.665 0.54 14.96 77 PRO B O 1
ATOM 3161 O O B PRO B 1 79 ? 29.011 39.210 80.240 0.46 12.46 77 PRO B O 1
ATOM 3168 N N A ASP B 1 80 ? 28.973 38.169 80.840 0.54 13.90 78 ASP B N 1
ATOM 3169 N N B ASP B 1 80 ? 28.619 37.494 81.640 0.46 10.96 78 ASP B N 1
ATOM 3170 C CA A ASP B 1 80 ? 28.339 38.900 81.966 0.54 15.08 78 ASP B CA 1
ATOM 3171 C CA B ASP B 1 80 ? 27.907 38.236 82.642 0.46 11.60 78 ASP B CA 1
ATOM 3172 C C A ASP B 1 80 ? 26.808 39.121 81.871 0.54 12.63 78 ASP B C 1
ATOM 3173 C C B ASP B 1 80 ? 26.564 38.782 82.156 0.46 9.71 78 ASP B C 1
ATOM 3174 O O A ASP B 1 80 ? 26.231 39.851 82.660 0.54 12.98 78 ASP B O 1
ATOM 3175 O O B ASP B 1 80 ? 25.892 39.445 82.943 0.46 10.65 78 ASP B O 1
ATOM 3184 N N . ILE B 1 81 ? 26.164 38.497 80.899 1.00 10.94 79 ILE B N 1
ATOM 3185 C CA . ILE B 1 81 ? 24.806 38.786 80.517 1.00 9.39 79 ILE B CA 1
ATOM 3186 C C . ILE B 1 81 ? 23.865 37.839 81.249 1.00 8.74 79 ILE B C 1
ATOM 3187 O O . ILE B 1 81 ? 24.044 36.624 81.209 1.00 10.99 79 ILE B O 1
ATOM 3192 N N . THR B 1 82 ? 22.849 38.382 81.893 1.00 8.23 80 THR B N 1
ATOM 3193 C CA . THR B 1 82 ? 21.881 37.603 82.656 1.00 8.82 80 THR B CA 1
ATOM 3194 C C . THR B 1 82 ? 20.482 37.650 82.076 1.00 7.66 80 THR B C 1
ATOM 3195 O O . THR B 1 82 ? 19.611 36.936 82.543 1.00 8.73 80 THR B O 1
ATOM 3199 N N . ALA B 1 83 ? 20.254 38.458 81.038 1.00 7.00 81 ALA B N 1
ATOM 3200 C CA . ALA B 1 83 ? 18.963 38.545 80.393 1.00 6.79 81 ALA B CA 1
ATOM 3201 C C . ALA B 1 83 ? 19.182 39.168 79.029 1.00 6.04 81 ALA B C 1
ATOM 3202 O O . ALA B 1 83 ? 20.073 40.003 78.866 1.00 6.87 81 ALA B O 1
ATOM 3204 N N . VAL B 1 84 ? 18.362 38.768 78.060 1.00 5.72 82 VAL B N 1
ATOM 3205 C CA . VAL B 1 84 ? 18.407 39.278 76.694 1.00 5.68 82 VAL B CA 1
ATOM 3206 C C . VAL B 1 84 ? 17.063 39.903 76.427 1.00 5.72 82 VAL B C 1
ATOM 3207 O O . VAL B 1 84 ? 16.066 39.188 76.243 1.00 6.03 82 VAL B O 1
ATOM 3211 N N . TRP B 1 85 ? 16.995 41.225 76.464 1.00 5.52 83 TRP B N 1
ATOM 3212 C CA . TRP B 1 85 ? 15.730 41.953 76.409 1.00 5.17 83 TRP B CA 1
ATOM 3213 C C . TRP B 1 85 ? 15.568 42.512 75.004 1.00 5.15 83 TRP B C 1
ATOM 3214 O O . TRP B 1 85 ? 16.296 43.409 74.571 1.00 5.88 83 TRP B O 1
ATOM 3225 N N . CYS B 1 86 ? 14.619 41.950 74.264 1.00 4.90 84 CYS B N 1
ATOM 3226 C CA . CYS B 1 86 ? 14.372 42.399 72.897 1.00 5.85 84 CYS B CA 1
ATOM 3227 C C . CYS B 1 86 ? 13.748 43.791 72.930 1.00 5.09 84 CYS B C 1
ATOM 3228 O O . CYS B 1 86 ? 12.839 44.070 73.716 1.00 5.75 84 CYS B O 1
ATOM 3231 N N . LEU B 1 87 ? 14.238 44.636 72.041 1.00 5.60 85 LEU B N 1
ATOM 3232 C CA . LEU B 1 87 ? 13.855 46.038 72.053 1.00 5.67 85 LEU B CA 1
ATOM 3233 C C . LEU B 1 87 ? 12.474 46.275 71.503 1.00 5.44 85 LEU B C 1
ATOM 3234 O O . LEU B 1 87 ? 11.756 47.161 71.998 1.00 5.76 85 LEU B O 1
ATOM 3239 N N . ARG B 1 88 ? 12.060 45.574 70.459 1.00 5.92 86 ARG B N 1
ATOM 3240 C CA . ARG B 1 88 ? 10.800 45.789 69.773 1.00 5.96 86 ARG B CA 1
ATOM 3241 C C . ARG B 1 88 ? 10.420 44.493 69.099 1.00 5.65 86 ARG B C 1
ATOM 3242 O O . ARG B 1 88 ? 11.283 43.742 68.660 1.00 6.25 86 ARG B O 1
ATOM 3250 N N . GLY B 1 89 ? 9.106 44.272 69.008 1.00 5.91 87 GLY B N 1
ATOM 3251 C CA . GLY B 1 89 ? 8.554 43.227 68.158 1.00 6.69 87 GLY B CA 1
ATOM 3252 C C . GLY B 1 89 ? 8.263 43.797 66.791 1.00 6.70 87 GLY B C 1
ATOM 3253 O O . GLY B 1 89 ? 9.136 44.358 66.146 1.00 7.67 87 GLY B O 1
ATOM 3254 N N A GLY B 1 90 ? 7.037 43.596 66.328 0.54 8.63 88 GLY B N 1
ATOM 3255 N N B GLY B 1 90 ? 7.029 43.687 66.341 0.46 5.68 88 GLY B N 1
ATOM 3256 C CA A GLY B 1 90 ? 6.721 43.848 64.922 0.54 8.64 88 GLY B CA 1
ATOM 3257 C CA B GLY B 1 90 ? 6.673 44.190 65.012 0.46 6.80 88 GLY B CA 1
ATOM 3258 C C A GLY B 1 90 ? 7.491 42.807 64.061 0.54 8.59 88 GLY B C 1
ATOM 3259 C C B GLY B 1 90 ? 6.628 42.991 64.035 0.46 6.48 88 GLY B C 1
ATOM 3260 O O A GLY B 1 90 ? 8.162 41.883 64.451 0.54 8.84 88 GLY B O 1
ATOM 3261 O O B GLY B 1 90 ? 5.607 42.247 64.054 0.46 5.85 88 GLY B O 1
ATOM 3262 N N . TYR B 1 91 ? 7.415 42.929 62.930 1.00 11.72 89 TYR B N 1
ATOM 3263 C CA . TYR B 1 91 ? 7.724 41.795 62.144 1.00 11.00 89 TYR B CA 1
ATOM 3264 C C . TYR B 1 91 ? 9.217 41.533 62.009 1.00 8.99 89 TYR B C 1
ATOM 3265 O O . TYR B 1 91 ? 9.993 42.464 61.859 1.00 8.21 89 TYR B O 1
ATOM 3274 N N . GLY B 1 92 ? 9.598 40.251 62.080 1.00 8.21 90 GLY B N 1
ATOM 3275 C CA . GLY B 1 92 ? 10.816 39.803 61.441 1.00 8.13 90 GLY B CA 1
ATOM 3276 C C . GLY B 1 92 ? 11.660 38.829 62.183 1.00 6.82 90 GLY B C 1
ATOM 3277 O O . GLY B 1 92 ? 12.622 38.304 61.596 1.00 6.84 90 GLY B O 1
ATOM 3278 N N . CYS B 1 93 ? 11.390 38.516 63.459 1.00 7.72 91 CYS B N 1
ATOM 3279 C CA . CYS B 1 93 ? 12.332 37.682 64.181 1.00 7.26 91 CYS B CA 1
ATOM 3280 C C . CYS B 1 93 ? 12.310 36.223 63.761 1.00 6.87 91 CYS B C 1
ATOM 3281 O O . CYS B 1 93 ? 13.300 35.530 63.944 1.00 7.04 91 CYS B O 1
ATOM 3286 N N . GLY B 1 94 ? 11.216 35.737 63.169 1.00 7.09 92 GLY B N 1
ATOM 3287 C CA . GLY B 1 94 ? 11.190 34.389 62.652 1.00 6.74 92 GLY B CA 1
ATOM 3288 C C . GLY B 1 94 ? 12.213 34.157 61.559 1.00 5.89 92 GLY B C 1
ATOM 3289 O O . GLY B 1 94 ? 12.690 33.044 61.366 1.00 6.73 92 GLY B O 1
ATOM 3290 N N . GLN B 1 95 ? 12.599 35.236 60.868 1.00 5.84 93 GLN B N 1
ATOM 3291 C CA . GLN B 1 95 ? 13.597 35.165 59.811 1.00 6.21 93 GLN B CA 1
ATOM 3292 C C . GLN B 1 95 ? 14.939 34.690 60.343 1.00 5.84 93 GLN B C 1
ATOM 3293 O O . GLN B 1 95 ? 15.781 34.230 59.560 1.00 6.84 93 GLN B O 1
ATOM 3299 N N . LEU B 1 96 ? 15.210 34.853 61.636 1.00 6.18 94 LEU B N 1
ATOM 3300 C CA . LEU B 1 96 ? 16.485 34.497 62.220 1.00 6.33 94 LEU B CA 1
ATOM 3301 C C . LEU B 1 96 ? 16.597 33.011 62.501 1.00 6.15 94 LEU B C 1
ATOM 3302 O O . LEU B 1 96 ? 17.700 32.529 62.758 1.00 7.30 94 LEU B O 1
ATOM 3307 N N . LEU B 1 97 ? 15.496 32.273 62.510 1.00 6.56 95 LEU B N 1
ATOM 3308 C CA . LEU B 1 97 ? 15.567 30.893 62.989 1.00 6.82 95 LEU B CA 1
ATOM 3309 C C . LEU B 1 97 ? 16.470 29.988 62.189 1.00 7.45 95 LEU B C 1
ATOM 3310 O O . LEU B 1 97 ? 17.212 29.207 62.798 1.00 8.51 95 LEU B O 1
ATOM 3315 N N . PRO B 1 98 ? 16.478 30.037 60.844 1.00 7.44 96 PRO B N 1
ATOM 3316 C CA . PRO B 1 98 ? 17.366 29.112 60.125 1.00 8.54 96 PRO B CA 1
ATOM 3317 C C . PRO B 1 98 ? 18.837 29.247 60.507 1.00 9.12 96 PRO B C 1
ATOM 3318 O O . PRO B 1 98 ? 19.541 28.243 60.505 1.00 11.58 96 PRO B O 1
ATOM 3322 N N . GLY B 1 99 ? 19.277 30.443 60.843 1.00 8.49 97 GLY B N 1
ATOM 3323 C CA . GLY B 1 99 ? 20.707 30.703 61.085 1.00 9.32 97 GLY B CA 1
ATOM 3324 C C . GLY B 1 99 ? 21.164 30.638 62.524 1.00 8.96 97 GLY B C 1
ATOM 3325 O O . GLY B 1 99 ? 22.329 30.879 62.779 1.00 10.62 97 GLY B O 1
ATOM 3326 N N . LEU B 1 100 ? 20.288 30.305 63.462 1.00 8.58 98 LEU B N 1
ATOM 3327 C CA . LEU B 1 100 ? 20.658 30.312 64.882 1.00 9.41 98 LEU B CA 1
ATOM 3328 C C . LEU B 1 100 ? 21.530 29.138 65.264 1.00 9.33 98 LEU B C 1
ATOM 3329 O O . LEU B 1 100 ? 21.248 27.983 64.930 1.00 11.34 98 LEU B O 1
ATOM 3334 N N . ASP B 1 101 ? 22.587 29.433 65.994 1.00 9.47 99 ASP B N 1
ATOM 3335 C CA . ASP B 1 101 ? 23.544 28.463 66.507 1.00 9.62 99 ASP B CA 1
ATOM 3336 C C . ASP B 1 101 ? 23.021 28.004 67.869 1.00 9.11 99 ASP B C 1
ATOM 3337 O O . ASP B 1 101 ? 23.401 28.504 68.929 1.00 9.64 99 ASP B O 1
ATOM 3342 N N . TRP B 1 102 ? 22.097 27.041 67.843 1.00 9.02 100 TRP B N 1
ATOM 3343 C CA . TRP B 1 102 ? 21.465 26.590 69.066 1.00 8.45 100 TRP B CA 1
ATOM 3344 C C . TRP B 1 102 ? 22.439 26.026 70.060 1.00 9.33 100 TRP B C 1
ATOM 3345 O O . TRP B 1 102 ? 22.283 26.188 71.276 1.00 9.83 100 TRP B O 1
ATOM 3356 N N . GLY B 1 103 ? 23.461 25.314 69.610 1.00 9.64 101 GLY B N 1
ATOM 3357 C CA . GLY B 1 103 ? 24.429 24.776 70.533 1.00 10.03 101 GLY B CA 1
ATOM 3358 C C . GLY B 1 103 ? 25.109 25.822 71.354 1.00 9.23 101 GLY B C 1
ATOM 3359 O O . GLY B 1 103 ? 25.305 25.629 72.559 1.00 9.44 101 GLY B O 1
ATOM 3360 N N . ARG B 1 104 ? 25.511 26.932 70.741 1.00 8.80 102 ARG B N 1
ATOM 3361 C CA . ARG B 1 104 ? 26.121 27.998 71.524 1.00 9.01 102 ARG B CA 1
ATOM 3362 C C . ARG B 1 104 ? 25.114 28.733 72.377 1.00 8.50 102 ARG B C 1
ATOM 3363 O O . ARG B 1 104 ? 25.447 29.118 73.499 1.00 9.46 102 ARG B O 1
ATOM 3371 N N . LEU B 1 105 ? 23.875 28.898 71.930 1.00 7.88 103 LEU B N 1
ATOM 3372 C CA . LEU B 1 105 ? 22.851 29.462 72.819 1.00 8.08 103 LEU B CA 1
ATOM 3373 C C . LEU B 1 105 ? 22.678 28.585 74.038 1.00 8.52 103 LEU B C 1
ATOM 3374 O O . LEU B 1 105 ? 22.575 29.085 75.163 1.00 9.57 103 LEU B O 1
ATOM 3379 N N . GLN B 1 106 ? 22.605 27.275 73.847 1.00 8.90 104 GLN B N 1
ATOM 3380 C CA . GLN B 1 106 ? 22.390 26.346 74.963 1.00 10.09 104 GLN B CA 1
ATOM 3381 C C . GLN B 1 106 ? 23.561 26.276 75.915 1.00 10.65 104 GLN B C 1
ATOM 3382 O O . GLN B 1 106 ? 23.370 25.998 77.130 1.00 12.23 104 GLN B O 1
ATOM 3388 N N . ALA B 1 107 ? 24.781 26.492 75.399 1.00 9.92 105 ALA B N 1
ATOM 3389 C CA . ALA B 1 107 ? 25.961 26.428 76.258 1.00 10.64 105 ALA B CA 1
ATOM 3390 C C . ALA B 1 107 ? 26.128 27.657 77.116 1.00 11.65 105 ALA B C 1
ATOM 3391 O O . ALA B 1 107 ? 26.854 27.609 78.114 1.00 13.10 105 ALA B O 1
ATOM 3393 N N . ALA B 1 108 ? 25.474 28.761 76.785 1.00 10.46 106 ALA B N 1
ATOM 3394 C CA . ALA B 1 108 ? 25.652 30.003 77.527 1.00 10.87 106 ALA B CA 1
ATOM 3395 C C . ALA B 1 108 ? 25.042 29.898 78.912 1.00 9.50 106 ALA B C 1
ATOM 3396 O O . ALA B 1 108 ? 24.030 29.230 79.105 1.00 9.89 106 ALA B O 1
ATOM 3398 N N . SER B 1 109 ? 25.601 30.626 79.856 1.00 9.97 107 SER B N 1
ATOM 3399 C CA . SER B 1 109 ? 24.972 30.695 81.167 1.00 9.81 107 SER B CA 1
ATOM 3400 C C . SER B 1 109 ? 23.573 31.277 81.063 1.00 9.53 107 SER B C 1
ATOM 3401 O O . SER B 1 109 ? 23.267 32.026 80.137 1.00 9.18 107 SER B O 1
ATOM 3404 N N . PRO B 1 110 ? 22.663 30.889 81.975 1.00 9.29 108 PRO B N 1
ATOM 3405 C CA . PRO B 1 110 ? 21.246 31.217 81.771 1.00 9.81 108 PRO B CA 1
ATOM 3406 C C . PRO B 1 110 ? 20.993 32.712 81.632 1.00 8.42 108 PRO B C 1
ATOM 3407 O O . PRO B 1 110 ? 21.467 33.540 82.413 1.00 9.51 108 PRO B O 1
ATOM 3411 N N . ARG B 1 111 ? 20.198 33.063 80.634 1.00 6.86 109 ARG B N 1
ATOM 3412 C CA . ARG B 1 111 ? 19.933 34.453 80.310 1.00 6.41 109 ARG B CA 1
ATOM 3413 C C . ARG B 1 111 ? 18.591 34.510 79.600 1.00 6.12 109 ARG B C 1
ATOM 3414 O O . ARG B 1 111 ? 18.509 34.416 78.367 1.00 6.63 109 ARG B O 1
ATOM 3422 N N . PRO B 1 112 ? 17.477 34.634 80.339 1.00 6.02 110 PRO B N 1
ATOM 3423 C CA . PRO B 1 112 ? 16.167 34.595 79.731 1.00 5.97 110 PRO B CA 1
ATOM 3424 C C . PRO B 1 112 ? 16.026 35.617 78.598 1.00 5.75 110 PRO B C 1
ATOM 3425 O O . PRO B 1 112 ? 16.397 36.768 78.735 1.00 5.97 110 PRO B O 1
ATOM 3429 N N . LEU B 1 113 ? 15.381 35.173 77.528 1.00 5.31 111 LEU B N 1
ATOM 3430 C CA . LEU B 1 113 ? 14.975 36.030 76.417 1.00 5.58 111 LEU B CA 1
ATOM 3431 C C . LEU B 1 113 ? 13.628 36.654 76.712 1.00 5.34 111 LEU B C 1
ATOM 3432 O O . LEU B 1 113 ? 12.708 35.912 77.079 1.00 6.23 111 LEU B O 1
ATOM 3437 N N . ILE B 1 114 ? 13.488 37.949 76.562 1.00 5.18 112 ILE B N 1
ATOM 3438 C CA . ILE B 1 114 ? 12.299 38.681 76.978 1.00 5.13 112 ILE B CA 1
ATOM 3439 C C . ILE B 1 114 ? 11.685 39.447 75.821 1.00 4.83 112 ILE B C 1
ATOM 3440 O O . ILE B 1 114 ? 12.362 40.210 75.134 1.00 5.28 112 ILE B O 1
ATOM 3445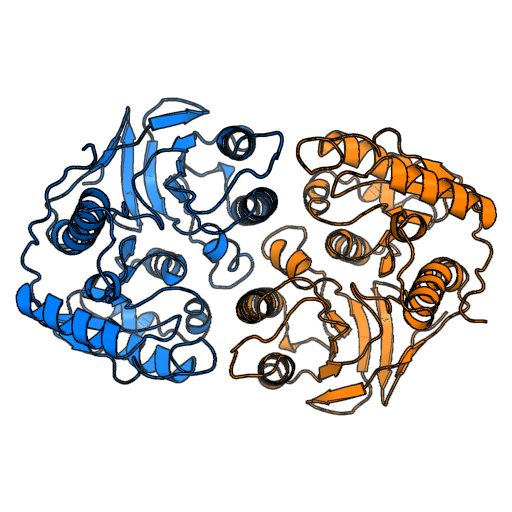 N N . GLY B 1 115 ? 10.369 39.329 75.666 1.00 4.89 113 GLY B N 1
ATOM 3446 C CA . GLY B 1 115 ? 9.594 40.214 74.804 1.00 4.83 113 GLY B CA 1
ATOM 3447 C C . GLY B 1 115 ? 8.218 39.664 74.599 1.00 4.85 113 GLY B C 1
ATOM 3448 O O . GLY B 1 115 ? 7.781 38.734 75.264 1.00 4.94 113 GLY B O 1
ATOM 3449 N N . PHE B 1 116 ? 7.490 40.245 73.648 1.00 4.87 114 PHE B N 1
ATOM 3450 C CA . PHE B 1 116 ? 6.135 39.803 73.312 1.00 5.00 114 PHE B CA 1
ATOM 3451 C C . PHE B 1 116 ? 5.889 40.184 71.869 1.00 5.28 114 PHE B C 1
ATOM 3452 O O . PHE B 1 116 ? 6.821 40.538 71.125 1.00 5.43 114 PHE B O 1
ATOM 3460 N N . SER B 1 117 ? 4.642 40.104 71.409 1.00 5.58 115 SER B N 1
ATOM 3461 C CA . SER B 1 117 ? 4.314 40.430 70.028 1.00 6.28 115 SER B CA 1
ATOM 3462 C C . SER B 1 117 ? 5.036 39.425 69.132 1.00 5.51 115 SER B C 1
ATOM 3463 O O . SER B 1 117 ? 5.043 38.218 69.413 1.00 5.43 115 SER B O 1
ATOM 3468 N N . ASP B 1 118 ? 5.668 39.873 68.068 1.00 5.59 116 ASP B N 1
ATOM 3469 C CA . ASP B 1 118 ? 6.419 39.008 67.159 1.00 5.75 116 ASP B CA 1
ATOM 3470 C C . ASP B 1 118 ? 7.458 38.184 67.880 1.00 5.33 116 ASP B C 1
ATOM 3471 O O . ASP B 1 118 ? 7.774 37.079 67.453 1.00 5.36 116 ASP B O 1
ATOM 3480 N N . ILE B 1 119 ? 8.009 38.701 68.991 1.00 5.48 117 ILE B N 1
ATOM 3481 C CA . ILE B 1 119 ? 9.018 37.989 69.757 1.00 5.12 117 ILE B CA 1
ATOM 3482 C C . ILE B 1 119 ? 8.498 36.646 70.269 1.00 4.75 117 ILE B C 1
ATOM 3483 O O . ILE B 1 119 ? 9.280 35.733 70.538 1.00 4.95 117 ILE B O 1
ATOM 3488 N N . SER B 1 120 ? 7.158 36.487 70.399 1.00 4.90 118 SER B N 1
ATOM 3489 C CA . SER B 1 120 ? 6.572 35.198 70.744 1.00 5.26 118 SER B CA 1
ATOM 3490 C C . SER B 1 120 ? 7.135 34.041 69.923 1.00 5.14 118 SER B C 1
ATOM 3491 O O . SER B 1 120 ? 7.282 32.934 70.424 1.00 5.18 118 SER B O 1
ATOM 3494 N N . VAL B 1 121 ? 7.440 34.286 68.643 1.00 5.18 119 VAL B N 1
ATOM 3495 C CA . VAL B 1 121 ? 8.048 33.268 67.804 1.00 5.35 119 VAL B CA 1
ATOM 3496 C C . VAL B 1 121 ? 9.377 32.791 68.368 1.00 5.22 119 VAL B C 1
ATOM 3497 O O . VAL B 1 121 ? 9.661 31.589 68.374 1.00 5.25 119 VAL B O 1
ATOM 3501 N N . LEU B 1 122 ? 10.231 33.715 68.787 1.00 4.94 120 LEU B N 1
ATOM 3502 C CA . LEU B 1 122 ? 11.496 33.342 69.437 1.00 5.21 120 LEU B CA 1
ATOM 3503 C C . LEU B 1 122 ? 11.289 32.707 70.797 1.00 4.80 120 LEU B C 1
ATOM 3504 O O . LEU B 1 122 ? 12.019 31.778 71.142 1.00 5.39 120 LEU B O 1
ATOM 3513 N N . LEU B 1 123 ? 10.310 33.181 71.575 1.00 4.53 121 LEU B N 1
ATOM 3514 C CA . LEU B 1 123 ? 10.050 32.554 72.881 1.00 4.82 121 LEU B CA 1
ATOM 3515 C C . LEU B 1 123 ? 9.747 31.078 72.701 1.00 4.83 121 LEU B C 1
ATOM 3516 O O . LEU B 1 123 ? 10.292 30.222 73.401 1.00 5.13 121 LEU B O 1
ATOM 3521 N N . SER B 1 124 ? 8.862 30.778 71.747 1.00 4.83 122 SER B N 1
ATOM 3522 C CA . SER B 1 124 ? 8.503 29.399 71.427 1.00 5.06 122 SER B CA 1
ATOM 3523 C C . SER B 1 124 ? 9.703 28.568 70.983 1.00 4.88 122 SER B C 1
ATOM 3524 O O . SER B 1 124 ? 9.886 27.444 71.416 1.00 5.28 122 SER B O 1
ATOM 3527 N N . ALA B 1 125 ? 10.542 29.142 70.107 1.00 4.92 123 ALA B N 1
ATOM 3528 C CA . ALA B 1 125 ? 11.723 28.437 69.644 1.00 5.39 123 ALA B CA 1
ATOM 3529 C C . ALA B 1 125 ? 12.679 28.174 70.797 1.00 6.00 123 ALA B C 1
ATOM 3530 O O . ALA B 1 125 ? 13.328 27.113 70.880 1.00 6.17 123 ALA B O 1
ATOM 3532 N N . PHE B 1 126 ? 12.798 29.123 71.722 1.00 5.35 124 PHE B N 1
ATOM 3533 C CA . PHE B 1 126 ? 13.615 28.946 72.907 1.00 5.67 124 PHE B CA 1
ATOM 3534 C C . PHE B 1 126 ? 13.082 27.820 73.763 1.00 5.19 124 PHE B C 1
ATOM 3535 O O . PHE B 1 126 ? 13.844 26.955 74.187 1.00 5.98 124 PHE B O 1
ATOM 3543 N N . HIS B 1 127 ? 11.787 27.800 74.012 1.00 5.50 125 HIS B N 1
ATOM 3544 C CA . HIS B 1 127 ? 11.148 26.722 74.758 1.00 5.92 125 HIS B CA 1
ATOM 3545 C C . HIS B 1 127 ? 11.451 25.373 74.108 1.00 5.92 125 HIS B C 1
ATOM 3546 O O . HIS B 1 127 ? 11.826 24.407 74.791 1.00 6.25 125 HIS B O 1
ATOM 3553 N N . ARG B 1 128 ? 11.299 25.292 72.780 1.00 6.18 126 ARG B N 1
ATOM 3554 C CA . ARG B 1 128 ? 11.612 24.033 72.052 1.00 6.25 126 ARG B CA 1
ATOM 3555 C C . ARG B 1 128 ? 13.019 23.560 72.360 1.00 6.59 126 ARG B C 1
ATOM 3556 O O . ARG B 1 128 ? 13.268 22.368 72.407 1.00 8.05 126 ARG B O 1
ATOM 3564 N N . HIS B 1 129 ? 13.968 24.496 72.537 1.00 6.42 127 HIS B N 1
ATOM 3565 C CA . HIS B 1 129 ? 15.358 24.207 72.816 1.00 6.96 127 HIS B CA 1
ATOM 3566 C C . HIS B 1 129 ? 15.738 24.231 74.290 1.00 7.29 127 HIS B C 1
ATOM 3567 O O . HIS B 1 129 ? 16.921 24.187 74.639 1.00 8.90 127 HIS B O 1
ATOM 3574 N N . GLY B 1 130 ? 14.743 24.244 75.178 1.00 7.11 128 GLY B N 1
ATOM 3575 C CA . GLY B 1 130 ? 14.996 24.186 76.603 1.00 7.99 128 GLY B CA 1
ATOM 3576 C C . GLY B 1 130 ? 15.618 25.415 77.198 1.00 8.17 128 GLY B C 1
ATOM 3577 O O . GLY B 1 130 ? 16.278 25.306 78.243 1.00 11.37 128 GLY B O 1
ATOM 3578 N N . LEU B 1 131 ? 15.442 26.578 76.593 1.00 6.86 129 LEU B N 1
ATOM 3579 C CA . LEU B 1 131 ? 16.029 27.813 77.045 1.00 7.17 129 LEU B CA 1
ATOM 3580 C C . LEU B 1 131 ? 14.999 28.703 77.722 1.00 6.73 129 LEU B C 1
ATOM 3581 O O . LEU B 1 131 ? 13.879 28.808 77.247 1.00 6.97 129 LEU B O 1
ATOM 3586 N N . PRO B 1 132 ? 15.393 29.386 78.804 1.00 6.64 130 PRO B N 1
ATOM 3587 C CA . PRO B 1 132 ? 14.427 30.182 79.539 1.00 6.81 130 PRO B CA 1
ATOM 3588 C C . PRO B 1 132 ? 14.023 31.443 78.756 1.00 6.27 130 PRO B C 1
ATOM 3589 O O . PRO B 1 132 ? 14.799 32.026 77.972 1.00 6.08 130 PRO B O 1
ATOM 3593 N N . ALA B 1 133 ? 12.802 31.890 79.023 1.00 5.66 131 ALA B N 1
ATOM 3594 C CA . ALA B 1 133 ? 12.231 33.031 78.296 1.00 5.42 131 ALA B CA 1
ATOM 3595 C C . ALA B 1 133 ? 11.096 33.608 79.117 1.00 4.89 131 ALA B C 1
ATOM 3596 O O . ALA B 1 133 ? 10.505 32.948 79.959 1.00 5.48 131 ALA B O 1
ATOM 3598 N N . ILE B 1 134 ? 10.767 34.860 78.816 1.00 5.11 132 ILE B N 1
ATOM 3599 C CA . ILE B 1 134 ? 9.695 35.623 79.470 1.00 5.22 132 ILE B CA 1
ATOM 3600 C C . ILE B 1 134 ? 8.868 36.295 78.403 1.00 4.91 132 ILE B C 1
ATOM 3601 O O . ILE B 1 134 ? 9.411 37.004 77.560 1.00 5.49 132 ILE B O 1
ATOM 3606 N N . HIS B 1 135 ? 7.547 36.090 78.467 1.00 4.74 133 HIS B N 1
ATOM 3607 C CA . HIS B 1 135 ? 6.604 36.895 77.664 1.00 5.03 133 HIS B CA 1
ATOM 3608 C C . HIS B 1 135 ? 6.259 38.110 78.478 1.00 5.08 133 HIS B C 1
ATOM 3609 O O . HIS B 1 135 ? 5.637 38.033 79.528 1.00 5.67 133 HIS B O 1
ATOM 3616 N N . GLY B 1 136 ? 6.665 39.285 77.980 1.00 5.21 134 GLY B N 1
ATOM 3617 C CA . GLY B 1 136 ? 6.406 40.525 78.675 1.00 5.58 134 GLY B CA 1
ATOM 3618 C C . GLY B 1 136 ? 6.800 41.664 77.817 1.00 5.30 134 GLY B C 1
ATOM 3619 O O . GLY B 1 136 ? 7.156 41.502 76.630 1.00 5.55 134 GLY B O 1
ATOM 3620 N N . PRO B 1 137 ? 6.732 42.884 78.343 1.00 5.05 135 PRO B N 1
ATOM 3621 C CA . PRO B 1 137 ? 7.068 44.087 77.578 1.00 5.09 135 PRO B CA 1
ATOM 3622 C C . PRO B 1 137 ? 8.416 43.983 76.869 1.00 5.05 135 PRO B C 1
ATOM 3623 O O . PRO B 1 137 ? 9.362 43.414 77.388 1.00 5.64 135 PRO B O 1
ATOM 3627 N N . VAL B 1 138 ? 8.482 44.592 75.687 1.00 5.39 136 VAL B N 1
ATOM 3628 C CA . VAL B 1 138 ? 9.752 44.816 75.036 1.00 5.54 136 VAL B CA 1
ATOM 3629 C C . VAL B 1 138 ? 10.434 46.022 75.653 1.00 5.78 136 VAL B C 1
ATOM 3630 O O . VAL B 1 138 ? 9.793 46.880 76.265 1.00 6.02 136 VAL B O 1
ATOM 3634 N N . ALA B 1 139 ? 11.749 46.129 75.474 1.00 5.43 137 ALA B N 1
ATOM 3635 C CA . ALA B 1 139 ? 12.482 47.140 76.241 1.00 6.01 137 ALA B CA 1
ATOM 3636 C C . ALA B 1 139 ? 12.120 48.546 75.823 1.00 5.95 137 ALA B C 1
ATOM 3637 O O . ALA B 1 139 ? 12.129 49.446 76.666 1.00 5.97 137 ALA B O 1
ATOM 3639 N N . THR B 1 140 ? 11.764 48.794 74.555 1.00 5.79 138 THR B N 1
ATOM 3640 C CA . THR B 1 140 ? 11.341 50.114 74.159 1.00 5.92 138 THR B CA 1
ATOM 3641 C C . THR B 1 140 ? 10.049 50.560 74.787 1.00 5.92 138 THR B C 1
ATOM 3642 O O . THR B 1 140 ? 9.737 51.745 74.756 1.00 6.86 138 THR B O 1
ATOM 3646 N N . GLY B 1 141 ? 9.303 49.656 75.422 1.00 6.26 139 GLY B N 1
ATOM 3647 C CA . GLY B 1 141 ? 8.181 50.091 76.235 1.00 7.00 139 GLY B CA 1
ATOM 3648 C C . GLY B 1 141 ? 8.587 51.079 77.297 1.00 6.92 139 GLY B C 1
ATOM 3649 O O . GLY B 1 141 ? 7.768 51.864 77.726 1.00 8.75 139 GLY B O 1
ATOM 3650 N N . LEU B 1 142 ? 9.846 51.052 77.732 1.00 6.19 140 LEU B N 1
ATOM 3651 C CA . LEU B 1 142 ? 10.394 51.971 78.713 1.00 6.73 140 LEU B CA 1
ATOM 3652 C C . LEU B 1 142 ? 10.525 53.401 78.199 1.00 6.96 140 LEU B C 1
ATOM 3653 O O . LEU B 1 142 ? 10.605 54.325 79.010 1.00 9.11 140 LEU B O 1
ATOM 3658 N N . GLY B 1 143 ? 10.578 53.588 76.889 1.00 6.92 141 GLY B N 1
ATOM 3659 C CA . GLY B 1 143 ? 10.857 54.883 76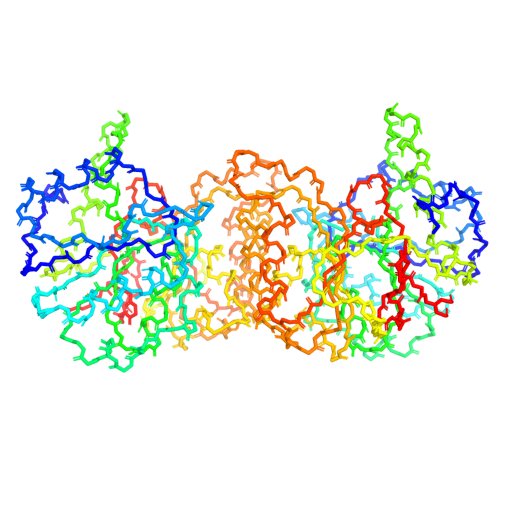.296 1.00 8.16 141 GLY B CA 1
ATOM 3660 C C . GLY B 1 143 ? 9.742 55.538 75.574 1.00 8.34 141 GLY B C 1
ATOM 3661 O O . GLY B 1 143 ? 9.965 56.465 74.829 1.00 11.10 141 GLY B O 1
ATOM 3662 N N . LEU B 1 144 ? 8.522 55.079 75.742 1.00 9.24 142 LEU B N 1
ATOM 3663 C CA . LEU B 1 144 ? 7.357 55.591 75.053 1.00 9.48 142 LEU B CA 1
ATOM 3664 C C . LEU B 1 144 ? 6.848 56.847 75.743 1.00 10.27 142 LEU B C 1
ATOM 3665 O O . LEU B 1 144 ? 6.947 57.016 76.952 1.00 10.81 142 LEU B O 1
ATOM 3670 N N . SER B 1 145 ? 6.187 57.696 74.968 1.00 11.84 143 SER B N 1
ATOM 3671 C CA . SER B 1 145 ? 5.436 58.812 75.508 1.00 13.46 143 SER B CA 1
ATOM 3672 C C . SER B 1 145 ? 4.368 58.281 76.480 1.00 12.08 143 SER B C 1
ATOM 3673 O O . SER B 1 145 ? 3.711 57.286 76.156 1.00 11.78 143 SER B O 1
ATOM 3678 N N . PRO B 1 146 ? 4.180 58.890 77.644 1.00 12.90 144 PRO B N 1
ATOM 3679 C CA . PRO B 1 146 ? 3.219 58.363 78.619 1.00 12.40 144 PRO B CA 1
ATOM 3680 C C . PRO B 1 146 ? 1.792 58.312 78.118 1.00 12.21 144 PRO B C 1
ATOM 3681 O O . PRO B 1 146 ? 1.351 59.187 77.370 1.00 15.14 144 PRO B O 1
ATOM 3685 N N . LEU B 1 147 ? 1.067 57.296 78.529 1.00 11.74 145 LEU B N 1
ATOM 3686 C CA . LEU B 1 147 ? -0.379 57.285 78.366 1.00 11.66 145 LEU B CA 1
ATOM 3687 C C . LEU B 1 147 ? -1.000 58.403 79.164 1.00 12.96 145 LEU B C 1
ATOM 3688 O O . LEU B 1 147 ? -0.557 58.738 80.275 1.00 14.64 145 LEU B O 1
ATOM 3693 N N . SER B 1 148 ? -2.008 59.024 78.565 1.00 14.67 146 SER B N 1
ATOM 3694 C CA . SER B 1 148 ? -2.654 60.180 79.198 1.00 16.59 146 SER B CA 1
ATOM 3695 C C . SER B 1 148 ? -3.452 59.845 80.451 1.00 16.00 146 SER B C 1
ATOM 3696 O O . SER B 1 148 ? -3.504 60.656 81.389 1.00 19.49 146 SER B O 1
ATOM 3701 N N . ALA B 1 149 ? -4.116 58.713 80.459 1.00 13.39 147 ALA B N 1
ATOM 3702 C CA . ALA B 1 149 ? -4.955 58.379 81.621 1.00 12.52 147 ALA B CA 1
ATOM 3703 C C . ALA B 1 149 ? -4.014 57.898 82.734 1.00 12.12 147 ALA B C 1
ATOM 3704 O O . ALA B 1 149 ? -3.305 56.908 82.546 1.00 10.93 147 ALA B O 1
ATOM 3706 N N . PRO B 1 150 ? -3.985 58.560 83.905 1.00 11.95 148 PRO B N 1
ATOM 3707 C CA . PRO B 1 150 ? -3.048 58.128 84.934 1.00 12.50 148 PRO B CA 1
ATOM 3708 C C . PRO B 1 150 ? -3.136 56.664 85.322 1.00 11.80 148 PRO B C 1
ATOM 3709 O O . PRO B 1 150 ? -2.087 56.031 85.539 1.00 12.14 148 PRO B O 1
ATOM 3713 N N . ARG B 1 151 ? -4.308 56.083 85.414 1.00 11.68 149 ARG B N 1
ATOM 3714 C CA . ARG B 1 151 ? -4.390 54.692 85.821 1.00 13.05 149 ARG B CA 1
ATOM 3715 C C . ARG B 1 151 ? -3.793 53.803 84.761 1.00 12.00 149 ARG B C 1
ATOM 3716 O O . ARG B 1 151 ? -3.195 52.766 85.063 1.00 12.42 149 ARG B O 1
ATOM 3731 N N . GLU B 1 152 ? -3.943 54.158 83.500 1.00 10.35 150 GLU B N 1
ATOM 3732 C CA . GLU B 1 152 ? -3.338 53.381 82.433 1.00 10.39 150 GLU B CA 1
ATOM 3733 C C . GLU B 1 152 ? -1.825 53.509 82.429 1.00 9.49 150 GLU B C 1
ATOM 3734 O O . GLU B 1 152 ? -1.127 52.527 82.277 1.00 9.32 150 GLU B O 1
ATOM 3745 N N . GLN B 1 153 ? -1.305 54.711 82.630 1.00 9.58 151 GLN B N 1
ATOM 3746 C CA . GLN B 1 153 ? 0.153 54.864 82.738 1.00 9.65 151 GLN B CA 1
ATOM 3747 C C . GLN B 1 153 ? 0.683 54.090 83.925 1.00 9.40 151 GLN B C 1
ATOM 3748 O O . GLN B 1 153 ? 1.754 53.462 83.841 1.00 9.59 151 GLN B O 1
ATOM 3754 N N . GLN B 1 154 ? -0.018 54.098 85.049 1.00 9.62 152 GLN B N 1
ATOM 3755 C CA . GLN B 1 154 ? 0.420 53.323 86.216 1.00 9.72 152 GLN B CA 1
ATOM 3756 C C . GLN B 1 154 ? 0.463 51.848 85.891 1.00 8.83 152 GLN B C 1
ATOM 3757 O O . GLN B 1 154 ? 1.403 51.144 86.309 1.00 9.29 152 GLN B O 1
ATOM 3763 N N . GLU B 1 155 ? -0.529 51.360 85.154 1.00 8.62 153 GLU B N 1
ATOM 3764 C CA . GLU B 1 155 ? -0.548 49.942 84.742 1.00 8.63 153 GLU B CA 1
ATOM 3765 C C . GLU B 1 155 ? 0.601 49.643 83.778 1.00 7.65 153 GLU B C 1
ATOM 3766 O O . GLU B 1 155 ? 1.219 48.567 83.885 1.00 8.15 153 GLU B O 1
ATOM 3772 N N . ARG B 1 156 ? 0.901 50.539 82.838 1.00 7.52 154 ARG B N 1
ATOM 3773 C CA . ARG B 1 156 ? 2.056 50.356 81.979 1.00 7.73 154 ARG B CA 1
ATOM 3774 C C . ARG B 1 156 ? 3.320 50.267 82.824 1.00 7.49 154 ARG B C 1
ATOM 3775 O O . ARG B 1 156 ? 4.181 49.393 82.593 1.00 7.21 154 ARG B O 1
ATOM 3783 N N . LEU B 1 157 ? 3.471 51.147 83.807 1.00 7.91 155 LEU B N 1
ATOM 3784 C CA . LEU B 1 157 ? 4.674 51.142 84.662 1.00 8.09 155 LEU B CA 1
ATOM 3785 C C . LEU B 1 157 ? 4.747 49.843 85.471 1.00 7.34 155 LEU B C 1
ATOM 3786 O O . LEU B 1 157 ? 5.851 49.320 85.652 1.00 7.43 155 LEU B O 1
ATOM 3791 N N . ALA B 1 158 ? 3.628 49.366 86.005 1.00 7.35 156 ALA B N 1
ATOM 3792 C CA . ALA B 1 158 ? 3.624 48.085 86.721 1.00 7.31 156 ALA B CA 1
ATOM 3793 C C . ALA B 1 158 ? 4.008 46.949 85.802 1.00 6.36 156 ALA B C 1
ATOM 3794 O O . ALA B 1 158 ? 4.748 46.013 86.175 1.00 6.60 156 ALA B O 1
ATOM 3796 N N . SER B 1 159 ? 3.533 46.982 84.558 1.00 6.11 157 SER B N 1
ATOM 3797 C CA . SER B 1 159 ? 3.882 45.962 83.572 1.00 5.39 157 SER B CA 1
ATOM 3798 C C . SER B 1 159 ? 5.355 45.990 83.253 1.00 5.36 157 SER B C 1
ATOM 3799 O O . SER B 1 159 ? 6.014 44.958 83.199 1.00 5.37 157 SER B O 1
ATOM 3802 N N . LEU B 1 160 ? 5.931 47.179 83.085 1.00 5.82 158 LEU B N 1
ATOM 3803 C CA . LEU B 1 160 ? 7.362 47.288 82.827 1.00 5.98 158 LEU B CA 1
ATOM 3804 C C . LEU B 1 160 ? 8.153 46.788 84.015 1.00 5.89 158 LEU B C 1
ATOM 3805 O O . LEU B 1 160 ? 9.148 46.059 83.839 1.00 6.05 158 LEU B O 1
ATOM 3810 N N . ALA B 1 161 ? 7.759 47.131 85.240 1.00 5.96 159 ALA B N 1
ATOM 3811 C CA . ALA B 1 161 ? 8.411 46.668 86.458 1.00 5.63 159 ALA B CA 1
ATOM 3812 C C . ALA B 1 161 ? 8.381 45.174 86.590 1.00 5.96 159 ALA B C 1
ATOM 3813 O O . ALA B 1 161 ? 9.262 44.565 87.206 1.00 5.94 159 ALA B O 1
ATOM 3815 N N . SER B 1 162 ? 7.339 44.536 86.041 1.00 5.78 160 SER B N 1
ATOM 3816 C CA . SER B 1 162 ? 7.145 43.101 86.201 1.00 5.56 160 SER B CA 1
ATOM 3817 C C . SER B 1 162 ? 8.255 42.276 85.575 1.00 5.37 160 SER B C 1
ATOM 3818 O O . SER B 1 162 ? 8.447 41.127 85.961 1.00 6.00 160 SER B O 1
ATOM 3821 N N . VAL B 1 163 ? 8.989 42.824 84.601 1.00 5.43 161 VAL B N 1
ATOM 3822 C CA . VAL B 1 163 ? 10.085 42.073 83.988 1.00 5.50 161 VAL B CA 1
ATOM 3823 C C . VAL B 1 163 ? 11.191 41.822 85.014 1.00 5.28 161 VAL B C 1
ATOM 3824 O O . VAL B 1 163 ? 11.576 40.690 85.263 1.00 5.87 161 VAL B O 1
ATOM 3831 N N . SER B 1 164 ? 11.696 42.895 85.629 1.00 5.78 162 SER B N 1
ATOM 3832 C CA . SER B 1 164 ? 12.726 42.741 86.665 1.00 6.20 162 SER B CA 1
ATOM 3833 C C . SER B 1 164 ? 12.222 41.892 87.810 1.00 6.08 162 SER B C 1
ATOM 3834 O O . SER B 1 164 ? 12.992 41.108 88.395 1.00 6.30 162 SER B O 1
ATOM 3837 N N . ARG B 1 165 ? 10.956 42.021 88.168 1.00 5.91 163 ARG B N 1
ATOM 3838 C CA . ARG B 1 165 ? 10.421 41.270 89.282 1.00 6.28 163 ARG B CA 1
ATOM 3839 C C . ARG B 1 165 ? 10.341 39.790 88.992 1.00 6.22 163 ARG B C 1
ATOM 3840 O O . ARG B 1 165 ? 10.623 38.958 89.856 1.00 7.05 163 ARG B O 1
ATOM 3848 N N . LEU B 1 166 ? 10.014 39.424 87.742 1.00 5.82 164 LEU B N 1
ATOM 3849 C CA . LEU B 1 166 ? 9.973 38.014 87.374 1.00 6.06 164 LEU B CA 1
ATOM 3850 C C . LEU B 1 166 ? 11.382 37.458 87.269 1.00 6.15 164 LEU B C 1
ATOM 3851 O O . LEU B 1 166 ? 11.645 36.340 87.714 1.00 6.97 164 LEU B O 1
ATOM 3856 N N . LEU B 1 167 ? 12.322 38.211 86.695 1.00 6.01 165 LEU B N 1
ATOM 3857 C CA . LEU B 1 167 ? 13.731 37.797 86.700 1.00 6.62 165 LEU B CA 1
ATOM 3858 C C . LEU B 1 167 ? 14.227 37.518 88.106 1.00 6.67 165 LEU B C 1
ATOM 3859 O O . LEU B 1 167 ? 15.065 36.648 88.302 1.00 8.24 165 LEU B O 1
ATOM 3864 N N . ALA B 1 168 ? 13.730 38.277 89.069 1.00 6.45 166 ALA B N 1
ATOM 3865 C CA . ALA B 1 168 ? 14.146 38.149 90.473 1.00 6.84 166 ALA B CA 1
ATOM 3866 C C . ALA B 1 168 ? 13.356 37.048 91.189 1.00 7.47 166 ALA B C 1
ATOM 3867 O O . ALA B 1 168 ? 13.665 36.749 92.353 1.00 8.07 166 ALA B O 1
ATOM 3869 N N . GLY B 1 169 ? 12.335 36.461 90.555 1.00 7.32 167 GLY B N 1
ATOM 3870 C CA . GLY B 1 169 ? 11.575 35.373 91.144 1.00 7.93 167 GLY B CA 1
ATOM 3871 C C . GLY B 1 169 ? 10.516 35.785 92.136 1.00 7.84 167 GLY B C 1
ATOM 3872 O O . GLY B 1 169 ? 10.023 34.890 92.834 1.00 10.69 167 GLY B O 1
ATOM 3873 N N . ILE B 1 170 ? 10.120 37.034 92.222 1.00 7.49 168 ILE B N 1
ATOM 3874 C CA . ILE B 1 170 ? 9.257 37.471 93.327 1.00 7.58 168 ILE B CA 1
ATOM 3875 C C . ILE B 1 170 ? 7.793 37.561 92.989 1.00 7.88 168 ILE B C 1
ATOM 3876 O O . ILE B 1 170 ? 6.987 37.838 93.886 1.00 9.51 168 ILE B O 1
ATOM 3881 N N . ASP B 1 171 ? 7.435 37.348 91.726 1.00 7.59 169 ASP B N 1
ATOM 3882 C CA . ASP B 1 171 ? 6.024 37.290 91.330 1.00 7.81 169 ASP B CA 1
ATOM 3883 C C . ASP B 1 171 ? 5.710 35.882 90.851 1.00 7.48 169 ASP B C 1
ATOM 3884 O O . ASP B 1 171 ? 6.535 35.235 90.211 1.00 8.58 169 ASP B O 1
ATOM 3889 N N . HIS B 1 172 ? 4.510 35.419 91.200 1.00 7.09 170 HIS B N 1
ATOM 3890 C CA . HIS B 1 172 ? 4.199 33.999 91.095 1.00 7.83 170 HIS B CA 1
ATOM 3891 C C . HIS B 1 172 ? 2.887 33.655 90.461 1.00 7.53 170 HIS B C 1
ATOM 3892 O O . HIS B 1 172 ? 2.596 32.472 90.314 1.00 9.35 170 HIS B O 1
ATOM 3899 N N . GLU B 1 173 ? 2.036 34.627 90.161 1.00 7.82 171 GLU B N 1
ATOM 3900 C CA . GLU B 1 173 ? 0.687 34.343 89.641 1.00 8.76 171 GLU B CA 1
ATOM 3901 C C . GLU B 1 173 ? 0.100 35.552 88.958 1.00 7.90 171 GLU B C 1
ATOM 3902 O O . GLU B 1 173 ? 0.548 36.691 89.147 1.00 8.56 171 GLU B O 1
ATOM 3913 N N . LEU B 1 174 ? -0.917 35.288 88.156 1.00 7.68 172 LEU B N 1
ATOM 3914 C CA . LEU B 1 174 ? -1.718 36.315 87.501 1.00 7.05 172 LEU B CA 1
ATOM 3915 C C . LEU B 1 174 ? -3.190 35.963 87.607 1.00 6.76 172 LEU B C 1
ATOM 3916 O O . LEU B 1 174 ? -3.560 34.789 87.653 1.00 7.51 172 LEU B O 1
ATOM 3921 N N . PRO B 1 175 ? -4.064 36.965 87.605 1.00 7.37 173 PRO B N 1
ATOM 3922 C CA . PRO B 1 175 ? -5.503 36.716 87.618 1.00 7.91 173 PRO B CA 1
ATOM 3923 C C . PRO B 1 175 ? -6.021 36.288 86.236 1.00 7.39 173 PRO B C 1
ATOM 3924 O O . PRO B 1 175 ? -5.517 36.739 85.194 1.00 7.83 173 PRO B O 1
ATOM 3928 N N . VAL B 1 176 ? -7.038 35.428 86.273 1.00 7.07 174 VAL B N 1
ATOM 3929 C CA . VAL B 1 176 ? -7.779 34.980 85.099 1.00 7.78 174 VAL B CA 1
ATOM 3930 C C . VAL B 1 176 ? -9.215 34.743 85.479 1.00 8.01 174 VAL B C 1
ATOM 3931 O O . VAL B 1 176 ? -9.572 34.657 86.647 1.00 9.53 174 VAL B O 1
ATOM 3935 N N . GLN B 1 177 ? -10.060 34.558 84.464 1.00 7.26 175 GLN B N 1
ATOM 3936 C CA . 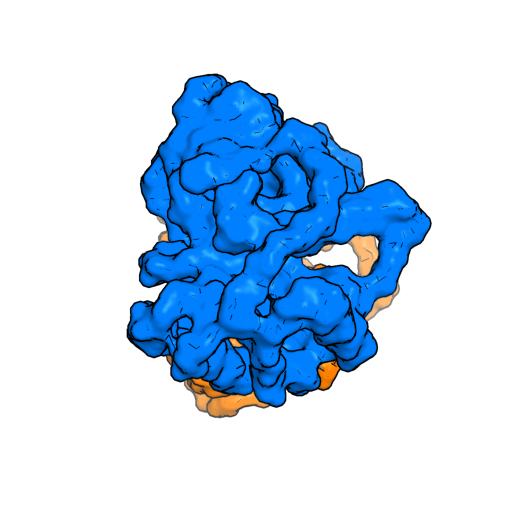GLN B 1 177 ? -11.460 34.231 84.691 1.00 8.66 175 GLN B CA 1
ATOM 3937 C C . GLN B 1 177 ? -11.836 33.106 83.733 1.00 7.66 175 GLN B C 1
ATOM 3938 O O . GLN B 1 177 ? -11.584 33.162 82.522 1.00 8.52 175 GLN B O 1
ATOM 3949 N N . HIS B 1 178 ? -12.489 32.088 84.251 1.00 7.63 176 HIS B N 1
ATOM 3950 C CA . HIS B 1 178 ? -13.009 31.012 83.420 1.00 7.75 176 HIS B CA 1
ATOM 3951 C C . HIS B 1 178 ? -14.078 31.516 82.501 1.00 7.85 176 HIS B C 1
ATOM 3952 O O . HIS B 1 178 ? -14.907 32.344 82.891 1.00 10.23 176 HIS B O 1
ATOM 3959 N N . LEU B 1 179 ? -14.096 31.019 81.268 1.00 7.53 177 LEU B N 1
ATOM 3960 C CA . LEU B 1 179 ? -15.089 31.410 80.250 1.00 8.55 177 LEU B CA 1
ATOM 3961 C C . LEU B 1 179 ? -15.883 30.242 79.727 1.00 9.07 177 LEU B C 1
ATOM 3962 O O . LEU B 1 179 ? -17.105 30.369 79.585 1.00 12.74 177 LEU B O 1
ATOM 3967 N N . GLY B 1 180 ? -15.274 29.114 79.436 1.00 8.31 178 GLY B N 1
ATOM 3968 C CA . GLY B 1 180 ? -15.995 27.989 78.855 1.00 9.43 178 GLY B CA 1
ATOM 3969 C C . GLY B 1 180 ? -15.303 26.688 79.091 1.00 8.06 178 GLY B C 1
ATOM 3970 O O . GLY B 1 180 ? -14.111 26.627 79.415 1.00 7.79 178 GLY B O 1
ATOM 3971 N N . GLY B 1 181 ? -16.051 25.616 78.938 1.00 8.61 179 GLY B N 1
ATOM 3972 C CA . GLY B 1 181 ? -15.493 24.293 79.120 1.00 8.87 179 GLY B CA 1
ATOM 3973 C C . GLY B 1 181 ? -15.324 23.932 80.578 1.00 8.72 179 GLY B C 1
ATOM 3974 O O . GLY B 1 181 ? -15.849 24.591 81.485 1.00 9.51 179 GLY B O 1
ATOM 3975 N N . HIS B 1 182 ? -14.621 22.839 80.857 1.00 8.57 180 HIS B N 1
ATOM 3976 C CA . HIS B 1 182 ? -14.539 22.335 82.217 1.00 8.91 180 HIS B CA 1
ATOM 3977 C C . HIS B 1 182 ? -13.780 23.292 83.114 1.00 9.07 180 HIS B C 1
ATOM 3978 O O . HIS B 1 182 ? -12.998 24.137 82.647 1.00 9.05 180 HIS B O 1
ATOM 3985 N N . LYS B 1 183 ? -14.033 23.167 84.402 1.00 9.42 181 LYS B N 1
ATOM 3986 C CA . LYS B 1 183 ? -13.463 24.005 85.453 1.00 9.91 181 LYS B CA 1
ATOM 3987 C C . LYS B 1 183 ? -12.396 23.329 86.284 1.00 10.39 181 LYS B C 1
ATOM 3988 O O . LYS B 1 183 ? -11.985 23.861 87.321 1.00 12.04 181 LYS B O 1
ATOM 3994 N N . GLN B 1 184 ? -11.946 22.158 85.890 1.00 9.81 182 GLN B N 1
ATOM 3995 C CA . GLN B 1 184 ? -10.939 21.446 86.644 1.00 10.69 182 GLN B CA 1
ATOM 3996 C C . GLN B 1 184 ? -9.556 22.031 86.487 1.00 9.46 182 GLN B C 1
ATOM 3997 O O . GLN B 1 184 ? -9.238 22.708 85.511 1.00 9.45 182 GLN B O 1
ATOM 4008 N N . ARG B 1 185 ? -8.742 21.817 87.502 1.00 9.43 183 ARG B N 1
ATOM 4009 C CA . ARG B 1 185 ? -7.361 22.274 87.516 1.00 9.09 183 ARG B CA 1
ATOM 4010 C C . ARG B 1 185 ? -6.634 21.774 86.284 1.00 8.64 183 ARG B C 1
ATOM 4011 O O . ARG B 1 185 ? -6.716 20.597 85.919 1.00 10.75 183 ARG B O 1
ATOM 4019 N N . VAL B 1 186 ? -5.878 22.660 85.658 1.00 7.65 184 VAL B N 1
ATOM 4020 C CA . VAL B 1 186 ? -5.028 22.340 84.508 1.00 7.31 184 VAL B CA 1
ATOM 4021 C C . VAL B 1 186 ? -3.586 22.669 84.841 1.00 7.38 184 VAL B C 1
ATOM 4022 O O . VAL B 1 186 ? -3.310 23.761 85.338 1.00 9.26 184 VAL B O 1
ATOM 4026 N N . GLU B 1 187 ? -2.678 21.752 84.576 1.00 7.37 185 GLU B N 1
ATOM 4027 C CA . GLU B 1 187 ? -1.252 21.985 84.805 1.00 7.61 185 GLU B CA 1
ATOM 4028 C C . GLU B 1 187 ? -0.505 21.657 83.516 1.00 7.02 185 GLU B C 1
ATOM 4029 O O . GLU B 1 187 ? -0.654 20.578 82.965 1.00 9.28 185 GLU B O 1
ATOM 4040 N N . GLY B 1 188 ? 0.327 22.589 83.057 1.00 7.17 186 GLY B N 1
ATOM 4041 C CA . GLY B 1 188 ? 1.107 22.373 81.847 1.00 7.06 186 GLY B CA 1
ATOM 4042 C C . GLY B 1 188 ? 1.940 23.591 81.558 1.00 6.71 186 GLY B C 1
ATOM 4043 O O . GLY B 1 188 ? 1.883 24.609 82.229 1.00 7.43 186 GLY B O 1
ATOM 4044 N N . ALA B 1 189 ? 2.749 23.485 80.504 1.00 7.62 187 ALA B N 1
ATOM 4045 C CA . ALA B 1 189 ? 3.661 24.562 80.131 1.00 7.40 187 ALA B CA 1
ATOM 4046 C C . ALA B 1 189 ? 2.884 25.758 79.602 1.00 6.17 187 ALA B C 1
ATOM 4047 O O . ALA B 1 189 ? 1.960 25.620 78.792 1.00 6.38 187 ALA B O 1
ATOM 4049 N N . LEU B 1 190 ? 3.311 26.950 79.981 1.00 6.36 188 LEU B N 1
ATOM 4050 C CA . LEU B 1 190 ? 2.788 28.184 79.448 1.00 6.27 188 LEU B CA 1
ATOM 4051 C C . LEU B 1 190 ? 3.412 28.482 78.112 1.00 5.44 188 LEU B C 1
ATOM 4052 O O . LEU B 1 190 ? 4.632 28.606 77.991 1.00 7.03 188 LEU B O 1
ATOM 4057 N N . ILE B 1 191 ? 2.580 28.575 77.072 1.00 5.50 189 ILE B N 1
ATOM 4058 C CA . ILE B 1 191 ? 3.030 28.815 75.708 1.00 5.33 189 ILE B CA 1
ATOM 4059 C C . ILE B 1 191 ? 2.160 29.882 75.075 1.00 5.41 189 ILE B C 1
ATOM 4060 O O . ILE B 1 191 ? 1.096 30.199 75.594 1.00 5.79 189 ILE B O 1
ATOM 4065 N N . GLY B 1 192 ? 2.582 30.365 73.921 1.00 5.27 190 GLY B N 1
ATOM 4066 C CA . GLY B 1 192 ? 1.740 31.246 73.135 1.00 5.74 190 GLY B CA 1
ATOM 4067 C C . GLY B 1 192 ? 2.245 32.661 73.032 1.00 5.34 190 GLY B C 1
ATOM 4068 O O . GLY B 1 192 ? 3.439 32.894 72.821 1.00 6.46 190 GLY B O 1
ATOM 4069 N N . GLY B 1 193 ? 1.328 33.605 73.154 1.00 4.89 191 GLY B N 1
ATOM 4070 C CA . GLY B 1 193 ? 1.588 35.004 72.933 1.00 5.44 191 GLY B CA 1
ATOM 4071 C C . GLY B 1 193 ? 0.722 35.527 71.808 1.00 5.37 191 GLY B C 1
ATOM 4072 O O . GLY B 1 193 ? -0.492 35.377 71.825 1.00 5.73 191 GLY B O 1
ATOM 4073 N N . ASN B 1 194 ? 1.353 36.196 70.841 1.00 5.29 192 ASN B N 1
ATOM 4074 C CA . ASN B 1 194 ? 0.590 36.892 69.815 1.00 5.09 192 ASN B CA 1
ATOM 4075 C C . ASN B 1 194 ? 0.040 35.921 68.785 1.00 5.38 192 ASN B C 1
ATOM 4076 O O . ASN B 1 194 ? 0.805 35.208 68.111 1.00 5.54 192 ASN B O 1
ATOM 4081 N N . LEU B 1 195 ? -1.273 35.904 68.621 1.00 4.94 193 LEU B N 1
ATOM 4082 C CA . LEU B 1 195 ? -1.953 34.976 67.745 1.00 5.10 193 LEU B CA 1
ATOM 4083 C C . LEU B 1 195 ? -1.471 35.101 66.310 1.00 4.94 193 LEU B C 1
ATOM 4084 O O . LEU B 1 195 ? -1.125 34.111 65.667 1.00 5.69 193 LEU B O 1
ATOM 4089 N N . THR B 1 196 ? -1.478 36.300 65.790 1.00 5.38 194 THR B N 1
ATOM 4090 C CA . THR B 1 196 ? -1.102 36.535 64.382 1.00 6.74 194 THR B CA 1
ATOM 4091 C C . THR B 1 196 ? 0.326 36.092 64.143 1.00 5.98 194 THR B C 1
ATOM 4092 O O . THR B 1 196 ? 0.615 35.419 63.137 1.00 6.37 194 THR B O 1
ATOM 4096 N N . ALA B 1 197 ? 1.262 36.463 64.999 1.00 5.99 195 ALA B N 1
ATOM 4097 C CA . ALA B 1 197 ? 2.651 36.157 64.771 1.00 6.82 195 ALA B CA 1
ATOM 4098 C C . ALA B 1 197 ? 2.903 34.653 64.784 1.00 5.70 195 ALA B C 1
ATOM 4099 O O . ALA B 1 197 ? 3.699 34.142 64.011 1.00 6.01 195 ALA B O 1
ATOM 4101 N N . LEU B 1 198 ? 2.238 33.941 65.700 1.00 5.66 196 LEU B N 1
ATOM 4102 C CA . LEU B 1 198 ? 2.406 32.502 65.739 1.00 5.92 196 LEU B CA 1
ATOM 4103 C C . LEU B 1 198 ? 1.786 31.841 64.525 1.00 5.46 196 LEU B C 1
ATOM 4104 O O . LEU B 1 198 ? 2.377 30.936 63.946 1.00 6.29 196 LEU B O 1
ATOM 4109 N N . ALA B 1 199 ? 0.590 32.262 64.129 1.00 5.41 197 ALA B N 1
ATOM 4110 C CA . ALA B 1 199 ? -0.038 31.685 62.945 1.00 5.58 197 ALA B CA 1
ATOM 4111 C C . ALA B 1 199 ? 0.851 31.875 61.727 1.00 5.53 197 ALA B C 1
ATOM 4112 O O . ALA B 1 199 ? 0.886 30.993 60.858 1.00 5.61 197 ALA B O 1
ATOM 4114 N N . CYS B 1 200 ? 1.549 32.997 61.637 1.00 5.37 198 CYS B N 1
ATOM 4115 C CA . CYS B 1 200 ? 2.392 33.290 60.479 1.00 5.76 198 CYS B CA 1
ATOM 4116 C C . CYS B 1 200 ? 3.678 32.486 60.399 1.00 5.16 198 CYS B C 1
ATOM 4117 O O . CYS B 1 200 ? 4.433 32.627 59.445 1.00 5.87 198 CYS B O 1
ATOM 4122 N N . MET B 1 201 ? 3.914 31.612 61.393 1.00 5.27 199 MET B N 1
ATOM 4123 C CA . MET B 1 201 ? 5.006 30.663 61.340 1.00 5.51 199 MET B CA 1
ATOM 4124 C C . MET B 1 201 ? 4.555 29.225 61.195 1.00 5.49 199 MET B C 1
ATOM 4125 O O . MET B 1 201 ? 5.382 28.319 61.116 1.00 5.96 199 MET B O 1
ATOM 4130 N N . ALA B 1 202 ? 3.249 28.958 61.179 1.00 5.29 200 ALA B N 1
ATOM 4131 C CA . ALA B 1 202 ? 2.764 27.604 60.973 1.00 5.75 200 ALA B CA 1
ATOM 4132 C C . ALA B 1 202 ? 3.297 27.091 59.642 1.00 6.14 200 ALA B C 1
ATOM 4133 O O . ALA B 1 202 ? 3.414 27.832 58.652 1.00 6.37 200 ALA B O 1
ATOM 4135 N N . GLY B 1 203 ? 3.639 25.805 59.608 1.00 5.93 201 GLY B N 1
ATOM 4136 C CA . GLY B 1 203 ? 4.214 25.181 58.427 1.00 6.11 201 GLY B CA 1
ATOM 4137 C C . GLY B 1 203 ? 5.681 25.409 58.230 1.00 5.82 201 GLY B C 1
ATOM 4138 O O . GLY B 1 203 ? 6.221 25.018 57.217 1.00 6.47 201 GLY B O 1
ATOM 4139 N N . THR B 1 204 ? 6.327 26.067 59.192 1.00 6.11 202 THR B N 1
ATOM 4140 C CA . THR B 1 204 ? 7.751 26.376 59.117 1.00 5.82 202 THR B CA 1
ATOM 4141 C C . THR B 1 204 ? 8.441 25.887 60.375 1.00 6.30 202 THR B C 1
ATOM 4142 O O . THR B 1 204 ? 7.794 25.544 61.371 1.00 6.53 202 THR B O 1
ATOM 4146 N N . LEU B 1 205 ? 9.765 25.957 60.368 1.00 6.55 203 LEU B N 1
ATOM 4147 C CA . LEU B 1 205 ? 10.558 25.607 61.553 1.00 7.46 203 LEU B CA 1
ATOM 4148 C C . LEU B 1 205 ? 10.208 26.438 62.762 1.00 7.22 203 LEU B C 1
ATOM 4149 O O . LEU B 1 205 ? 10.570 26.040 63.870 1.00 9.52 203 LEU B O 1
ATOM 4154 N N . GLY B 1 206 ? 9.594 27.593 62.607 1.00 6.41 204 GLY B N 1
ATOM 4155 C CA . GLY B 1 206 ? 9.197 28.427 63.712 1.00 6.93 204 GLY B CA 1
ATOM 4156 C C . GLY B 1 206 ? 7.818 28.238 64.237 1.00 5.66 204 GLY B C 1
ATOM 4157 O O . GLY B 1 206 ? 7.354 29.037 65.058 1.00 6.06 204 GLY B O 1
ATOM 4158 N N . GLY B 1 207 ? 7.094 27.215 63.794 1.00 5.82 205 GLY B N 1
ATOM 4159 C CA . GLY B 1 207 ? 5.770 26.966 64.336 1.00 6.03 205 GLY B CA 1
ATOM 4160 C C . GLY B 1 207 ? 5.813 26.839 65.853 1.00 5.56 205 GLY B C 1
ATOM 4161 O O . GLY B 1 207 ? 6.796 26.361 66.428 1.00 6.38 205 GLY B O 1
ATOM 4162 N N . LEU B 1 208 ? 4.721 27.223 66.478 1.00 5.52 206 LEU B N 1
ATOM 4163 C CA . LEU B 1 208 ? 4.595 27.146 67.953 1.00 5.51 206 LEU B CA 1
ATOM 4164 C C . LEU B 1 208 ? 4.972 25.786 68.487 1.00 5.02 206 LEU B C 1
ATOM 4165 O O . LEU B 1 208 ? 4.481 24.758 68.031 1.00 5.63 206 LEU B O 1
ATOM 4170 N N . HIS B 1 209 ? 5.796 25.767 69.529 1.00 4.94 207 HIS B N 1
ATOM 4171 C CA . HIS B 1 209 ? 6.079 24.568 70.275 1.00 4.87 207 HIS B CA 1
ATOM 4172 C C . HIS B 1 209 ? 4.917 24.315 71.234 1.00 5.14 207 HIS B C 1
ATOM 4173 O O . HIS B 1 209 ? 4.666 25.131 72.131 1.00 5.63 207 HIS B O 1
ATOM 4180 N N . ALA B 1 210 ? 4.184 23.222 71.052 1.00 4.93 208 ALA B N 1
ATOM 4181 C CA . ALA B 1 210 ? 2.919 23.019 71.753 1.00 5.68 208 ALA B CA 1
ATOM 4182 C C . ALA B 1 210 ? 2.779 21.601 72.286 1.00 5.70 208 ALA B C 1
ATOM 4183 O O . ALA B 1 210 ? 1.932 20.830 71.858 1.00 6.03 208 ALA B O 1
ATOM 4185 N N . PRO B 1 211 ? 3.570 21.265 73.324 1.00 5.72 209 PRO B N 1
ATOM 4186 C CA . PRO B 1 211 ? 3.443 19.929 73.932 1.00 6.72 209 PRO B CA 1
ATOM 4187 C C . PRO B 1 211 ? 2.039 19.693 74.428 1.00 6.52 209 PRO B C 1
ATOM 4188 O O . PRO B 1 211 ? 1.320 20.596 74.867 1.00 6.58 209 PRO B O 1
ATOM 4192 N N . ALA B 1 212 ? 1.652 18.407 74.435 1.00 7.16 210 ALA B N 1
ATOM 4193 C CA . ALA B 1 212 ? 0.391 18.042 75.025 1.00 7.76 210 ALA B CA 1
ATOM 4194 C C . ALA B 1 212 ? 0.281 18.584 76.446 1.00 7.21 210 ALA B C 1
ATOM 4195 O O . ALA B 1 212 ? 1.238 18.569 77.207 1.00 8.33 210 ALA B O 1
ATOM 4197 N N . GLY B 1 213 ? -0.899 19.052 76.785 1.00 6.72 211 GLY B N 1
ATOM 4198 C CA . GLY B 1 213 ? -1.185 19.552 78.124 1.00 7.39 211 GLY B CA 1
ATOM 4199 C C . GLY B 1 213 ? -0.894 21.002 78.358 1.00 7.10 211 GLY B C 1
ATOM 4200 O O . GLY B 1 213 ? -1.168 21.525 79.459 1.00 7.64 211 GLY B O 1
ATOM 4201 N N . SER B 1 214 ? -0.332 21.689 77.356 1.00 6.57 212 SER B N 1
ATOM 4202 C CA . SER B 1 214 ? 0.077 23.087 77.538 1.00 6.56 212 SER B CA 1
ATOM 4203 C C . SER B 1 214 ? -1.103 24.015 77.718 1.00 6.08 212 SER B C 1
ATOM 4204 O O . SER B 1 214 ? -2.236 23.755 77.301 1.00 6.45 212 SER B O 1
ATOM 4207 N N . ILE B 1 215 ? -0.787 25.159 78.330 1.00 5.63 213 ILE B N 1
ATOM 4208 C CA . ILE B 1 215 ? -1.715 26.279 78.515 1.00 5.70 213 ILE B CA 1
ATOM 4209 C C . ILE B 1 215 ? -1.367 27.314 77.479 1.00 5.59 213 ILE B C 1
ATOM 4210 O O . ILE B 1 215 ? -0.294 27.948 77.542 1.00 6.20 213 ILE B O 1
ATOM 4215 N N . LEU B 1 216 ? -2.228 27.466 76.461 1.00 5.26 214 LEU B N 1
ATOM 4216 C CA . LEU B 1 216 ? -2.000 28.330 75.324 1.00 5.59 214 LEU B CA 1
ATOM 4217 C C . LEU B 1 216 ? -2.565 29.706 75.598 1.00 5.08 214 LEU B C 1
ATOM 4218 O O . LEU B 1 216 ? -3.782 29.877 75.629 1.00 6.13 214 LEU B O 1
ATOM 4223 N N . VAL B 1 217 ? -1.685 30.674 75.802 1.00 5.02 215 VAL B N 1
ATOM 4224 C CA . VAL B 1 217 ? -2.047 32.062 75.979 1.00 5.09 215 VAL B CA 1
ATOM 4225 C C . VAL B 1 217 ? -2.143 32.705 74.600 1.00 5.17 215 VAL B C 1
ATOM 4226 O O . VAL B 1 217 ? -1.250 32.515 73.765 1.00 5.24 215 VAL B O 1
ATOM 4230 N N . LEU B 1 218 ? -3.193 33.495 74.368 1.00 5.36 216 LEU B N 1
ATOM 4231 C CA . LEU B 1 218 ? -3.320 34.232 73.113 1.00 5.57 216 LEU B CA 1
ATOM 4232 C C . LEU B 1 218 ? -3.739 35.664 73.394 1.00 5.04 216 LEU B C 1
ATOM 4233 O O . LEU B 1 218 ? -4.665 35.912 74.162 1.00 5.87 216 LEU B O 1
ATOM 4238 N N . GLU B 1 219 ? -3.102 36.602 72.693 1.00 5.45 217 GLU B N 1
ATOM 4239 C CA . GLU B 1 219 ? -3.455 38.023 72.691 1.00 5.18 217 GLU B CA 1
ATOM 4240 C C . GLU B 1 219 ? -3.296 38.519 71.266 1.00 5.02 217 GLU B C 1
ATOM 4241 O O . GLU B 1 219 ? -2.570 37.936 70.474 1.00 5.25 217 GLU B O 1
ATOM 4247 N N . ASP B 1 220 ? -3.900 39.649 70.951 1.00 5.40 218 ASP B N 1
ATOM 4248 C CA . ASP B 1 220 ? -3.580 40.287 69.670 1.00 5.54 218 ASP B CA 1
ATOM 4249 C C . ASP B 1 220 ? -3.952 41.750 69.673 1.00 5.95 218 ASP B C 1
ATOM 4250 O O . ASP B 1 220 ? -4.461 42.306 70.669 1.00 6.11 218 ASP B O 1
ATOM 4255 N N . VAL B 1 221 ? -3.722 42.388 68.541 1.00 6.16 219 VAL B N 1
ATOM 4256 C CA . VAL B 1 221 ? -3.874 43.819 68.375 1.00 6.47 219 VAL B CA 1
ATOM 4257 C C . VAL B 1 221 ? -4.205 44.134 66.923 1.00 6.60 219 VAL B C 1
ATOM 4258 O O . VAL B 1 221 ? -3.613 43.540 66.002 1.00 7.03 219 VAL B O 1
ATOM 4262 N N . GLY B 1 222 ? -5.077 45.100 66.697 1.00 7.02 220 GLY B N 1
ATOM 4263 C CA . GLY B 1 222 ? -5.209 45.679 65.370 1.00 8.57 220 GLY B CA 1
ATOM 4264 C C . GLY B 1 222 ? -5.785 44.790 64.317 1.00 9.04 220 GLY B C 1
ATOM 4265 O O . GLY B 1 222 ? -5.413 44.925 63.150 1.00 14.17 220 GLY B O 1
ATOM 4266 N N . GLU B 1 223 ? -6.700 43.899 64.649 1.00 7.13 221 GLU B N 1
ATOM 4267 C CA . GLU B 1 223 ? -7.225 42.949 63.697 1.00 8.04 221 GLU B CA 1
ATOM 4268 C C . GLU B 1 223 ? -8.738 42.950 63.636 1.00 7.20 221 GLU B C 1
ATOM 4269 O O . GLU B 1 223 ? -9.410 42.972 64.677 1.00 8.01 221 GLU B O 1
ATOM 4275 N N . PRO B 1 224 ? -9.310 42.837 62.443 1.00 6.88 222 PRO B N 1
ATOM 4276 C CA . PRO B 1 224 ? -10.725 42.516 62.271 1.00 6.95 222 PRO B CA 1
ATOM 4277 C C . PRO B 1 224 ? -10.983 41.109 62.742 1.00 5.99 222 PRO B C 1
ATOM 4278 O O . PRO B 1 224 ? -10.100 40.240 62.722 1.00 6.46 222 PRO B O 1
ATOM 4282 N N . TYR B 1 225 ? -12.216 40.825 63.161 1.00 6.11 223 TYR B N 1
ATOM 4283 C CA . TYR B 1 225 ? -12.526 39.521 63.705 1.00 5.97 223 TYR B CA 1
ATOM 4284 C C . TYR B 1 225 ? -12.259 38.399 62.718 1.00 5.95 223 TYR B C 1
ATOM 4285 O O . TYR B 1 225 ? -11.773 37.336 63.120 1.00 6.22 223 TYR B O 1
ATOM 4294 N N . TYR B 1 226 ? -12.546 38.587 61.423 1.00 5.91 224 TYR B N 1
ATOM 4295 C CA . TYR B 1 226 ? -12.335 37.466 60.506 1.00 5.93 224 TYR B CA 1
ATOM 4296 C C . TYR B 1 226 ? -10.855 37.101 60.417 1.00 5.63 224 TYR B C 1
ATOM 4297 O O . TYR B 1 226 ? -10.528 35.938 60.193 1.00 6.22 224 TYR B O 1
ATOM 4306 N N . ARG B 1 227 ? -9.963 38.092 60.560 1.00 6.05 225 ARG B N 1
ATOM 4307 C CA . ARG B 1 227 ? -8.524 37.804 60.525 1.00 6.46 225 ARG B CA 1
ATOM 4308 C C . ARG B 1 227 ? -8.096 37.049 61.772 1.00 6.11 225 ARG B C 1
ATOM 4309 O O . ARG B 1 227 ? -7.277 36.145 61.701 1.00 6.32 225 ARG B O 1
ATOM 4324 N N . LEU B 1 228 ? -8.664 37.406 62.926 1.00 6.07 226 LEU B N 1
ATOM 4325 C CA . LEU B 1 228 ? -8.428 36.655 64.132 1.00 6.45 226 LEU B CA 1
ATOM 4326 C C . LEU B 1 228 ? -8.881 35.217 63.997 1.00 5.90 226 LEU B C 1
ATOM 4327 O O . LEU B 1 228 ? -8.191 34.290 64.401 1.00 6.03 226 LEU B O 1
ATOM 4332 N N . GLU B 1 229 ? -10.102 35.012 63.437 1.00 5.75 227 GLU B N 1
ATOM 4333 C CA . GLU B 1 229 ? -10.590 33.673 63.231 1.00 5.00 227 GLU B CA 1
ATOM 4334 C C . GLU B 1 229 ? -9.681 32.895 62.297 1.00 5.40 227 GLU B C 1
ATOM 4335 O O . GLU B 1 229 ? -9.359 31.726 62.541 1.00 5.33 227 GLU B O 1
ATOM 4341 N N . ARG B 1 230 ? -9.285 33.512 61.191 1.00 5.08 228 ARG B N 1
ATOM 4342 C CA . ARG B 1 230 ? -8.421 32.840 60.217 1.00 4.94 228 ARG B CA 1
ATOM 4343 C C . ARG B 1 230 ? -7.109 32.439 60.879 1.00 5.12 228 ARG B C 1
ATOM 4344 O O . ARG B 1 230 ? -6.612 31.316 60.639 1.00 5.10 228 ARG B O 1
ATOM 4352 N N . SER B 1 231 ? -6.516 33.293 61.688 1.00 5.11 229 SER B N 1
ATOM 4353 C CA . SER B 1 231 ? -5.298 32.962 62.399 1.00 5.27 229 SER B CA 1
ATOM 4354 C C . SER B 1 231 ? -5.520 31.843 63.438 1.00 5.18 229 SER B C 1
ATOM 4355 O O . SER B 1 231 ? -4.668 30.972 63.564 1.00 5.09 229 SER B O 1
ATOM 4358 N N . LEU B 1 232 ? -6.627 31.876 64.147 1.00 4.96 230 LEU B N 1
ATOM 4359 C CA . 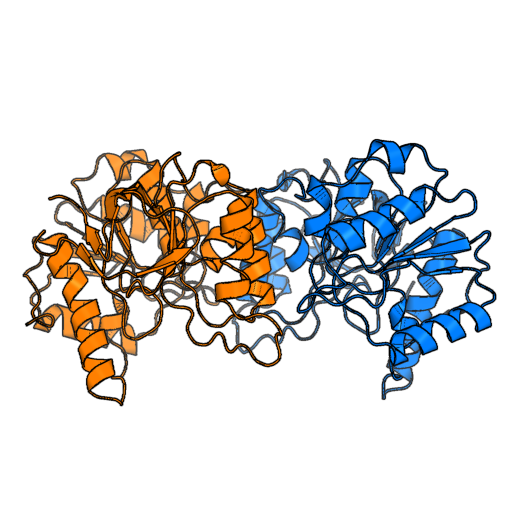LEU B 1 232 ? -6.936 30.856 65.139 1.00 5.32 230 LEU B CA 1
ATOM 4360 C C . LEU B 1 232 ? -7.135 29.512 64.488 1.00 4.70 230 LEU B C 1
ATOM 4361 O O . LEU B 1 232 ? -6.626 28.498 64.954 1.00 5.07 230 LEU B O 1
ATOM 4366 N N . TRP B 1 233 ? -7.894 29.495 63.389 1.00 5.00 231 TRP B N 1
ATOM 4367 C CA . TRP B 1 233 ? -8.118 28.236 62.660 1.00 5.17 231 TRP B CA 1
ATOM 4368 C C . TRP B 1 233 ? -6.771 27.668 62.232 1.00 4.98 231 TRP B C 1
ATOM 4369 O O . TRP B 1 233 ? -6.501 26.451 62.427 1.00 5.16 231 TRP B O 1
ATOM 4380 N N . GLN B 1 234 ? -5.916 28.479 61.625 1.00 4.69 232 GLN B N 1
ATOM 4381 C CA . GLN B 1 234 ? -4.605 28.019 61.208 1.00 5.15 232 GLN B CA 1
ATOM 4382 C C . GLN B 1 234 ? -3.788 27.470 62.368 1.00 5.03 232 GLN B C 1
ATOM 4383 O O . GLN B 1 234 ? -3.209 26.391 62.318 1.00 5.04 232 GLN B O 1
ATOM 4389 N N . LEU B 1 235 ? -3.675 28.285 63.429 1.00 4.82 233 LEU B N 1
ATOM 4390 C CA . LEU B 1 235 ? -2.842 27.885 64.538 1.00 5.14 233 LEU B CA 1
ATOM 4391 C C . LEU B 1 235 ? -3.321 26.571 65.135 1.00 5.00 233 LEU B C 1
ATOM 4392 O O . LEU B 1 235 ? -2.537 25.635 65.328 1.00 5.20 233 LEU B O 1
ATOM 4397 N N . LEU B 1 236 ? -4.612 26.492 65.442 1.00 5.48 234 LEU B N 1
ATOM 4398 C CA . LEU B 1 236 ? -5.138 25.274 66.053 1.00 5.41 234 LEU B CA 1
ATOM 4399 C C . LEU B 1 236 ? -5.051 24.089 65.126 1.00 5.80 234 LEU B C 1
ATOM 4400 O O . LEU B 1 236 ? -4.685 22.988 65.571 1.00 6.54 234 LEU B O 1
ATOM 4405 N N . GLU B 1 237 ? -5.355 24.225 63.832 1.00 5.47 235 GLU B N 1
ATOM 4406 C CA . GLU B 1 237 ? -5.206 23.115 62.899 1.00 5.70 235 GLU B CA 1
ATOM 4407 C C . GLU B 1 237 ? -3.776 22.659 62.778 1.00 5.77 235 GLU B C 1
ATOM 4408 O O . GLU B 1 237 ? -3.506 21.493 62.528 1.00 7.14 235 GLU B O 1
ATOM 4419 N N . SER B 1 238 ? -2.818 23.557 62.949 1.00 5.16 236 SER B N 1
ATOM 4420 C CA . SER B 1 238 ? -1.409 23.217 62.781 1.00 5.49 236 SER B CA 1
ATOM 4421 C C . SER B 1 238 ? -0.786 22.510 63.964 1.00 5.26 236 SER B C 1
ATOM 4422 O O . SER B 1 238 ? 0.275 21.905 63.810 1.00 6.00 236 SER B O 1
ATOM 4425 N N . ILE B 1 239 ? -1.400 22.612 65.126 1.00 5.64 237 ILE B N 1
ATOM 4426 C CA . ILE B 1 239 ? -0.906 21.950 66.335 1.00 5.44 237 ILE B CA 1
ATOM 4427 C C . ILE B 1 239 ? -1.835 20.790 66.656 1.00 5.68 237 ILE B C 1
ATOM 4428 O O . ILE B 1 239 ? -2.790 20.510 65.923 1.00 7.23 237 ILE B O 1
ATOM 4433 N N . ASP B 1 240 ? -1.572 20.064 67.737 1.00 5.97 238 ASP B N 1
ATOM 4434 C CA . ASP B 1 240 ? -2.450 18.984 68.172 1.00 6.21 238 ASP B CA 1
ATOM 4435 C C . ASP B 1 240 ? -3.408 19.585 69.174 1.00 6.19 238 ASP B C 1
ATOM 4436 O O . ASP B 1 240 ? -3.226 19.473 70.395 1.00 7.12 238 ASP B O 1
ATOM 4441 N N . ALA B 1 241 ? -4.400 20.305 68.667 1.00 6.83 239 ALA B N 1
ATOM 4442 C CA . ALA B 1 241 ? -5.147 21.224 69.521 1.00 6.83 239 ALA B CA 1
ATOM 4443 C C . ALA B 1 241 ? -5.950 20.520 70.590 1.00 6.58 239 ALA B C 1
ATOM 4444 O O . ALA B 1 241 ? -6.090 21.044 71.696 1.00 6.62 239 ALA B O 1
ATOM 4446 N N . ARG B 1 242 ? -6.501 19.356 70.284 1.00 6.83 240 ARG B N 1
ATOM 4447 C CA . ARG B 1 242 ? -7.296 18.610 71.254 1.00 8.06 240 ARG B CA 1
ATOM 4448 C C . ARG B 1 242 ? -6.460 18.163 72.456 1.00 7.40 240 ARG B C 1
ATOM 4449 O O . ARG B 1 242 ? -7.029 17.806 73.480 1.00 9.34 240 ARG B O 1
ATOM 4464 N N . GLN B 1 243 ? -5.147 18.145 72.332 1.00 6.45 241 GLN B N 1
ATOM 4465 C CA . GLN B 1 243 ? -4.268 17.778 73.427 1.00 6.85 241 GLN B CA 1
ATOM 4466 C C . GLN B 1 243 ? -3.877 18.940 74.312 1.00 7.29 241 GLN B C 1
ATOM 4467 O O . GLN B 1 243 ? -3.213 18.731 75.330 1.00 7.88 241 GLN B O 1
ATOM 4473 N N . LEU B 1 244 ? -4.285 20.169 74.001 1.00 6.90 242 LEU B N 1
ATOM 4474 C CA . LEU B 1 244 ? -3.997 21.297 74.901 1.00 6.62 242 LEU B CA 1
ATOM 4475 C C . LEU B 1 244 ? -4.661 21.098 76.243 1.00 6.40 242 LEU B C 1
ATOM 4476 O O . LEU B 1 244 ? -5.743 20.551 76.332 1.00 7.15 242 LEU B O 1
ATOM 4481 N N . GLY B 1 245 ? -4.029 21.637 77.270 1.00 6.38 243 GLY B N 1
ATOM 4482 C CA . GLY B 1 245 ? -4.676 21.718 78.571 1.00 6.72 243 GLY B CA 1
ATOM 4483 C C . GLY B 1 245 ? -5.732 22.793 78.673 1.00 6.02 243 GLY B C 1
ATOM 4484 O O . GLY B 1 245 ? -6.790 22.585 79.277 1.00 6.87 243 GLY B O 1
ATOM 4485 N N . ALA B 1 246 ? -5.452 23.970 78.104 1.00 5.87 244 ALA B N 1
ATOM 4486 C CA . ALA B 1 246 ? -6.374 25.102 78.168 1.00 6.11 244 ALA B CA 1
ATOM 4487 C C . ALA B 1 246 ? -5.960 26.139 77.160 1.00 5.54 244 ALA B C 1
ATOM 4488 O O . ALA B 1 246 ? -4.805 26.155 76.709 1.00 6.16 244 ALA B O 1
ATOM 4490 N N . ILE B 1 247 ? -6.880 27.037 76.848 1.00 6.09 245 ILE B N 1
ATOM 4491 C CA . ILE B 1 247 ? -6.613 28.288 76.133 1.00 6.13 245 ILE B CA 1
ATOM 4492 C C . ILE B 1 247 ? -6.936 29.412 77.111 1.00 5.77 245 ILE B C 1
ATOM 4493 O O . ILE B 1 247 ? -8.000 29.417 77.704 1.00 6.40 245 ILE B O 1
ATOM 4498 N N . CYS B 1 248 ? -6.016 30.355 77.232 1.00 5.92 246 CYS B N 1
ATOM 4499 C CA . CYS B 1 248 ? -6.154 31.490 78.123 1.00 6.26 246 CYS B CA 1
ATOM 4500 C C . CYS B 1 248 ? -6.000 32.794 77.358 1.00 5.64 246 CYS B C 1
ATOM 4501 O O . CYS B 1 248 ? -4.897 33.084 76.891 1.00 6.80 246 CYS B O 1
ATOM 4506 N N . LEU B 1 249 ? -7.071 33.538 77.187 1.00 5.85 247 LEU B N 1
ATOM 4507 C CA . LEU B 1 249 ? -7.019 34.778 76.419 1.00 5.95 247 LEU B CA 1
ATOM 4508 C C . LEU B 1 249 ? -6.511 35.933 77.279 1.00 5.83 247 LEU B C 1
ATOM 4509 O O . LEU B 1 249 ? -7.009 36.185 78.385 1.00 6.12 247 LEU B O 1
ATOM 4514 N N . GLY B 1 250 ? -5.514 36.619 76.732 1.00 5.90 248 GLY B N 1
ATOM 4515 C CA . GLY B 1 250 ? -5.159 37.969 77.157 1.00 5.82 248 GLY B CA 1
ATOM 4516 C C . GLY B 1 250 ? -6.024 38.958 76.413 1.00 5.64 248 GLY B C 1
ATOM 4517 O O . GLY B 1 250 ? -7.180 38.672 76.062 1.00 6.52 248 GLY B O 1
ATOM 4518 N N . SER B 1 251 ? -5.507 40.169 76.214 1.00 6.00 249 SER B N 1
ATOM 4519 C CA . SER B 1 251 ? -6.284 41.204 75.614 1.00 6.06 249 SER B CA 1
ATOM 4520 C C . SER B 1 251 ? -6.252 41.172 74.092 1.00 5.29 249 SER B C 1
ATOM 4521 O O . SER B 1 251 ? -5.294 40.698 73.472 1.00 5.62 249 SER B O 1
ATOM 4524 N N . PHE B 1 252 ? -7.281 41.747 73.508 1.00 6.27 250 PHE B N 1
ATOM 4525 C CA . PHE B 1 252 ? -7.440 41.938 72.070 1.00 6.44 250 PHE B CA 1
ATOM 4526 C C . PHE B 1 252 ? -7.731 43.398 71.905 1.00 7.54 250 PHE B C 1
ATOM 4527 O O . PHE B 1 252 ? -8.870 43.839 72.021 1.00 10.78 250 PHE B O 1
ATOM 4535 N N . THR B 1 253 ? -6.687 44.191 71.689 1.00 7.41 251 THR B N 1
ATOM 4536 C CA . THR B 1 253 ? -6.779 45.626 71.721 1.00 8.42 251 THR B CA 1
ATOM 4537 C C . THR B 1 253 ? -6.829 46.185 70.311 1.00 7.55 251 THR B C 1
ATOM 4538 O O . THR B 1 253 ? -6.224 45.647 69.391 1.00 8.12 251 THR B O 1
ATOM 4545 N N . ASP B 1 254 ? -7.544 47.281 70.133 1.00 8.39 252 ASP B N 1
ATOM 4546 C CA . ASP B 1 254 ? -7.737 47.854 68.820 1.00 9.41 252 ASP B CA 1
ATOM 4547 C C . ASP B 1 254 ? -8.221 46.794 67.819 1.00 9.03 252 ASP B C 1
ATOM 4548 O O . ASP B 1 254 ? -7.790 46.756 66.671 1.00 9.50 252 ASP B O 1
ATOM 4557 N N . CYS B 1 255 ? -9.129 45.947 68.287 1.00 8.14 253 CYS B N 1
ATOM 4558 C CA . CYS B 1 255 ? -9.786 44.940 67.474 1.00 9.66 253 CYS B CA 1
ATOM 4559 C C . CYS B 1 255 ? -11.304 45.229 67.530 1.00 11.06 253 CYS B C 1
ATOM 4560 O O . CYS B 1 255 ? -12.057 44.482 68.130 1.00 10.62 253 CYS B O 1
ATOM 4563 N N . PRO B 1 256 ? -11.765 46.376 67.082 1.00 12.51 254 PRO B N 1
ATOM 4564 C CA . PRO B 1 256 ? -13.192 46.656 67.198 1.00 13.38 254 PRO B CA 1
ATOM 4565 C C . PRO B 1 256 ? -14.066 45.625 66.482 1.00 13.90 254 PRO B C 1
ATOM 4566 O O . PRO B 1 256 ? -13.714 45.130 65.408 1.00 11.87 254 PRO B O 1
ATOM 4570 N N . ARG B 1 257 ? -15.192 45.312 67.085 1.00 12.94 255 ARG B N 1
ATOM 4571 C CA . ARG B 1 257 ? -16.147 44.371 66.526 1.00 11.98 255 ARG B CA 1
ATOM 4572 C C . ARG B 1 257 ? -16.777 44.828 65.240 1.00 11.88 255 ARG B C 1
ATOM 4573 O O . ARG B 1 257 ? -17.132 43.997 64.358 1.00 11.65 255 ARG B O 1
ATOM 4581 N N . LYS B 1 258 ? -16.950 46.130 65.127 1.00 13.33 256 LYS B N 1
ATOM 4582 C CA . LYS B 1 258 ? -17.639 46.719 63.999 1.00 15.37 256 LYS B CA 1
ATOM 4583 C C . LYS B 1 258 ? -19.008 46.064 63.834 1.00 15.98 256 LYS B C 1
ATOM 4584 O O . LYS B 1 258 ? -19.760 45.952 64.778 1.00 19.04 256 LYS B O 1
ATOM 4590 N N . GLU B 1 259 ? -19.286 45.580 62.679 1.00 16.66 257 GLU B N 1
ATOM 4591 C CA . GLU B 1 259 ? -20.637 45.034 62.504 1.00 18.75 257 GLU B CA 1
ATOM 4592 C C . GLU B 1 259 ? -20.720 43.534 62.705 1.00 14.06 257 GLU B C 1
ATOM 4593 O O . GLU B 1 259 ? -21.739 42.933 62.379 1.00 13.98 257 GLU B O 1
ATOM 4604 N N . VAL B 1 260 ? -19.649 42.889 63.166 1.00 9.53 258 VAL B N 1
ATOM 4605 C CA . VAL B 1 260 ? -19.630 41.445 63.183 1.00 8.26 258 VAL B CA 1
ATOM 4606 C C . VAL B 1 260 ? -20.698 40.908 64.152 1.00 7.76 258 VAL B C 1
ATOM 4607 O O . VAL B 1 260 ? -20.850 41.393 65.290 1.00 8.99 258 VAL B O 1
ATOM 4611 N N . ALA B 1 261 ? -21.429 39.891 63.700 1.00 7.62 259 ALA B N 1
ATOM 4612 C CA . ALA B 1 261 ? -22.585 39.402 64.422 1.00 7.93 259 ALA B CA 1
ATOM 4613 C C . ALA B 1 261 ? -22.280 38.655 65.693 1.00 7.29 259 ALA B C 1
ATOM 4614 O O . ALA B 1 261 ? -23.147 38.515 66.553 1.00 9.18 259 ALA B O 1
ATOM 4616 N N . HIS B 1 262 ? -21.095 38.088 65.775 1.00 6.73 260 HIS B N 1
ATOM 4617 C CA . HIS B 1 262 ? -20.632 37.303 66.901 1.00 6.42 260 HIS B CA 1
ATOM 4618 C C . HIS B 1 262 ? -19.565 38.060 67.661 1.00 7.12 260 HIS B C 1
ATOM 4619 O O . HIS B 1 262 ? -18.668 38.652 67.069 1.00 7.99 260 HIS B O 1
ATOM 4626 N N . SER B 1 263 ? -19.629 38.010 68.995 1.00 7.20 261 SER B N 1
ATOM 4627 C CA . SER B 1 263 ? -18.594 38.575 69.819 1.00 7.55 261 SER B CA 1
ATOM 4628 C C . SER B 1 263 ? -17.321 37.750 69.665 1.00 7.92 261 SER B C 1
ATOM 4629 O O . SER B 1 263 ? -17.299 36.583 69.213 1.00 7.69 261 SER B O 1
ATOM 4632 N N . LEU B 1 264 ? -16.216 38.328 70.121 1.00 8.92 262 LEU B N 1
ATOM 4633 C CA . LEU B 1 264 ? -14.958 37.616 70.086 1.00 10.81 262 LEU B CA 1
ATOM 4634 C C . LEU B 1 264 ? -15.018 36.370 70.973 1.00 9.82 262 LEU B C 1
ATOM 4635 O O . LEU B 1 264 ? -14.491 35.300 70.603 1.00 11.89 262 LEU B O 1
ATOM 4640 N N . GLU B 1 265 ? -15.667 36.468 72.126 1.00 9.81 263 GLU B N 1
ATOM 4641 C CA . GLU B 1 265 ? -15.826 35.337 72.992 1.00 10.44 263 GLU B CA 1
ATOM 4642 C C . GLU B 1 265 ? -16.717 34.256 72.382 1.00 9.60 263 GLU B C 1
ATOM 4643 O O . GLU B 1 265 ? -16.480 33.074 72.603 1.00 9.64 263 GLU B O 1
ATOM 4654 N N . ARG B 1 266 ? -17.733 34.639 71.629 1.00 8.04 264 ARG B N 1
ATOM 4655 C CA . ARG B 1 266 ? -18.591 33.697 70.887 1.00 8.12 264 ARG B CA 1
ATOM 4656 C C . ARG B 1 266 ? -17.761 32.938 69.861 1.00 7.61 264 ARG B C 1
ATOM 4657 O O . ARG B 1 266 ? -17.980 31.751 69.687 1.00 9.28 264 ARG B O 1
ATOM 4665 N N . ILE B 1 267 ? -16.837 33.579 69.181 1.00 7.11 265 ILE B N 1
ATOM 4666 C CA . ILE B 1 267 ? -15.996 32.927 68.178 1.00 7.17 265 ILE B CA 1
ATOM 4667 C C . ILE B 1 267 ? -14.972 32.031 68.839 1.00 7.38 265 ILE B C 1
ATOM 4668 O O . ILE B 1 267 ? -14.869 30.837 68.536 1.00 7.48 265 ILE B O 1
ATOM 4673 N N A PHE B 1 268 ? -14.196 32.553 69.781 0.50 7.83 266 PHE B N 1
ATOM 4674 N N B PHE B 1 268 ? -14.202 32.569 69.786 0.50 6.71 266 PHE B N 1
ATOM 4675 C CA A PHE B 1 268 ? -13.184 31.717 70.436 0.50 8.11 266 PHE B CA 1
ATOM 4676 C CA B PHE B 1 268 ? -13.190 31.757 70.481 0.50 7.48 266 PHE B CA 1
ATOM 4677 C C A PHE B 1 268 ? -13.812 30.593 71.247 0.50 7.48 266 PHE B C 1
ATOM 4678 C C B PHE B 1 268 ? -13.824 30.593 71.205 0.50 6.99 266 PHE B C 1
ATOM 4679 O O A PHE B 1 268 ? -13.255 29.500 71.334 0.50 7.26 266 PHE B O 1
ATOM 4680 O O B PHE B 1 268 ? -13.280 29.476 71.175 0.50 7.52 266 PHE B O 1
ATOM 4695 N N . GLY B 1 269 ? -14.964 30.864 71.857 1.00 7.10 267 GLY B N 1
ATOM 4696 C CA . GLY B 1 269 ? -15.670 29.834 72.584 1.00 7.27 267 GLY B CA 1
ATOM 4697 C C . GLY B 1 269 ? -16.089 28.692 71.704 1.00 6.79 267 GLY B C 1
ATOM 4698 O O . GLY B 1 269 ? -16.049 27.536 72.120 1.00 7.23 267 GLY B O 1
ATOM 4699 N N . GLU B 1 270 ? -16.541 28.990 70.489 1.00 7.07 268 GLU B N 1
ATOM 4700 C CA . GLU B 1 270 ? -16.921 27.942 69.523 1.00 7.05 268 GLU B CA 1
ATOM 4701 C C . GLU B 1 270 ? -15.726 27.073 69.206 1.00 7.01 268 GLU B C 1
ATOM 4702 O O . GLU B 1 270 ? -15.824 25.837 69.179 1.00 6.92 268 GLU B O 1
ATOM 4708 N N . TYR B 1 271 ? -14.587 27.689 68.939 1.00 6.25 269 TYR B N 1
ATOM 4709 C CA . TYR B 1 271 ? -13.400 26.918 68.602 1.00 6.61 269 TYR B CA 1
ATOM 4710 C C . TYR B 1 271 ? -12.934 26.073 69.751 1.00 6.54 269 TYR B C 1
ATOM 4711 O O . TYR B 1 271 ? -12.582 24.900 69.583 1.00 7.11 269 TYR B O 1
ATOM 4720 N N . ALA B 1 272 ? -12.888 26.617 70.963 1.00 6.41 270 ALA B N 1
ATOM 4721 C CA . ALA B 1 272 ? -12.446 25.853 72.132 1.00 6.68 270 ALA B CA 1
ATOM 4722 C C . ALA B 1 272 ? -13.383 24.700 72.433 1.00 6.66 270 ALA B C 1
ATOM 4723 O O . ALA B 1 272 ? -12.959 23.592 72.758 1.00 6.67 270 ALA B O 1
ATOM 4725 N N . ALA B 1 273 ? -14.693 24.944 72.309 1.00 6.76 271 ALA B N 1
ATOM 4726 C CA . ALA B 1 273 ? -15.664 23.878 72.593 1.00 7.14 271 ALA B CA 1
ATOM 4727 C C . ALA B 1 273 ? -15.526 22.750 71.591 1.00 7.60 271 ALA B C 1
ATOM 4728 O O . ALA B 1 273 ? -15.682 21.578 71.958 1.00 8.71 271 ALA B O 1
ATOM 4730 N N . ALA B 1 274 ? -15.223 23.050 70.339 1.00 7.89 272 ALA B N 1
ATOM 4731 C CA . ALA B 1 274 ? -15.140 21.992 69.318 1.00 8.40 272 ALA B CA 1
ATOM 4732 C C . ALA B 1 274 ? -13.997 21.055 69.561 1.00 8.64 272 ALA B C 1
ATOM 4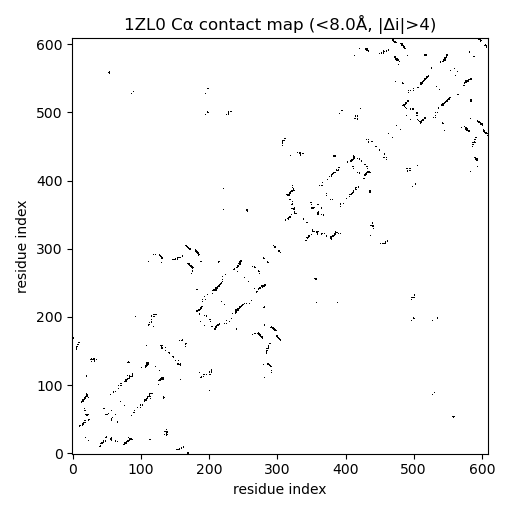733 O O . ALA B 1 274 ? -14.042 19.898 69.147 1.00 11.17 272 ALA B O 1
ATOM 4735 N N . ILE B 1 275 ? -12.941 21.499 70.241 1.00 8.02 273 ILE B N 1
ATOM 4736 C CA . ILE B 1 275 ? -11.779 20.695 70.583 1.00 8.30 273 ILE B CA 1
ATOM 4737 C C . ILE B 1 275 ? -11.820 20.226 72.049 1.00 8.07 273 ILE B C 1
ATOM 4738 O O . ILE B 1 275 ? -10.871 19.566 72.490 1.00 8.29 273 ILE B O 1
ATOM 4743 N N . GLU B 1 276 ? -12.877 20.560 72.761 1.00 8.28 274 GLU B N 1
ATOM 4744 C CA . GLU B 1 276 ? -13.047 20.196 74.179 1.00 8.48 274 GLU B CA 1
ATOM 4745 C C . GLU B 1 276 ? -11.874 20.625 75.029 1.00 8.47 274 GLU B C 1
ATOM 4746 O O . GLU B 1 276 ? -11.363 19.872 75.837 1.00 11.08 274 GLU B O 1
ATOM 4757 N N . VAL B 1 277 ? -11.465 21.872 74.862 1.00 6.98 275 VAL B N 1
ATOM 4758 C CA . VAL B 1 277 ? -10.374 22.492 75.645 1.00 7.03 275 VAL B CA 1
ATOM 4759 C C . VAL B 1 277 ? -10.949 23.658 76.387 1.00 6.82 275 VAL B C 1
ATOM 4760 O O . VAL B 1 277 ? -11.604 24.513 75.797 1.00 7.28 275 VAL B O 1
ATOM 4764 N N . PRO B 1 278 ? -10.766 23.724 77.721 1.00 6.50 276 PRO B N 1
ATOM 4765 C CA . PRO B 1 278 ? -11.337 24.835 78.490 1.00 7.14 276 PRO B CA 1
ATOM 4766 C C . PRO B 1 278 ? -10.732 26.165 78.077 1.00 6.63 276 PRO B C 1
ATOM 4767 O O . PRO B 1 278 ? -9.566 26.258 77.667 1.00 6.86 276 PRO B O 1
ATOM 4771 N N . LEU B 1 279 ? -11.562 27.204 78.221 1.00 6.48 277 LEU B N 1
ATOM 4772 C CA . LEU B 1 279 ? -11.240 28.559 77.810 1.00 6.20 277 LEU B CA 1
ATOM 4773 C C . LEU B 1 279 ? -11.347 29.484 79.007 1.00 6.00 277 LEU B C 1
ATOM 4774 O O . LEU B 1 279 ? -12.357 29.517 79.686 1.00 6.69 277 LEU B O 1
ATOM 4779 N N . TYR B 1 280 ? -10.289 30.264 79.188 1.00 5.84 278 TYR B N 1
ATOM 4780 C CA . TYR B 1 280 ? -10.184 31.333 80.171 1.00 5.89 278 TYR B CA 1
ATOM 4781 C C . TYR B 1 280 ? -9.953 32.646 79.445 1.00 6.13 278 TYR B C 1
ATOM 4782 O O . TYR B 1 280 ? -9.525 32.663 78.292 1.00 6.64 278 TYR B O 1
ATOM 4791 N N . HIS B 1 281 ? -10.193 33.763 80.132 1.00 6.37 279 HIS B N 1
ATOM 4792 C CA . HIS B 1 281 ? -9.928 35.068 79.575 1.00 6.46 279 HIS B CA 1
ATOM 4793 C C . HIS B 1 281 ? -9.567 36.042 80.673 1.00 6.50 279 HIS B C 1
ATOM 4794 O O . HIS B 1 281 ? -9.473 35.704 81.854 1.00 7.14 279 HIS B O 1
ATOM 4801 N N . HIS B 1 282 ? -9.329 37.279 80.258 1.00 6.64 280 HIS B N 1
ATOM 4802 C CA . HIS B 1 282 ? -8.949 38.395 81.138 1.00 7.01 280 HIS B CA 1
ATOM 4803 C C . HIS B 1 282 ? -7.583 38.208 81.761 1.00 6.82 280 HIS B C 1
ATOM 4804 O O . HIS B 1 282 ? -7.291 38.840 82.765 1.00 8.62 280 HIS B O 1
ATOM 4811 N N . LEU B 1 283 ? -6.683 37.444 81.150 1.00 6.07 281 LEU B N 1
ATOM 4812 C CA . LEU B 1 283 ? -5.283 37.485 81.577 1.00 6.25 281 LEU B CA 1
ATOM 4813 C C . LEU B 1 283 ? -4.730 38.853 81.274 1.00 5.89 281 LEU B C 1
ATOM 4814 O O . LEU B 1 283 ? -4.939 39.340 80.132 1.00 5.84 281 LEU B O 1
ATOM 4819 N N . PRO B 1 284 ? -4.009 39.514 82.181 1.00 5.68 282 PRO B N 1
ATOM 4820 C CA . PRO B 1 284 ? -3.521 40.872 81.936 1.00 5.93 282 PRO B CA 1
ATOM 4821 C C . PRO B 1 284 ? -2.238 40.868 81.136 1.00 6.08 282 PRO B C 1
ATOM 4822 O O . PRO B 1 284 ? -1.162 41.214 81.641 1.00 7.23 282 PRO B O 1
ATOM 4826 N N . SER B 1 285 ? -2.336 40.462 79.863 1.00 5.84 283 SER B N 1
ATOM 4827 C CA . SER B 1 285 ? -1.213 40.243 78.985 1.00 5.84 283 SER B CA 1
ATOM 4828 C C . SER B 1 285 ? -1.620 40.654 77.595 1.00 5.78 283 SER B C 1
ATOM 4829 O O . SER B 1 285 ? -2.686 40.241 77.134 1.00 6.26 283 SER B O 1
ATOM 4832 N N . GLY B 1 286 ? -0.791 41.447 76.906 1.00 5.62 284 GLY B N 1
ATOM 4833 C CA . GLY B 1 286 ? -1.091 41.913 75.554 1.00 6.27 284 GLY B CA 1
ATOM 4834 C C . GLY B 1 286 ? -0.590 43.296 75.294 1.00 5.55 284 GLY B C 1
ATOM 4835 O O . GLY B 1 286 ? 0.341 43.783 75.920 1.00 6.09 284 GLY B O 1
ATOM 4836 N N . HIS B 1 287 ? -1.207 43.924 74.292 1.00 6.03 285 HIS B N 1
ATOM 4837 C CA . HIS B 1 287 ? -0.787 45.195 73.729 1.00 6.05 285 HIS B CA 1
ATOM 4838 C C . HIS B 1 287 ? -1.383 46.437 74.381 1.00 7.73 285 HIS B C 1
ATOM 4839 O O . HIS B 1 287 ? -1.055 47.537 73.948 1.00 10.35 285 HIS B O 1
ATOM 4846 N N . GLY B 1 288 ? -2.234 46.274 75.362 1.00 8.22 286 GLY B N 1
ATOM 4847 C CA . GLY B 1 288 ? -2.729 47.422 76.090 1.00 9.38 286 GLY B CA 1
ATOM 4848 C C . GLY B 1 288 ? -1.857 47.760 77.260 1.00 9.16 286 GLY B C 1
ATOM 4849 O O . GLY B 1 288 ? -0.708 47.351 77.366 1.00 9.00 286 GLY B O 1
ATOM 4850 N N . ALA B 1 289 ? -2.398 48.545 78.198 1.00 9.22 287 ALA B N 1
ATOM 4851 C CA . ALA B 1 289 ? -1.633 48.912 79.386 1.00 9.17 287 ALA B CA 1
ATOM 4852 C C . ALA B 1 289 ? -1.255 47.707 80.195 1.00 8.48 287 ALA B C 1
ATOM 4853 O O . ALA B 1 289 ? -0.156 47.677 80.791 1.00 9.57 287 ALA B O 1
ATOM 4855 N N . GLN B 1 290 ? -2.146 46.723 80.294 1.00 8.10 288 GLN B N 1
ATOM 4856 C CA . GLN B 1 290 ? -1.904 45.521 81.056 1.00 8.52 288 GLN B CA 1
ATOM 4857 C C . GLN B 1 290 ? -1.070 44.572 80.242 1.00 7.38 288 GLN B C 1
ATOM 4858 O O . GLN B 1 290 ? -1.549 43.916 79.309 1.00 9.13 288 GLN B O 1
ATOM 4864 N N . ASN B 1 291 ? 0.195 44.425 80.627 1.00 6.01 289 ASN B N 1
ATOM 4865 C CA . ASN B 1 291 ? 1.072 43.478 79.977 1.00 5.73 289 ASN B CA 1
ATOM 4866 C C . ASN B 1 291 ? 2.047 42.911 80.989 1.00 5.69 289 ASN B C 1
ATOM 4867 O O . ASN B 1 291 ? 3.262 43.152 80.930 1.00 6.21 289 ASN B O 1
ATOM 4872 N N . ARG B 1 292 ? 1.516 42.147 81.960 1.00 5.96 290 ARG B N 1
ATOM 4873 C CA . ARG B 1 292 ? 2.323 41.606 83.013 1.00 5.67 290 ARG B CA 1
ATOM 4874 C C . ARG B 1 292 ? 3.130 40.427 82.514 1.00 5.61 290 ARG B C 1
ATOM 4875 O O . ARG B 1 292 ? 2.617 39.557 81.786 1.00 6.61 290 ARG B O 1
ATOM 4883 N N . ALA B 1 293 ? 4.375 40.361 82.926 1.00 5.51 291 ALA B N 1
ATOM 4884 C CA . ALA B 1 293 ? 5.265 39.293 82.480 1.00 5.71 291 ALA B CA 1
ATOM 4885 C C . ALA B 1 293 ? 4.824 37.947 83.005 1.00 5.78 291 ALA B C 1
ATOM 4886 O O . ALA B 1 293 ? 4.353 37.800 84.133 1.00 6.53 291 ALA B O 1
ATOM 4888 N N . TRP B 1 294 ? 5.039 36.906 82.208 1.00 5.41 292 TRP B N 1
ATOM 4889 C CA . TRP B 1 294 ? 4.876 35.525 82.646 1.00 5.36 292 TRP B CA 1
ATOM 4890 C C . TRP B 1 294 ? 5.981 34.678 82.109 1.00 4.97 292 TRP B C 1
ATOM 4891 O O . TRP B 1 294 ? 6.580 34.975 81.050 1.00 5.17 292 TRP B O 1
ATOM 4902 N N . PRO B 1 295 ? 6.344 33.610 82.822 1.00 5.14 293 PRO B N 1
ATOM 4903 C CA . PRO B 1 295 ? 7.492 32.796 82.453 1.00 5.43 293 PRO B CA 1
ATOM 4904 C C . PRO B 1 295 ? 7.142 31.831 81.327 1.00 5.31 293 PRO B C 1
ATOM 4905 O O . PRO B 1 295 ? 6.273 30.987 81.441 1.00 7.10 293 PRO B O 1
ATOM 4909 N N . TYR B 1 296 ? 7.816 31.991 80.203 1.00 5.40 294 TYR B N 1
ATOM 4910 C CA . TYR B 1 296 ? 7.459 31.284 78.981 1.00 5.39 294 TYR B CA 1
ATOM 4911 C C . TYR B 1 296 ? 8.041 29.893 78.990 1.00 5.35 294 TYR B C 1
ATOM 4912 O O . TYR B 1 296 ? 9.257 29.710 79.184 1.00 5.96 294 TYR B O 1
ATOM 4921 N N . GLY B 1 297 ? 7.187 28.882 78.786 1.00 5.22 295 GLY B N 1
ATOM 4922 C CA . GLY B 1 297 ? 7.608 27.497 78.750 1.00 6.21 295 GLY B CA 1
ATOM 4923 C C . GLY B 1 297 ? 7.668 26.872 80.126 1.00 7.14 295 GLY B C 1
ATOM 4924 O O . GLY B 1 297 ? 7.980 25.695 80.232 1.00 9.53 295 GLY B O 1
ATOM 4925 N N . LYS B 1 298 ? 7.379 27.614 81.175 1.00 7.05 296 LYS B N 1
ATOM 4926 C CA . LYS B 1 298 ? 7.389 27.096 82.542 1.00 6.94 296 LYS B CA 1
ATOM 4927 C C . LYS B 1 298 ? 6.060 26.438 82.846 1.00 6.97 296 LYS B C 1
ATOM 4928 O O . LYS B 1 298 ? 5.015 26.898 82.411 1.00 7.54 296 LYS B O 1
ATOM 4939 N N . THR B 1 299 ? 6.113 25.362 83.635 1.00 7.18 297 THR B N 1
ATOM 4940 C CA . THR B 1 299 ? 4.882 24.733 84.102 1.00 7.51 297 THR B CA 1
ATOM 4941 C C . THR B 1 299 ? 4.085 25.683 84.960 1.00 7.77 297 THR B C 1
ATOM 4942 O O . THR B 1 299 ? 4.632 26.356 85.850 1.00 8.96 297 THR B O 1
ATOM 4946 N N . ALA B 1 300 ? 2.792 25.758 84.709 1.00 7.28 298 ALA B N 1
ATOM 4947 C CA . ALA B 1 300 ? 1.906 26.554 85.519 1.00 7.19 298 ALA B CA 1
ATOM 4948 C C . ALA B 1 300 ? 0.641 25.784 85.796 1.00 7.91 298 ALA B C 1
ATOM 4949 O O . ALA B 1 300 ? 0.352 24.763 85.174 1.00 8.06 298 ALA B O 1
ATOM 4951 N N . VAL B 1 301 ? -0.094 26.292 86.774 1.00 8.79 299 VAL B N 1
ATOM 4952 C CA . VAL B 1 301 ? -1.361 25.715 87.223 1.00 9.27 299 VAL B CA 1
ATOM 4953 C C . VAL B 1 301 ? -2.442 26.747 87.049 1.00 9.07 299 VAL B C 1
ATOM 4954 O O . VAL B 1 301 ? -2.325 27.862 87.561 1.00 10.00 299 VAL B O 1
ATOM 4958 N N . LEU B 1 302 ? -3.480 26.384 86.308 1.00 9.12 300 LEU B N 1
ATOM 4959 C CA . LEU B 1 302 ? -4.621 27.183 86.052 1.00 8.95 300 LEU B CA 1
ATOM 4960 C C . LEU B 1 302 ? -5.788 26.568 86.792 1.00 9.19 300 LEU B C 1
ATOM 4961 O O . LEU B 1 302 ? -6.167 25.415 86.547 1.00 10.53 300 LEU B O 1
ATOM 4966 N N . GLU B 1 303 ? -6.404 27.339 87.681 1.00 9.78 301 GLU B N 1
ATOM 4967 C CA . GLU B 1 303 ? -7.483 26.824 88.508 1.00 13.01 301 GLU B CA 1
ATOM 4968 C C . GLU B 1 303 ? -8.209 27.987 89.122 1.00 11.15 301 GLU B C 1
ATOM 4969 O O . GLU B 1 303 ? -7.578 28.967 89.586 1.00 11.91 301 GLU B O 1
ATOM 4975 N N . GLY B 1 304 ? -9.516 27.948 89.150 1.00 10.82 302 GLY B N 1
ATOM 4976 C CA . GLY B 1 304 ? -10.278 29.002 89.786 1.00 10.32 302 GLY B CA 1
ATOM 4977 C C . GLY B 1 304 ? -10.098 30.316 89.032 1.00 9.48 302 GLY B C 1
ATOM 4978 O O . GLY B 1 304 ? -10.436 30.434 87.887 1.00 11.71 302 GLY B O 1
ATOM 4979 N N . ASN B 1 305 ? -9.559 31.305 89.736 1.00 8.52 303 ASN B N 1
ATOM 4980 C CA . ASN B 1 305 ? -9.309 32.625 89.196 1.00 8.81 303 ASN B CA 1
ATOM 4981 C C . ASN B 1 305 ? -7.837 32.999 89.138 1.00 7.73 303 ASN B C 1
ATOM 4982 O O . ASN B 1 305 ? -7.489 34.176 89.073 1.00 8.39 303 ASN B O 1
ATOM 4987 N N . ARG B 1 306 ? -6.970 31.993 89.154 1.00 7.50 304 ARG B N 1
ATOM 4988 C CA . ARG B 1 306 ? -5.531 32.251 89.126 1.00 7.66 304 ARG B CA 1
ATOM 4989 C C . ARG B 1 306 ? -4.792 31.324 88.197 1.00 7.32 304 ARG B C 1
ATOM 4990 O O . ARG B 1 306 ? -5.108 30.156 88.058 1.00 8.72 304 ARG B O 1
ATOM 4998 N N . LEU B 1 307 ? -3.757 31.891 87.588 1.00 7.58 305 LEU B N 1
ATOM 4999 C CA . LEU B 1 307 ? -2.701 31.189 86.852 1.00 7.54 305 LEU B CA 1
ATOM 5000 C C . LEU B 1 307 ? -1.454 31.333 87.686 1.00 7.78 305 LEU B C 1
ATOM 5001 O O . LEU B 1 307 ? -1.016 32.450 87.919 1.00 10.80 305 LEU B O 1
ATOM 5006 N N . ARG B 1 308 ? -0.862 30.231 88.162 1.00 7.79 306 ARG B N 1
ATOM 5007 C CA . ARG B 1 308 ? 0.234 30.298 89.106 1.00 8.39 306 ARG B CA 1
ATOM 5008 C C . ARG B 1 308 ? 1.398 29.442 88.648 1.00 7.97 306 ARG B C 1
ATOM 5009 O O . ARG B 1 308 ? 1.211 28.380 88.095 1.00 10.85 306 ARG B O 1
ATOM 5024 N N . TRP B 1 309 ? 2.618 29.883 88.973 1.00 8.33 307 TRP B N 1
ATOM 5025 C CA . TRP B 1 309 ? 3.805 29.120 88.624 1.00 8.95 307 TRP B CA 1
ATOM 5026 C C . TRP B 1 309 ? 4.728 29.038 89.831 1.00 11.02 307 TRP B C 1
ATOM 5027 O O . TRP B 1 309 ? 4.594 29.795 90.797 1.00 12.23 307 TRP B O 1
ATOM 5038 N N . GLY B 1 310 ? 5.673 28.110 89.742 1.00 14.34 308 GLY B N 1
ATOM 5039 C CA . GLY B 1 310 ? 6.627 27.877 90.864 1.00 18.83 308 GLY B CA 1
ATOM 5040 C C . GLY B 1 310 ? 7.877 28.726 90.764 1.00 21.55 308 GLY B C 1
ATOM 5041 O O . GLY B 1 310 ? 8.095 29.501 89.831 1.00 23.34 308 GLY B O 1
ATOM 5042 N N . SER B 1 311 ? 8.763 28.563 91.745 0.80 25.25 309 SER B N 1
ATOM 5043 C CA . SER B 1 311 ? 10.033 29.298 91.721 0.80 27.82 309 SER B CA 1
ATOM 5044 C C . SER B 1 311 ? 10.939 28.854 90.594 0.80 29.21 309 SER B C 1
ATOM 5045 O O . SER B 1 311 ? 10.808 27.714 90.123 0.80 30.50 309 SER B O 1
#

Secondary structure (DSSP, 8-state):
-------PPPP--SEEEEE--SB---HHHHHHHHHHHHHTT--EEE-TTTT--BTBBSS-HHHHHHHHHHHHHSTTEEEEEES--SS-GGGGTTT--HHHHHHSPP--EEE-GGGHHHHHHHHHTT--EEE---GGGGGSPPPSSHHHHHHHHHHHHHHHHHHTT---EEE-EEEES--S-EEEEEEEEEHHHHHTTTTSTT-----TT-EEEEEEES--HHHHHHHHHHHHHHTTGGG-SEEEEEEEET---TT-SS-HHHHHHHHHHHTT--EEE--S-SSSS----EEET-EEEEETTEEEE-/-TTPPPP--SEEEEE--SB---HHHHHHHHHHHHHTT-EEEE-TTTT--BTTBSS-HHHHHHHHHHHHHSTTEEEEEE---STTGGGGGGG--HHHHHHSPP--EEE-GGGHHHHHHHHHTT--EEES--GGGGGSPPPSSHHHHHHHHHHHHHHHHHHTT---EEE-EEEES--S-EEEEEEEEEHHHHHTTTTSTTS----TT-EEEEEEES--HHHHHHHHHHHHHHTTGGG-SEEEEEEEET---TT-SS-HHHHHHHHHHHTT--EEE--S-SSSS----EEET-EEEEETTEEEE--

InterPro domains:
  IPR003507 Peptidase family S66 [PIRSF028757] (17-305)
  IPR003507 Peptidase family S66 [PTHR30237] (16-304)
  IPR027461 LD-carboxypeptidase A, C-terminal domain superfamily [G3DSA:3.50.30.60] (171-307)
  IPR027461 LD-carboxypeptidase A, C-terminal domain superfamily [SSF141986] (157-304)
  IPR027478 Murein tetrapeptide carboxypeptidase, N-terminal [G3DSA:3.40.50.10740] (1-170)
  IPR029062 Class I glutamine amidotransferase-like [SSF52317] (14-143)
  IPR040449 LD-carboxypeptidase, N-terminal [PF02016] (18-134)
  IPR040921 LD-carboxypeptidase, C-terminal [PF17676] (185-299)